Protein AF-0000000086521688 (afdb_homodimer)

Secondary structure (DSSP, 8-state):
-HHHHHHHHHHHHHHHHHHTTTT--HHHHHHHHSS--S---BTTTTBPTT---HHHHHHHHHHHHHHHHTS--HHHHHHHHHHHHHT--S---HHHHHHHHHHHHH---SPPP-TT--BSHHHHT-HHHHHHTTTS-HHHHHHHHHHHHTTT---HHHHHHHHHHHHHHHHHHTT--HHHHHHHHHHHHHH-GGG--SSS---S--SBHHHHHHHHHHHHHH-SSHHHHHHHHHTT-SSHHHHHHHHHHHHHHHH-GGGS-HHHHHHS-HHHHHHHHHHHHHHHHHHHHHH--/-HHHHHHHHHHHHHHHHHHTTTT--HHHHHHHHSS--S---BTTTTBPTT---HHHHHHHHHHHHHHHHTS--HHHHHHHHHHHHHT--S---HHHHHHHHHHHHH---SPPP-TT--BSHHHHT-HHHHHHTTTS-HHHHHHHHHHHHTTT---HHHHHHHHHHHHHHHHHHTT--HHHHHHHHHHHHHH-GGG--SSS---S--SBHHHHHHHHHHHHHH-SSHHHHHHHHHTT-SSHHHHHHHHHHHHHHHH-GGGS-HHHHHHS-HHHHHHHHHHHHHHHHHHHHHH--

pLDDT: mean 96.07, std 6.31, range [38.03, 98.94]

Sequence (586 aa):
MFRGIAAYLGLAIGDALGATVEFMTPAEIRHEYGTHQHMIGGGWLKLKAGDITDDTEMSLALGNAILAAGKVDPTSVAEAFSEWMRSKPKDIGNTVRRGIVQFRRTGQTTMPASEHDAGNGACMRCLPVALVTLYSSWTDVQTASRLQAHTTHNNPVSDAGTECIIQMVQAAILGEPRVELELLAHELVQRYPVFEYRQRRRDNPSGYIVDTLQAVFQSLFSTDTFEAALVDVVNRGGDADTTGAILGMVAGALYGIDNIPTRWLERLDPNIRAQCTQQARALYQLAQQGHNPMFRGIAAYLGLAIGDALGATVEFMTPAEIRHEYGTHQHMIGGGWLKLKAGDITDDTEMSLALGNAILAAGKVDPTSVAEAFSEWMRSKPKDIGNTVRRGIVQFRRTGQTTMPASEHDAGNGACMRCLPVALVTLYSSWTDVQTASRLQAHTTHNNPVSDAGTECIIQMVQAAILGEPRVELELLAHELVQRYPVFEYRQRRRDNPSGYIVDTLQAVFQSLFSTDTFEAALVDVVNRGGDADTTGAILGMVAGALYGIDNIPTRWLERLDPNIRAQCTQQARALYQLAQQGHNP

Organism: NCBI:txid111769

Solvent-accessible surface area (backbone atoms only — not comparable to full-atom values): 28147 Å² total; per-residue (Å²): 104,63,23,46,24,15,12,41,48,22,19,39,46,18,16,18,48,7,39,33,39,36,60,32,43,40,68,54,41,37,70,76,53,53,69,61,79,66,63,70,25,34,39,88,80,60,38,56,48,28,42,67,50,54,43,45,52,46,19,51,37,44,35,53,27,26,65,75,66,73,42,85,42,41,65,48,38,45,50,31,53,41,53,50,55,72,67,60,58,97,56,78,56,66,54,50,51,46,22,41,51,40,22,75,74,69,69,49,44,60,42,76,76,36,92,83,27,31,40,39,70,44,46,43,29,39,62,44,55,29,39,41,35,58,73,51,54,68,71,55,40,51,51,46,49,46,40,62,18,17,27,36,27,20,22,73,69,27,46,54,54,31,51,48,50,35,50,38,28,38,41,17,50,73,64,46,54,70,68,60,44,51,50,52,55,48,53,48,21,73,78,39,61,79,43,60,39,84,86,54,88,56,62,42,23,51,59,38,33,49,43,31,49,21,25,32,49,45,24,54,73,72,39,90,45,46,58,56,19,44,36,50,37,21,47,24,10,15,40,4,20,50,36,10,18,46,39,17,24,36,37,16,10,56,59,25,54,91,49,49,59,62,71,56,62,68,42,33,38,65,68,55,53,48,50,32,42,53,50,32,50,54,32,39,50,50,18,52,59,76,58,59,127,104,63,22,46,26,15,12,41,48,22,19,40,46,19,18,19,46,7,38,33,39,37,60,32,42,39,66,55,41,37,70,76,52,52,69,60,80,66,64,70,24,34,40,89,78,60,38,54,48,28,44,67,49,54,43,45,51,46,19,51,36,43,35,52,27,26,64,75,67,74,41,85,42,42,63,47,38,46,49,31,52,41,54,50,56,72,68,61,59,97,55,78,56,68,56,52,51,46,22,41,51,39,24,75,74,69,68,48,43,60,43,75,76,36,92,83,27,31,39,38,69,42,47,45,29,37,59,42,55,29,39,41,35,59,73,50,56,68,69,55,38,51,50,47,49,46,41,61,18,17,28,36,28,21,23,71,68,28,46,53,53,31,52,47,51,35,49,38,28,36,41,15,50,72,64,47,54,69,71,58,43,52,50,52,54,49,53,48,23,73,78,38,60,81,42,61,39,83,86,56,87,55,62,43,23,51,60,38,33,48,42,31,48,21,25,32,49,46,25,53,74,72,39,91,45,46,60,56,20,46,36,51,37,22,47,22,10,15,43,3,21,50,35,10,18,46,40,16,24,37,36,15,10,56,60,24,53,90,49,49,59,61,70,57,61,69,44,31,39,65,67,56,53,49,49,32,41,53,49,32,50,52,32,39,51,51,18,50,58,75,58,59,128

Structure (mmCIF, N/CA/C/O backbone):
data_AF-0000000086521688-model_v1
#
loop_
_entity.id
_entity.type
_entity.pdbx_description
1 polymer ADP-ribosyl-
#
loop_
_atom_site.group_PDB
_atom_site.id
_atom_site.type_symbol
_atom_site.label_atom_id
_atom_site.label_alt_id
_atom_site.label_comp_id
_atom_site.label_asym_id
_atom_site.label_entity_id
_atom_site.label_seq_id
_atom_site.pdbx_PDB_ins_code
_atom_site.Cartn_x
_atom_site.Cartn_y
_atom_site.Cartn_z
_atom_site.occupancy
_atom_site.B_iso_or_equiv
_atom_site.auth_seq_id
_atom_site.auth_comp_id
_atom_site.auth_asym_id
_atom_site.auth_atom_id
_atom_site.pdbx_PDB_model_num
ATOM 1 N N . MET A 1 1 ? 0.354 -33.938 -13.117 1 86.38 1 MET A N 1
ATOM 2 C CA . MET A 1 1 ? 0.56 -33.812 -11.68 1 86.38 1 MET A CA 1
ATOM 3 C C . MET A 1 1 ? 1.937 -33.25 -11.367 1 86.38 1 MET A C 1
ATOM 5 O O . MET A 1 1 ? 2.051 -32.25 -10.648 1 86.38 1 MET A O 1
ATOM 9 N N . PHE A 1 2 ? 2.943 -33.719 -12.023 1 92.94 2 PHE A N 1
ATOM 10 C CA . PHE A 1 2 ? 4.309 -33.344 -11.68 1 92.94 2 PHE A CA 1
ATOM 11 C C . PHE A 1 2 ? 4.578 -31.891 -12.07 1 92.94 2 PHE A C 1
ATOM 13 O O . PHE A 1 2 ? 5.309 -31.172 -11.383 1 92.94 2 PHE A O 1
ATOM 20 N N . ARG A 1 3 ? 3.932 -31.484 -13.109 1 97.38 3 ARG A N 1
ATOM 21 C CA . ARG A 1 3 ? 4.109 -30.094 -13.516 1 97.38 3 ARG A CA 1
ATOM 22 C C . ARG A 1 3 ? 3.398 -29.141 -12.555 1 97.38 3 ARG A C 1
ATOM 24 O O . ARG A 1 3 ? 3.844 -28.016 -12.352 1 97.38 3 ARG A O 1
ATOM 31 N N . GLY A 1 4 ? 2.271 -29.656 -12.008 1 98.38 4 GLY A N 1
ATOM 32 C CA . GLY A 1 4 ? 1.625 -28.875 -10.961 1 98.38 4 GLY A CA 1
ATOM 33 C C . GLY A 1 4 ? 2.488 -28.719 -9.727 1 98.38 4 GLY A C 1
ATOM 34 O O . GLY A 1 4 ? 2.516 -27.641 -9.117 1 98.38 4 GLY A O 1
ATOM 35 N N . ILE A 1 5 ? 3.133 -29.797 -9.367 1 98.69 5 ILE A N 1
ATOM 36 C CA . ILE A 1 5 ? 4.062 -29.766 -8.242 1 98.69 5 ILE A CA 1
ATOM 37 C C . ILE A 1 5 ? 5.215 -28.812 -8.562 1 98.69 5 ILE A C 1
ATOM 39 O O . ILE A 1 5 ? 5.613 -28 -7.715 1 98.69 5 ILE A O 1
ATOM 43 N N . ALA A 1 6 ? 5.742 -28.906 -9.781 1 98.88 6 ALA A N 1
ATOM 44 C CA . ALA A 1 6 ? 6.828 -28.031 -10.219 1 98.88 6 ALA A CA 1
ATOM 45 C C . ALA A 1 6 ? 6.395 -26.562 -10.18 1 98.88 6 ALA A C 1
ATOM 47 O O . ALA A 1 6 ? 7.195 -25.688 -9.852 1 98.88 6 ALA A O 1
ATOM 48 N N . ALA A 1 7 ? 5.176 -26.281 -10.57 1 98.94 7 ALA A N 1
ATOM 49 C CA . ALA A 1 7 ? 4.641 -24.922 -10.508 1 98.94 7 ALA A CA 1
ATOM 50 C C . ALA A 1 7 ? 4.664 -24.391 -9.086 1 98.94 7 ALA A C 1
ATOM 52 O O . ALA A 1 7 ? 5.074 -23.25 -8.852 1 98.94 7 ALA A O 1
ATOM 53 N N . TYR A 1 8 ? 4.219 -25.172 -8.133 1 98.94 8 TYR A N 1
ATOM 54 C CA . TYR A 1 8 ? 4.129 -24.734 -6.742 1 98.94 8 TYR A CA 1
ATOM 55 C C . TYR A 1 8 ? 5.516 -24.547 -6.141 1 98.94 8 TYR A C 1
ATOM 57 O O . TYR A 1 8 ? 5.746 -23.594 -5.398 1 98.94 8 TYR A O 1
ATOM 65 N N . LEU A 1 9 ? 6.391 -25.516 -6.383 1 98.88 9 LEU A N 1
ATOM 66 C CA . LEU A 1 9 ? 7.766 -25.375 -5.914 1 98.88 9 LEU A CA 1
ATOM 67 C C . LEU A 1 9 ? 8.445 -24.172 -6.574 1 98.88 9 LEU A C 1
ATOM 69 O O . LEU A 1 9 ? 9.211 -23.453 -5.934 1 98.88 9 LEU A O 1
ATOM 73 N N . GLY A 1 10 ? 8.18 -23.984 -7.883 1 98.94 10 GLY A N 1
ATOM 74 C CA . GLY A 1 10 ? 8.695 -22.812 -8.578 1 98.94 10 GLY A CA 1
ATOM 75 C C . GLY A 1 10 ? 8.227 -21.516 -7.969 1 98.94 10 GLY A C 1
ATOM 76 O O . GLY A 1 10 ? 9 -20.562 -7.844 1 98.94 10 GLY A O 1
ATOM 77 N N . LEU A 1 11 ? 6.934 -21.422 -7.609 1 98.94 11 LEU A N 1
ATOM 78 C CA . LEU A 1 11 ? 6.379 -20.266 -6.922 1 98.94 11 LEU A CA 1
ATOM 79 C C . LEU A 1 11 ? 7.145 -19.969 -5.637 1 98.94 11 LEU A C 1
ATOM 81 O O . LEU A 1 11 ? 7.594 -18.844 -5.418 1 98.94 11 LEU A O 1
ATOM 85 N N . ALA A 1 12 ? 7.336 -20.984 -4.828 1 98.94 12 ALA A N 1
ATOM 86 C CA . ALA A 1 12 ? 8.008 -20.828 -3.537 1 98.94 12 ALA A CA 1
ATOM 87 C C . ALA A 1 12 ? 9.469 -20.438 -3.721 1 98.94 12 ALA A C 1
ATOM 89 O O . ALA A 1 12 ? 9.992 -19.609 -2.977 1 98.94 12 ALA A O 1
ATOM 90 N N . ILE A 1 13 ? 10.148 -21.047 -4.668 1 98.88 13 ILE A N 1
ATOM 91 C CA . ILE A 1 13 ? 11.547 -20.766 -4.953 1 98.88 13 ILE A CA 1
ATOM 92 C C . ILE A 1 13 ? 11.695 -19.312 -5.426 1 98.88 13 ILE A C 1
ATOM 94 O O . ILE A 1 13 ? 12.586 -18.594 -4.965 1 98.88 13 ILE A O 1
ATOM 98 N N . GLY A 1 14 ? 10.867 -18.922 -6.395 1 98.94 14 GLY A N 1
ATOM 99 C CA . GLY A 1 14 ? 10.906 -17.547 -6.867 1 98.94 14 GLY A CA 1
ATOM 100 C C . GLY A 1 14 ? 10.648 -16.531 -5.773 1 98.94 14 GLY A C 1
ATOM 101 O O . GLY A 1 14 ? 11.297 -15.492 -5.723 1 98.94 14 GLY A O 1
ATOM 102 N N . ASP A 1 15 ? 9.664 -16.828 -4.914 1 98.81 15 ASP A N 1
ATOM 103 C CA . ASP A 1 15 ? 9.336 -16.031 -3.736 1 98.81 15 ASP A CA 1
ATOM 104 C C . ASP A 1 15 ? 10.562 -15.867 -2.834 1 98.81 15 ASP A C 1
ATOM 106 O O . ASP A 1 15 ? 10.984 -14.742 -2.555 1 98.81 15 ASP A O 1
ATOM 110 N N . ALA A 1 16 ? 11.164 -16.953 -2.473 1 98.75 16 ALA A N 1
ATOM 111 C CA . ALA A 1 16 ? 12.297 -16.953 -1.555 1 98.75 16 ALA A CA 1
ATOM 112 C C . ALA A 1 16 ? 13.508 -16.281 -2.174 1 98.75 16 ALA A C 1
ATOM 114 O O . ALA A 1 16 ? 14.211 -15.508 -1.504 1 98.75 16 ALA A O 1
ATOM 115 N N . LEU A 1 17 ? 13.797 -16.578 -3.439 1 98.75 17 LEU A N 1
ATOM 116 C CA . LEU A 1 17 ? 14.93 -15.969 -4.137 1 98.75 17 LEU A CA 1
ATOM 117 C C . LEU A 1 17 ? 14.75 -14.461 -4.27 1 98.75 17 LEU A C 1
ATOM 119 O O . LEU A 1 17 ? 15.703 -13.703 -4.078 1 98.75 17 LEU A O 1
ATOM 123 N N . GLY A 1 18 ? 13.586 -14.07 -4.633 1 98.62 18 GLY A N 1
ATOM 124 C CA . GLY A 1 18 ? 13.289 -12.664 -4.863 1 98.62 18 GLY A CA 1
ATOM 125 C C . GLY A 1 18 ? 13.227 -11.852 -3.584 1 98.62 18 GLY A C 1
ATOM 126 O O . GLY A 1 18 ? 13.531 -10.656 -3.586 1 98.62 18 GLY A O 1
ATOM 127 N N . ALA A 1 19 ? 12.859 -12.469 -2.434 1 97.62 19 ALA A N 1
ATOM 128 C CA . ALA A 1 19 ? 12.68 -11.773 -1.162 1 97.62 19 ALA A CA 1
ATOM 129 C C . ALA A 1 19 ? 13.969 -11.07 -0.734 1 97.62 19 ALA A C 1
ATOM 131 O O . ALA A 1 19 ? 13.922 -9.992 -0.137 1 97.62 19 ALA A O 1
ATOM 132 N N . THR A 1 20 ? 15.117 -11.602 -1.041 1 97.38 20 THR A N 1
ATOM 133 C CA . THR A 1 20 ? 16.422 -11.07 -0.665 1 97.38 20 THR A CA 1
ATOM 134 C C . THR A 1 20 ? 16.625 -9.68 -1.256 1 97.38 20 THR A C 1
ATOM 136 O O . THR A 1 20 ? 17.219 -8.805 -0.613 1 97.38 20 THR A O 1
ATOM 139 N N . VAL A 1 21 ? 16.078 -9.477 -2.48 1 96.62 21 VAL A N 1
ATOM 140 C CA . VAL A 1 21 ? 16.438 -8.258 -3.205 1 96.62 21 VAL A CA 1
ATOM 141 C C . VAL A 1 21 ? 15.195 -7.395 -3.41 1 96.62 21 VAL A C 1
ATOM 143 O O . VAL A 1 21 ? 15.211 -6.457 -4.211 1 96.62 21 VAL A O 1
ATOM 146 N N . GLU A 1 22 ? 14.133 -7.758 -2.713 1 94.31 22 GLU A N 1
ATOM 147 C CA . GLU A 1 22 ? 12.93 -6.93 -2.785 1 94.31 22 GLU A CA 1
ATOM 148 C C . GLU A 1 22 ? 13.242 -5.48 -2.412 1 94.31 22 GLU A C 1
ATOM 150 O O . GLU A 1 22 ? 14.023 -5.227 -1.492 1 94.31 22 GLU A O 1
ATOM 155 N N . PHE A 1 23 ? 12.695 -4.492 -3.178 1 86.81 23 PHE A N 1
ATOM 156 C CA . PHE A 1 23 ? 12.758 -3.047 -3.004 1 86.81 23 PHE A CA 1
ATOM 157 C C . PHE A 1 23 ? 14.141 -2.516 -3.377 1 86.81 23 PHE A C 1
ATOM 159 O O . PHE A 1 23 ? 14.414 -1.327 -3.207 1 86.81 23 PHE A O 1
ATOM 166 N N . MET A 1 24 ? 15.062 -3.365 -3.885 1 89.25 24 MET A N 1
ATOM 167 C CA . MET A 1 24 ? 16.328 -2.887 -4.438 1 89.25 24 MET A CA 1
ATOM 168 C C . MET A 1 24 ? 16.172 -2.523 -5.91 1 89.25 24 MET A C 1
ATOM 170 O O . MET A 1 24 ? 15.242 -2.994 -6.578 1 89.25 24 MET A O 1
ATOM 174 N N . THR A 1 25 ? 17.062 -1.716 -6.379 1 87.69 25 THR A N 1
ATOM 175 C CA . THR A 1 25 ? 17.188 -1.449 -7.809 1 87.69 25 THR A CA 1
ATOM 176 C C . THR A 1 25 ? 18.172 -2.424 -8.453 1 87.69 25 THR A C 1
ATOM 178 O O . THR A 1 25 ? 18.953 -3.064 -7.766 1 87.69 25 THR A O 1
ATOM 181 N N . PRO A 1 26 ? 18.078 -2.514 -9.797 1 94.38 26 PRO A N 1
ATOM 182 C CA . PRO A 1 26 ? 19.062 -3.359 -10.469 1 94.38 26 PRO A CA 1
ATOM 183 C C . PRO A 1 26 ? 20.5 -2.939 -10.164 1 94.38 26 PRO A C 1
ATOM 185 O O . PRO A 1 26 ? 21.375 -3.795 -9.977 1 94.38 26 PRO A O 1
ATOM 188 N N . ALA A 1 27 ? 20.75 -1.7 -10.094 1 92 27 ALA A N 1
ATOM 189 C CA . ALA A 1 27 ? 22.094 -1.19 -9.82 1 92 27 ALA A CA 1
ATOM 190 C C . ALA A 1 27 ? 22.562 -1.578 -8.414 1 92 27 ALA A C 1
ATOM 192 O O . ALA A 1 27 ? 23.719 -1.944 -8.219 1 92 27 ALA A O 1
ATOM 193 N N . GLU A 1 28 ? 21.75 -1.496 -7.441 1 89.44 28 GLU A N 1
ATOM 194 C CA . GLU A 1 28 ? 22.078 -1.89 -6.074 1 89.44 28 GLU A CA 1
ATOM 195 C C . GLU A 1 28 ? 22.375 -3.383 -5.984 1 89.44 28 GLU A C 1
ATOM 197 O O . GLU A 1 28 ? 23.297 -3.793 -5.27 1 89.44 28 GLU A O 1
ATOM 202 N N . ILE A 1 29 ? 21.562 -4.164 -6.684 1 95.75 29 ILE A N 1
ATOM 203 C CA . ILE A 1 29 ? 21.75 -5.609 -6.691 1 95.75 29 ILE A CA 1
ATOM 204 C C . ILE A 1 29 ? 23.109 -5.949 -7.297 1 95.75 29 ILE A C 1
ATOM 206 O O . ILE A 1 29 ? 23.859 -6.773 -6.758 1 95.75 29 ILE A O 1
ATOM 210 N N . ARG A 1 30 ? 23.406 -5.309 -8.398 1 96.69 30 ARG A N 1
ATOM 211 C CA . ARG A 1 30 ? 24.688 -5.531 -9.047 1 96.69 30 ARG A CA 1
ATOM 212 C C . ARG A 1 30 ? 25.844 -5.164 -8.109 1 96.69 30 ARG A C 1
ATOM 214 O O . ARG A 1 30 ? 26.844 -5.879 -8.047 1 96.69 30 ARG A O 1
ATOM 221 N N . HIS A 1 31 ? 25.688 -4.09 -7.426 1 94.12 31 HIS A N 1
ATOM 222 C CA . HIS A 1 31 ? 26.734 -3.613 -6.527 1 94.12 31 HIS A CA 1
ATOM 223 C C . HIS A 1 31 ? 26.938 -4.566 -5.355 1 94.12 31 HIS A C 1
ATOM 225 O O . HIS A 1 31 ? 28.062 -4.883 -4.992 1 94.12 31 HIS A O 1
ATOM 231 N N . GLU A 1 32 ? 25.906 -5.008 -4.805 1 93.69 32 GLU A N 1
ATOM 232 C CA . GLU A 1 32 ? 25.953 -5.773 -3.562 1 93.69 32 GLU A CA 1
ATOM 233 C C . GLU A 1 32 ? 26.203 -7.25 -3.836 1 93.69 32 GLU A C 1
ATOM 235 O O . GLU A 1 32 ? 26.906 -7.918 -3.068 1 93.69 32 GLU A O 1
ATOM 240 N N . TYR A 1 33 ? 25.578 -7.727 -4.949 1 97.06 33 TYR A N 1
ATOM 241 C CA . TYR A 1 33 ? 25.578 -9.172 -5.125 1 97.06 33 TYR A CA 1
ATOM 242 C C . TYR A 1 33 ? 26.203 -9.562 -6.461 1 97.06 33 TYR A C 1
ATOM 244 O O . TYR A 1 33 ? 26.469 -10.742 -6.711 1 97.06 33 TYR A O 1
ATOM 252 N N . GLY A 1 34 ? 26.547 -8.547 -7.281 1 97.75 34 GLY A N 1
ATOM 253 C CA . GLY A 1 34 ? 26.828 -8.875 -8.672 1 97.75 34 GLY A CA 1
ATOM 254 C C . GLY A 1 34 ? 25.609 -9.375 -9.422 1 97.75 34 GLY A C 1
ATOM 255 O O . GLY A 1 34 ? 24.797 -8.578 -9.891 1 97.75 34 GLY A O 1
ATOM 256 N N . THR A 1 35 ? 25.453 -10.633 -9.469 1 98.31 35 THR A N 1
ATOM 257 C CA . THR A 1 35 ? 24.219 -11.289 -9.898 1 98.31 35 THR A CA 1
ATOM 258 C C . THR A 1 35 ? 23.625 -12.125 -8.773 1 98.31 35 THR A C 1
ATOM 260 O O . THR A 1 35 ? 24.281 -13.031 -8.258 1 98.31 35 THR A O 1
ATOM 263 N N . HIS A 1 36 ? 22.453 -11.758 -8.398 1 98.56 36 HIS A N 1
ATOM 264 C CA . HIS A 1 36 ? 21.781 -12.523 -7.355 1 98.56 36 HIS A CA 1
ATOM 265 C C . HIS A 1 36 ? 21.219 -13.828 -7.91 1 98.56 36 HIS A C 1
ATOM 267 O O . HIS A 1 36 ? 20.328 -13.812 -8.75 1 98.56 36 HIS A O 1
ATOM 273 N N . GLN A 1 37 ? 21.781 -14.953 -7.488 1 98.38 37 GLN A N 1
ATOM 274 C CA . GLN A 1 37 ? 21.359 -16.234 -8.039 1 98.38 37 GLN A CA 1
ATOM 275 C C . GLN A 1 37 ? 21.406 -17.328 -6.988 1 98.38 37 GLN A C 1
ATOM 277 O O . GLN A 1 37 ? 21.266 -18.516 -7.305 1 98.38 37 GLN A O 1
ATOM 282 N N . HIS A 1 38 ? 21.625 -16.953 -5.75 1 97.88 38 HIS A N 1
ATOM 283 C CA . HIS A 1 38 ? 21.656 -17.891 -4.637 1 97.88 38 HIS A CA 1
ATOM 284 C C . HIS A 1 38 ? 20.609 -17.531 -3.592 1 97.88 38 HIS A C 1
ATOM 286 O O . HIS A 1 38 ? 20.375 -16.359 -3.316 1 97.88 38 HIS A O 1
ATOM 292 N N . MET A 1 39 ? 20.031 -18.531 -3.078 1 97.88 39 MET A N 1
ATOM 293 C CA . MET A 1 39 ? 19.016 -18.344 -2.041 1 97.88 39 MET A CA 1
ATOM 294 C C . MET A 1 39 ? 19.672 -18.141 -0.678 1 97.88 39 MET A C 1
ATOM 296 O O . MET A 1 39 ? 19.859 -19.094 0.072 1 97.88 39 MET A O 1
ATOM 300 N N . ILE A 1 40 ? 19.953 -16.906 -0.259 1 97.75 40 ILE A N 1
ATOM 301 C CA . ILE A 1 40 ? 20.797 -16.625 0.892 1 97.75 40 ILE A CA 1
ATOM 302 C C . ILE A 1 40 ? 19.969 -16 2.01 1 97.75 40 ILE A C 1
ATOM 304 O O . ILE A 1 40 ? 20.469 -15.805 3.123 1 97.75 40 ILE A O 1
ATOM 308 N N . GLY A 1 41 ? 18.719 -15.844 1.816 1 97 41 GLY A N 1
ATOM 309 C CA . GLY A 1 41 ? 17.922 -15.117 2.795 1 97 41 GLY A CA 1
ATOM 310 C C . GLY A 1 41 ? 18.297 -13.648 2.887 1 97 41 GLY A C 1
ATOM 311 O O . GLY A 1 41 ? 18.719 -13.047 1.897 1 97 41 GLY A O 1
ATOM 312 N N . GLY A 1 42 ? 17.953 -13 3.994 1 94.44 42 GLY A N 1
ATOM 313 C CA . GLY A 1 42 ? 18.266 -11.586 4.191 1 94.44 42 GLY A CA 1
ATOM 314 C C . GLY A 1 42 ? 17.172 -10.664 3.697 1 94.44 42 GLY A C 1
ATOM 315 O O . GLY A 1 42 ? 15.984 -10.93 3.918 1 94.44 42 GLY A O 1
ATOM 316 N N . GLY A 1 43 ? 17.641 -9.523 3.082 1 90.62 43 GLY A N 1
ATOM 317 C CA . GLY A 1 43 ? 16.703 -8.523 2.617 1 90.62 43 GLY A CA 1
ATOM 318 C C . GLY A 1 43 ? 16.125 -7.676 3.738 1 90.62 43 GLY A C 1
ATOM 319 O O . GLY A 1 43 ? 16.594 -7.75 4.879 1 90.62 43 GLY A O 1
ATOM 320 N N . TRP A 1 44 ? 15.141 -6.906 3.367 1 83 44 TRP A N 1
ATOM 321 C CA . TRP A 1 44 ? 14.602 -5.941 4.32 1 83 44 TRP A CA 1
ATOM 322 C C . TRP A 1 44 ? 13.82 -6.645 5.422 1 83 44 TRP A C 1
ATOM 324 O O . TRP A 1 44 ? 13.617 -6.086 6.5 1 83 44 TRP A O 1
ATOM 334 N N . LEU A 1 45 ? 13.414 -7.879 5.172 1 86.62 45 LEU A N 1
ATOM 335 C CA . LEU A 1 45 ? 12.664 -8.656 6.16 1 86.62 45 LEU A CA 1
ATOM 336 C C . LEU A 1 45 ? 13.609 -9.492 7.016 1 86.62 45 LEU A C 1
ATOM 338 O O . LEU A 1 45 ? 13.18 -10.148 7.965 1 86.62 45 LEU A O 1
ATOM 342 N N . LYS A 1 46 ? 14.938 -9.562 6.668 1 88.62 46 LYS A N 1
ATOM 343 C CA . LYS A 1 46 ? 15.945 -10.336 7.383 1 88.62 46 LYS A CA 1
ATOM 344 C C . LYS A 1 46 ? 15.547 -11.805 7.477 1 88.62 46 LYS A C 1
ATOM 346 O O . LYS A 1 46 ? 15.531 -12.383 8.57 1 88.62 46 LYS A O 1
ATOM 351 N N . LEU A 1 47 ? 15.219 -12.367 6.355 1 95.12 47 LEU A N 1
ATOM 352 C CA . LEU A 1 47 ? 14.719 -13.734 6.27 1 95.12 47 LEU A CA 1
ATOM 353 C C . LEU A 1 47 ? 15.867 -14.734 6.363 1 95.12 47 LEU A C 1
ATOM 355 O O . LEU A 1 47 ? 17.016 -14.414 6.023 1 95.12 47 LEU A O 1
ATOM 359 N N . LYS A 1 48 ? 15.547 -15.953 6.832 1 96.75 48 LYS A N 1
ATOM 360 C CA . LYS A 1 48 ? 16.469 -17.078 6.664 1 96.75 48 LYS A CA 1
ATOM 361 C C . LYS A 1 48 ? 16.469 -17.562 5.219 1 96.75 48 LYS A C 1
ATOM 363 O O . LYS A 1 48 ? 15.484 -17.391 4.492 1 96.75 48 LYS A O 1
ATOM 368 N N . ALA A 1 49 ? 17.578 -18.203 4.82 1 97.62 49 ALA A N 1
ATOM 369 C CA . ALA A 1 49 ? 17.625 -18.797 3.49 1 97.62 49 ALA A CA 1
ATOM 370 C C . ALA A 1 49 ? 16.484 -19.812 3.312 1 97.62 49 ALA A C 1
ATOM 372 O O . ALA A 1 49 ? 16.281 -20.688 4.156 1 97.62 49 ALA A O 1
ATOM 373 N N . GLY A 1 50 ? 15.688 -19.594 2.318 1 97.81 50 GLY A N 1
ATOM 374 C CA . GLY A 1 50 ? 14.625 -20.531 2.016 1 97.81 50 GLY A CA 1
ATOM 375 C C . GLY A 1 50 ? 13.281 -20.125 2.58 1 97.81 50 GLY A C 1
ATOM 376 O O . GLY A 1 50 ? 12.266 -20.766 2.301 1 97.81 50 GLY A O 1
ATOM 377 N N . ASP A 1 51 ? 13.242 -19.031 3.379 1 97.81 51 ASP A N 1
ATOM 378 C CA . ASP A 1 51 ? 11.977 -18.5 3.873 1 97.81 51 ASP A CA 1
ATOM 379 C C . ASP A 1 51 ? 11.148 -17.906 2.736 1 97.81 51 ASP A C 1
ATOM 381 O O . ASP A 1 51 ? 11.711 -17.422 1.749 1 97.81 51 ASP A O 1
ATOM 385 N N . ILE A 1 52 ? 9.844 -17.938 2.945 1 98.12 52 ILE A N 1
ATOM 386 C CA . ILE A 1 52 ? 8.914 -17.422 1.955 1 98.12 52 ILE A CA 1
ATOM 387 C C . ILE A 1 52 ? 8.227 -16.172 2.502 1 98.12 52 ILE A C 1
ATOM 389 O O . ILE A 1 52 ? 8.414 -15.805 3.664 1 98.12 52 ILE A O 1
ATOM 393 N N . THR A 1 53 ? 7.523 -15.477 1.659 1 97.31 53 THR A N 1
ATOM 394 C CA . THR A 1 53 ? 6.77 -14.289 2.031 1 97.31 53 THR A CA 1
ATOM 395 C C . THR A 1 53 ? 5.273 -14.508 1.833 1 97.31 53 THR A C 1
ATOM 397 O O . THR A 1 53 ? 4.809 -15.648 1.794 1 97.31 53 THR A O 1
ATOM 400 N N . ASP A 1 54 ? 4.496 -13.414 1.805 1 97.19 54 ASP A N 1
ATOM 401 C CA . ASP A 1 54 ? 3.045 -13.508 1.673 1 97.19 54 ASP A CA 1
ATOM 402 C C . ASP A 1 54 ? 2.654 -14.18 0.358 1 97.19 54 ASP A C 1
ATOM 404 O O . ASP A 1 54 ? 1.601 -14.812 0.266 1 97.19 54 ASP A O 1
ATOM 408 N N . ASP A 1 55 ? 3.504 -14.211 -0.646 1 98.44 55 ASP A N 1
ATOM 409 C CA . ASP A 1 55 ? 3.186 -14.82 -1.933 1 98.44 55 ASP A CA 1
ATOM 410 C C . ASP A 1 55 ? 2.852 -16.297 -1.77 1 98.44 55 ASP A C 1
ATOM 412 O O . ASP A 1 55 ? 1.765 -16.75 -2.148 1 98.44 55 ASP A O 1
ATOM 416 N N . THR A 1 56 ? 3.785 -16.984 -1.214 1 98.81 56 THR A N 1
ATOM 417 C CA . THR A 1 56 ? 3.586 -18.406 -1.007 1 98.81 56 THR A CA 1
ATOM 418 C C . THR A 1 56 ? 2.619 -18.656 0.146 1 98.81 56 THR A C 1
ATOM 420 O O . THR A 1 56 ? 1.791 -19.578 0.082 1 98.81 56 THR A O 1
ATOM 423 N N . GLU A 1 57 ? 2.721 -17.891 1.22 1 98.75 57 GLU A N 1
ATOM 424 C CA . GLU A 1 57 ? 1.869 -18.094 2.389 1 98.75 57 GLU A CA 1
ATOM 425 C C . GLU A 1 57 ? 0.392 -18 2.016 1 98.75 57 GLU A C 1
ATOM 427 O O . GLU A 1 57 ? -0.407 -18.844 2.43 1 98.75 57 GLU A O 1
ATOM 432 N N . MET A 1 58 ? 0.091 -17 1.246 1 98.81 58 MET A N 1
ATOM 433 C CA . MET A 1 58 ? -1.317 -16.828 0.91 1 98.81 58 MET A CA 1
ATOM 434 C C . MET A 1 58 ? -1.768 -17.844 -0.124 1 98.81 58 MET A C 1
ATOM 436 O O . MET A 1 58 ? -2.938 -18.234 -0.153 1 98.81 58 MET A O 1
ATOM 440 N N . SER A 1 59 ? -0.906 -18.297 -1.012 1 98.88 59 SER A N 1
ATOM 441 C CA . SER A 1 59 ? -1.234 -19.391 -1.907 1 98.88 59 SER A CA 1
ATOM 442 C C . SER A 1 59 ? -1.595 -20.656 -1.123 1 98.88 59 SER A C 1
ATOM 444 O O . SER A 1 59 ? -2.592 -21.312 -1.424 1 98.88 59 SER A O 1
ATOM 446 N N . LEU A 1 60 ? -0.762 -20.953 -0.121 1 98.88 60 LEU A N 1
ATOM 447 C CA . LEU A 1 60 ? -1.016 -22.109 0.712 1 98.88 60 LEU A CA 1
ATOM 448 C C . LEU A 1 60 ? -2.328 -21.969 1.473 1 98.88 60 LEU A C 1
ATOM 450 O O . LEU A 1 60 ? -3.098 -22.922 1.587 1 98.88 60 LEU A O 1
ATOM 454 N N . ALA A 1 61 ? -2.574 -20.812 2.023 1 98.88 61 ALA A N 1
ATOM 455 C CA . ALA A 1 61 ? -3.834 -20.562 2.717 1 98.88 61 ALA A CA 1
ATOM 456 C C . ALA A 1 61 ? -5.023 -20.781 1.788 1 98.88 61 ALA A C 1
ATOM 458 O O . ALA A 1 61 ? -6.016 -21.406 2.176 1 98.88 61 ALA A O 1
ATOM 459 N N . LEU A 1 62 ? -4.906 -20.281 0.586 1 98.88 62 LEU A N 1
ATOM 460 C CA . LEU A 1 62 ? -5.969 -20.438 -0.403 1 98.88 62 LEU A CA 1
ATOM 461 C C . LEU A 1 62 ? -6.176 -21.906 -0.759 1 98.88 62 LEU A C 1
ATOM 463 O O . LEU A 1 62 ? -7.312 -22.375 -0.837 1 98.88 62 LEU A O 1
ATOM 467 N N . GLY A 1 63 ? -5.082 -22.594 -1.011 1 98.88 63 GLY A N 1
ATOM 468 C CA . GLY A 1 63 ? -5.18 -24 -1.317 1 98.88 63 GLY A CA 1
ATOM 469 C C . GLY A 1 63 ? -5.871 -24.812 -0.228 1 98.88 63 GLY A C 1
ATOM 470 O O . GLY A 1 63 ? -6.707 -25.656 -0.515 1 98.88 63 GLY A O 1
ATOM 471 N N . ASN A 1 64 ? -5.484 -24.531 1.001 1 98.81 64 ASN A N 1
ATOM 472 C CA . ASN A 1 64 ? -6.117 -25.219 2.127 1 98.81 64 ASN A CA 1
ATOM 473 C C . ASN A 1 64 ? -7.617 -24.953 2.17 1 98.81 64 ASN A C 1
ATOM 475 O O . ASN A 1 64 ? -8.406 -25.844 2.453 1 98.81 64 ASN A O 1
ATOM 479 N N . ALA A 1 65 ? -8.008 -23.734 1.929 1 98.81 65 ALA A N 1
ATOM 480 C CA . ALA A 1 65 ? -9.422 -23.375 1.915 1 98.81 65 ALA A CA 1
ATOM 481 C C . ALA A 1 65 ? -10.172 -24.156 0.839 1 98.81 65 ALA A C 1
ATOM 483 O O . ALA A 1 65 ? -11.281 -24.641 1.077 1 98.81 65 ALA A O 1
ATOM 484 N N . ILE A 1 66 ? -9.609 -24.25 -0.327 1 98.75 66 ILE A N 1
ATOM 485 C CA . ILE A 1 66 ? -10.227 -24.922 -1.462 1 98.75 66 ILE A CA 1
ATOM 486 C C . ILE A 1 66 ? -10.383 -26.406 -1.153 1 98.75 66 ILE A C 1
ATOM 488 O O . ILE A 1 66 ? -11.438 -27 -1.396 1 98.75 66 ILE A O 1
ATOM 492 N N . LEU A 1 67 ? -9.344 -26.984 -0.628 1 98.5 67 LEU A N 1
ATOM 493 C CA . LEU A 1 67 ? -9.367 -28.422 -0.318 1 98.5 67 LEU A CA 1
ATOM 494 C C . LEU A 1 67 ? -10.414 -28.719 0.753 1 98.5 67 LEU A C 1
ATOM 496 O O . LEU A 1 67 ? -11.109 -29.734 0.676 1 98.5 67 LEU A O 1
ATOM 500 N N . ALA A 1 68 ? -10.5 -27.891 1.753 1 98.19 68 ALA A N 1
ATOM 501 C CA . ALA A 1 68 ? -11.469 -28.078 2.828 1 98.19 68 ALA A CA 1
ATOM 502 C C . ALA A 1 68 ? -12.898 -27.953 2.311 1 98.19 68 ALA A C 1
ATOM 504 O O . ALA A 1 68 ? -13.789 -28.703 2.725 1 98.19 68 ALA A O 1
ATOM 505 N N . ALA A 1 69 ? -13.117 -27.031 1.387 1 97.69 69 ALA A N 1
ATOM 506 C CA . ALA A 1 69 ? -14.461 -26.75 0.886 1 97.69 69 ALA A CA 1
ATOM 507 C C . ALA A 1 69 ? -14.797 -27.641 -0.31 1 97.69 69 ALA A C 1
ATOM 509 O O . ALA A 1 69 ? -15.969 -27.797 -0.663 1 97.69 69 ALA A O 1
ATOM 510 N N . GLY A 1 70 ? -13.797 -28.156 -0.985 1 97 70 GLY A N 1
ATOM 511 C CA . GLY A 1 70 ? -13.977 -28.953 -2.191 1 97 70 GLY A CA 1
ATOM 512 C C . GLY A 1 70 ? -14.172 -28.109 -3.436 1 97 70 GLY A C 1
ATOM 513 O O . GLY A 1 70 ? -14.391 -28.641 -4.523 1 97 70 GLY A O 1
ATOM 514 N N . LYS A 1 71 ? -14.133 -26.828 -3.318 1 96.69 71 LYS A N 1
ATOM 515 C CA . LYS A 1 71 ? -14.305 -25.844 -4.387 1 96.69 71 LYS A CA 1
ATOM 516 C C . LYS A 1 71 ? -13.805 -24.469 -3.957 1 96.69 71 LYS A C 1
ATOM 518 O O . LYS A 1 71 ? -13.445 -24.266 -2.795 1 96.69 71 LYS A O 1
ATOM 523 N N . VAL A 1 72 ? -13.727 -23.578 -4.91 1 98.31 72 VAL A N 1
ATOM 524 C CA . VAL A 1 72 ? -13.453 -22.203 -4.543 1 98.31 72 VAL A CA 1
ATOM 525 C C . VAL A 1 72 ? -14.727 -21.547 -3.986 1 98.31 72 VAL A C 1
ATOM 527 O O . VAL A 1 72 ? -15.664 -21.281 -4.734 1 98.31 72 VAL A O 1
ATOM 530 N N . ASP A 1 73 ? -14.703 -21.375 -2.742 1 98.06 73 ASP A N 1
ATOM 531 C CA . ASP A 1 73 ? -15.828 -20.781 -2.021 1 98.06 73 ASP A CA 1
ATOM 532 C C . ASP A 1 73 ? -15.422 -19.453 -1.397 1 98.06 73 ASP A C 1
ATOM 534 O O . ASP A 1 73 ? -14.484 -19.391 -0.604 1 98.06 73 ASP A O 1
ATOM 538 N N . PRO A 1 74 ? -16.125 -18.422 -1.766 1 97.38 74 PRO A N 1
ATOM 539 C CA . PRO A 1 74 ? -15.68 -17.078 -1.357 1 97.38 74 PRO A CA 1
ATOM 540 C C . PRO A 1 74 ? -15.594 -16.922 0.159 1 97.38 74 PRO A C 1
ATOM 542 O O . PRO A 1 74 ? -14.688 -16.266 0.664 1 97.38 74 PRO A O 1
ATOM 545 N N . THR A 1 75 ? -16.5 -17.484 0.893 1 98.25 75 THR A N 1
ATOM 546 C CA . THR A 1 75 ? -16.469 -17.375 2.348 1 98.25 75 THR A CA 1
ATOM 547 C C . THR A 1 75 ? -15.281 -18.141 2.922 1 98.25 75 THR A C 1
ATOM 549 O O . THR A 1 75 ? -14.578 -17.625 3.793 1 98.25 75 THR A O 1
ATOM 552 N N . SER A 1 76 ? -15.078 -19.344 2.451 1 98.38 76 SER A N 1
ATOM 553 C CA . SER A 1 76 ? -13.93 -20.141 2.891 1 98.38 76 SER A CA 1
ATOM 554 C C . SER A 1 76 ? -12.617 -19.422 2.576 1 98.38 76 SER A C 1
ATOM 556 O O . SER A 1 76 ? -11.688 -19.453 3.379 1 98.38 76 SER A O 1
ATOM 558 N N . VAL A 1 77 ? -12.594 -18.797 1.442 1 98.69 77 VAL A N 1
ATOM 559 C CA . VAL A 1 77 ? -11.398 -18.078 1.009 1 98.69 77 VAL A CA 1
ATOM 560 C C . VAL A 1 77 ? -11.141 -16.906 1.947 1 98.69 77 VAL A C 1
ATOM 562 O O . VAL A 1 77 ? -10.023 -16.75 2.457 1 98.69 77 VAL A O 1
ATOM 565 N N . ALA A 1 78 ? -12.125 -16.125 2.146 1 98.56 78 ALA A N 1
ATOM 566 C CA . ALA A 1 78 ? -11.984 -14.945 3.002 1 98.56 78 ALA A CA 1
ATOM 567 C C . ALA A 1 78 ? -11.602 -15.344 4.422 1 98.56 78 ALA A C 1
ATOM 569 O O . ALA A 1 78 ? -10.773 -14.68 5.055 1 98.56 78 ALA A O 1
ATOM 570 N N . GLU A 1 79 ? -12.172 -16.375 4.941 1 98.56 79 GLU A N 1
ATOM 571 C CA . GLU A 1 79 ? -11.852 -16.859 6.277 1 98.56 79 GLU A CA 1
ATOM 572 C C . GLU A 1 79 ? -10.398 -17.328 6.359 1 98.56 79 GLU A C 1
ATOM 574 O O . GLU A 1 79 ? -9.727 -17.078 7.363 1 98.56 79 GLU A O 1
ATOM 579 N N . ALA A 1 80 ? -9.969 -18 5.371 1 98.75 80 ALA A N 1
ATOM 580 C CA . ALA A 1 80 ? -8.578 -18.453 5.336 1 98.75 80 ALA A CA 1
ATOM 581 C C . ALA A 1 80 ? -7.605 -17.281 5.355 1 98.75 80 ALA A C 1
ATOM 583 O O . ALA A 1 80 ? -6.574 -17.344 6.023 1 98.75 80 ALA A O 1
ATOM 584 N N . PHE A 1 81 ? -7.906 -16.25 4.566 1 98.56 81 PHE A N 1
ATOM 585 C CA . PHE A 1 81 ? -7.062 -15.062 4.547 1 98.56 81 PHE A CA 1
ATOM 586 C C . PHE A 1 81 ? -7.09 -14.352 5.898 1 98.56 81 PHE A C 1
ATOM 588 O O . PHE A 1 81 ? -6.066 -13.844 6.363 1 98.56 81 PHE A O 1
ATOM 595 N N . SER A 1 82 ? -8.266 -14.32 6.492 1 97.38 82 SER A N 1
ATOM 596 C CA . SER A 1 82 ? -8.398 -13.742 7.824 1 97.38 82 SER A CA 1
ATOM 597 C C . SER A 1 82 ? -7.543 -14.492 8.844 1 97.38 82 SER A C 1
ATOM 599 O O . SER A 1 82 ? -6.859 -13.875 9.656 1 97.38 82 SER A O 1
ATOM 601 N N . GLU A 1 83 ? -7.578 -15.758 8.82 1 98 83 GLU A N 1
ATOM 602 C CA . GLU A 1 83 ? -6.773 -16.578 9.727 1 98 83 GLU A CA 1
ATOM 603 C C . GLU A 1 83 ? -5.285 -16.391 9.469 1 98 83 GLU A C 1
ATOM 605 O O . GLU A 1 83 ? -4.488 -16.328 10.406 1 98 83 GLU A O 1
ATOM 610 N N . TRP A 1 84 ? -4.93 -16.359 8.219 1 98 84 TRP A N 1
ATOM 611 C CA . TRP A 1 84 ? -3.543 -16.078 7.855 1 98 84 TRP A CA 1
ATOM 612 C C . TRP A 1 84 ? -3.074 -14.758 8.453 1 98 84 TRP A C 1
ATOM 614 O O . TRP A 1 84 ? -1.993 -14.688 9.039 1 98 84 TRP A O 1
ATOM 624 N N . MET A 1 85 ? -3.887 -13.734 8.328 1 94.81 85 MET A N 1
ATOM 625 C CA . MET A 1 85 ? -3.543 -12.43 8.883 1 94.81 85 MET A CA 1
ATOM 626 C C . MET A 1 85 ? -3.398 -12.5 10.398 1 94.81 85 MET A C 1
ATOM 628 O O . MET A 1 85 ? -2.535 -11.836 10.977 1 94.81 85 MET A O 1
ATOM 632 N N . ARG A 1 86 ? -4.18 -13.281 11.062 1 91.38 86 ARG A N 1
ATOM 633 C CA . ARG A 1 86 ? -4.137 -13.438 12.516 1 91.38 86 ARG A CA 1
ATOM 634 C C . ARG A 1 86 ? -2.818 -14.055 12.961 1 91.38 86 ARG A C 1
ATOM 636 O O . ARG A 1 86 ? -2.381 -13.844 14.094 1 91.38 86 ARG A O 1
ATOM 643 N N . SER A 1 87 ? -2.191 -14.758 12.094 1 92.5 87 SER A N 1
ATOM 644 C CA . SER A 1 87 ? -0.93 -15.414 12.43 1 92.5 87 SER A CA 1
ATOM 645 C C . SER A 1 87 ? 0.229 -14.422 12.406 1 92.5 87 SER A C 1
ATOM 647 O O . SER A 1 87 ? 1.38 -14.797 12.633 1 92.5 87 SER A O 1
ATOM 649 N N . LYS A 1 88 ? -0.01 -13.172 12.086 1 85.38 88 LYS A N 1
ATOM 650 C CA . LYS A 1 88 ? 0.954 -12.078 12.102 1 85.38 88 LYS A CA 1
ATOM 651 C C . LYS A 1 88 ? 2.09 -12.336 11.117 1 85.38 88 LYS A C 1
ATOM 653 O O . LYS A 1 88 ? 3.26 -12.367 11.5 1 85.38 88 LYS A O 1
ATOM 658 N N . PRO A 1 89 ? 1.632 -12.414 9.867 1 92 89 PRO A N 1
ATOM 659 C CA . PRO A 1 89 ? 2.668 -12.609 8.852 1 92 89 PRO A CA 1
ATOM 660 C C . PRO A 1 89 ? 3.727 -11.508 8.867 1 92 89 PRO A C 1
ATOM 662 O O . PRO A 1 89 ? 3.467 -10.406 9.359 1 92 89 PRO A O 1
ATOM 665 N N . LYS A 1 90 ? 4.965 -11.852 8.344 1 84.5 90 LYS A N 1
ATOM 666 C CA . LYS A 1 90 ? 6.086 -10.922 8.336 1 84.5 90 LYS A CA 1
ATOM 667 C C . LYS A 1 90 ? 5.77 -9.68 7.5 1 84.5 90 LYS A C 1
ATOM 669 O O . LYS A 1 90 ? 6.316 -8.609 7.738 1 84.5 90 LYS A O 1
ATOM 674 N N . ASP A 1 91 ? 4.922 -9.953 6.512 1 83.94 91 ASP A N 1
ATOM 675 C CA . ASP A 1 91 ? 4.527 -8.852 5.637 1 83.94 91 ASP A CA 1
ATOM 676 C C . ASP A 1 91 ? 3.104 -9.039 5.121 1 83.94 91 ASP A C 1
ATOM 678 O O . ASP A 1 91 ? 2.645 -10.172 4.953 1 83.94 91 ASP A O 1
ATOM 682 N N . ILE A 1 92 ? 2.359 -7.906 4.98 1 90.38 92 ILE A N 1
ATOM 683 C CA . ILE A 1 92 ? 1.017 -7.887 4.41 1 90.38 92 ILE A CA 1
ATOM 684 C C . ILE A 1 92 ? 0.821 -6.613 3.59 1 90.38 92 ILE A C 1
ATOM 686 O O . ILE A 1 92 ? 1.096 -5.512 4.074 1 90.38 92 ILE A O 1
ATOM 690 N N . GLY A 1 93 ? 0.491 -6.734 2.332 1 88.81 93 GLY A N 1
ATOM 691 C CA . GLY A 1 93 ? 0.181 -5.566 1.526 1 88.81 93 GLY A CA 1
ATOM 692 C C . GLY A 1 93 ? -1.048 -4.816 2.008 1 88.81 93 GLY A C 1
ATOM 693 O O . GLY A 1 93 ? -1.98 -5.422 2.541 1 88.81 93 GLY A O 1
ATOM 694 N N . ASN A 1 94 ? -1.153 -3.582 1.739 1 83.75 94 ASN A N 1
ATOM 695 C CA . ASN A 1 94 ? -2.229 -2.727 2.23 1 83.75 94 ASN A CA 1
ATOM 696 C C . ASN A 1 94 ? -3.576 -3.125 1.638 1 83.75 94 ASN A C 1
ATOM 698 O O . ASN A 1 94 ? -4.598 -3.1 2.33 1 83.75 94 ASN A O 1
ATOM 702 N N . THR A 1 95 ? -3.607 -3.398 0.332 1 90.12 95 THR A N 1
ATOM 703 C CA . THR A 1 95 ? -4.855 -3.781 -0.317 1 90.12 95 THR A CA 1
ATOM 704 C C . THR A 1 95 ? -5.387 -5.09 0.26 1 90.12 95 THR A C 1
ATOM 706 O O . THR A 1 95 ? -6.594 -5.242 0.465 1 90.12 95 THR A O 1
ATOM 709 N N . VAL A 1 96 ? -4.461 -6.004 0.542 1 94.94 96 VAL A N 1
ATOM 710 C CA . VAL A 1 96 ? -4.832 -7.27 1.167 1 94.94 96 VAL A CA 1
ATOM 711 C C . VAL A 1 96 ? -5.398 -7.008 2.562 1 94.94 96 VAL A C 1
ATOM 713 O O . VAL A 1 96 ? -6.477 -7.5 2.902 1 94.94 96 VAL A O 1
ATOM 716 N N . ARG A 1 97 ? -4.703 -6.258 3.32 1 90.38 97 ARG A N 1
ATOM 717 C CA . ARG A 1 97 ? -5.133 -5.941 4.68 1 90.38 97 ARG A CA 1
ATOM 718 C C . ARG A 1 97 ? -6.52 -5.312 4.68 1 90.38 97 ARG A C 1
ATOM 720 O O . ARG A 1 97 ? -7.383 -5.703 5.469 1 90.38 97 ARG A O 1
ATOM 727 N N . ARG A 1 98 ? -6.75 -4.371 3.828 1 88.75 98 ARG A N 1
ATOM 728 C CA . ARG A 1 98 ? -8.023 -3.666 3.744 1 88.75 98 ARG A CA 1
ATOM 729 C C . ARG A 1 98 ? -9.164 -4.629 3.422 1 88.75 98 ARG A C 1
ATOM 731 O O . ARG A 1 98 ? -10.25 -4.531 4.004 1 88.75 98 ARG A O 1
ATOM 738 N N 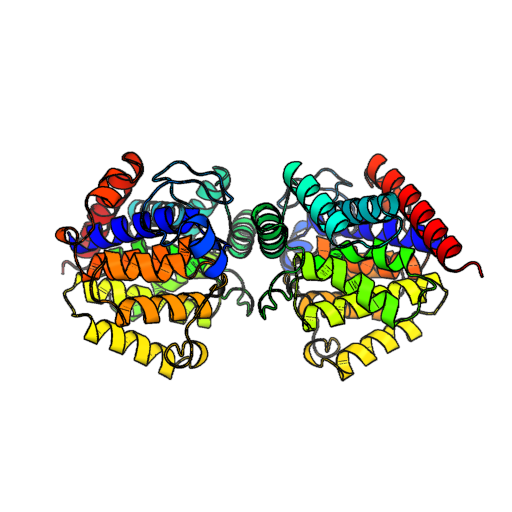. GLY A 1 99 ? -8.938 -5.5 2.5 1 94 99 GLY A N 1
ATOM 739 C CA . GLY A 1 99 ? -9.953 -6.473 2.137 1 94 99 GLY A CA 1
ATOM 740 C C . GLY A 1 99 ? -10.312 -7.422 3.268 1 94 99 GLY A C 1
ATOM 741 O O . GLY A 1 99 ? -11.484 -7.707 3.502 1 94 99 GLY A O 1
ATOM 742 N N . ILE A 1 100 ? -9.289 -7.867 3.969 1 95.44 100 ILE A N 1
ATOM 743 C CA . ILE A 1 100 ? -9.508 -8.805 5.066 1 95.44 100 ILE A CA 1
ATOM 744 C C . ILE A 1 100 ? -10.242 -8.102 6.203 1 95.44 100 ILE A C 1
ATOM 746 O O . ILE A 1 100 ? -11.164 -8.664 6.797 1 95.44 100 ILE A O 1
ATOM 750 N N . VAL A 1 101 ? -9.883 -6.914 6.508 1 89.75 101 VAL A N 1
ATOM 751 C CA . VAL A 1 101 ? -10.523 -6.137 7.562 1 89.75 101 VAL A CA 1
ATOM 752 C C . VAL A 1 101 ? -11.992 -5.906 7.219 1 89.75 101 VAL A C 1
ATOM 754 O O . VAL A 1 101 ? -12.859 -6.012 8.086 1 89.75 101 VAL A O 1
ATOM 757 N N . GLN A 1 102 ? -12.25 -5.551 5.965 1 90.12 102 GLN A N 1
ATOM 758 C CA . GLN A 1 102 ? -13.625 -5.359 5.523 1 90.12 102 GLN A CA 1
ATOM 759 C C . GLN A 1 102 ? -14.445 -6.629 5.723 1 90.12 102 GLN A C 1
ATOM 761 O O . GLN A 1 102 ? -15.594 -6.566 6.18 1 90.12 102 GLN A O 1
ATOM 766 N N . PHE A 1 103 ? -13.898 -7.746 5.445 1 95.88 103 PHE A N 1
ATOM 767 C CA . PHE A 1 103 ? -14.578 -9.016 5.652 1 95.88 103 PHE A CA 1
ATOM 768 C C . PHE A 1 103 ? -14.867 -9.242 7.133 1 95.88 103 PHE A C 1
ATOM 770 O O . PHE A 1 103 ? -15.984 -9.625 7.5 1 95.88 103 PHE A O 1
ATOM 777 N N . ARG A 1 104 ? -13.859 -9.062 7.918 1 89.88 104 ARG A N 1
ATOM 778 C CA . ARG A 1 104 ? -14.016 -9.258 9.359 1 89.88 104 ARG A CA 1
ATOM 779 C C . ARG A 1 104 ? -15.148 -8.398 9.906 1 89.88 104 ARG A C 1
ATOM 781 O O . ARG A 1 104 ? -15.875 -8.828 10.805 1 89.88 104 ARG A O 1
ATOM 788 N N . ARG A 1 105 ? -15.32 -7.293 9.383 1 85 105 ARG A N 1
ATOM 789 C CA . ARG A 1 105 ? -16.281 -6.316 9.906 1 85 105 ARG A CA 1
ATOM 790 C C . ARG A 1 105 ? -17.672 -6.57 9.359 1 85 105 ARG A C 1
ATOM 792 O O . ARG A 1 105 ? -18.672 -6.387 10.07 1 85 105 ARG A O 1
ATOM 799 N N . THR A 1 106 ? -17.766 -7.012 8.078 1 89.44 106 THR A N 1
ATOM 800 C CA . THR A 1 106 ? -19.062 -6.965 7.414 1 89.44 106 THR A CA 1
ATOM 801 C C . THR A 1 106 ? -19.516 -8.367 7.02 1 89.44 106 THR A C 1
ATOM 803 O O . THR A 1 106 ? -20.688 -8.578 6.719 1 89.44 106 THR A O 1
ATOM 806 N N . GLY A 1 107 ? -18.562 -9.234 6.922 1 93.56 107 GLY A N 1
ATOM 807 C CA . GLY A 1 107 ? -18.859 -10.562 6.406 1 93.56 107 GLY A CA 1
ATOM 808 C C . GLY A 1 107 ? -18.906 -10.617 4.891 1 93.56 107 GLY A C 1
ATOM 809 O O . GLY A 1 107 ? -19.031 -11.695 4.309 1 93.56 107 GLY A O 1
ATOM 810 N N . GLN A 1 108 ? -18.719 -9.469 4.262 1 94.62 108 GLN A N 1
ATOM 811 C CA . GLN A 1 108 ? -18.734 -9.445 2.803 1 94.62 108 GLN A CA 1
ATOM 812 C C . GLN A 1 108 ? -17.438 -10 2.229 1 94.62 108 GLN A C 1
ATOM 814 O O . GLN A 1 108 ? -16.359 -9.695 2.725 1 94.62 108 GLN A O 1
ATOM 819 N N . THR A 1 109 ? -17.562 -10.766 1.16 1 97.56 109 THR A N 1
ATOM 820 C CA . THR A 1 109 ? -16.406 -11.469 0.615 1 97.56 109 THR A CA 1
ATOM 821 C C . THR A 1 109 ? -15.945 -10.82 -0.684 1 97.56 109 THR A C 1
ATOM 823 O O . THR A 1 109 ? -15.078 -11.359 -1.375 1 97.56 109 THR A O 1
ATOM 826 N N . THR A 1 110 ? -16.547 -9.742 -1.085 1 97.25 110 THR A N 1
ATOM 827 C CA . THR A 1 110 ? -16.188 -8.992 -2.287 1 97.25 110 THR A CA 1
ATOM 828 C C . THR A 1 110 ? -16 -7.512 -1.965 1 97.25 110 THR A C 1
ATOM 830 O O . THR A 1 110 ? -16.906 -6.859 -1.436 1 97.25 110 THR A O 1
ATOM 833 N N . MET A 1 111 ? -14.82 -7.062 -2.252 1 94.5 111 MET A N 1
ATOM 834 C CA . MET A 1 111 ? -14.555 -5.633 -2.105 1 94.5 111 MET A CA 1
ATOM 835 C C . MET A 1 111 ? -15.273 -4.836 -3.193 1 94.5 111 MET A C 1
ATOM 837 O O . MET A 1 111 ? -15.484 -5.336 -4.297 1 94.5 111 MET A O 1
ATOM 841 N N . PRO A 1 112 ? -15.656 -3.582 -2.844 1 89.31 112 PRO A N 1
ATOM 842 C CA . PRO A 1 112 ? -16.109 -2.721 -3.941 1 89.31 112 PRO A CA 1
ATOM 843 C C . PRO A 1 112 ? -15.023 -2.5 -4.996 1 89.31 112 PRO A C 1
ATOM 845 O O . PRO A 1 112 ? -13.836 -2.404 -4.66 1 89.31 112 PRO A O 1
ATOM 848 N N . ALA A 1 113 ? -15.469 -2.408 -6.266 1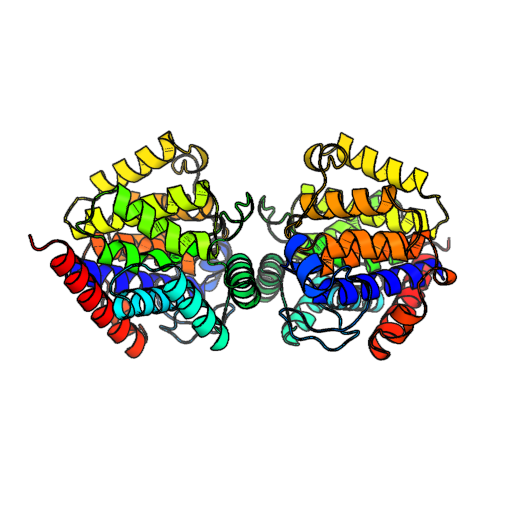 92 113 ALA A N 1
ATOM 849 C CA . ALA A 1 113 ? -14.523 -2.164 -7.352 1 92 113 ALA A CA 1
ATOM 850 C C . ALA A 1 113 ? -13.758 -0.865 -7.129 1 92 113 ALA A C 1
ATOM 852 O O . ALA A 1 113 ? -14.328 0.132 -6.68 1 92 113 ALA A O 1
ATOM 853 N N . SER A 1 114 ? -12.461 -0.936 -7.367 1 87 114 SER A N 1
ATOM 854 C CA . SER A 1 114 ? -11.641 0.257 -7.191 1 87 114 SER A CA 1
ATOM 855 C C . SER A 1 114 ? -10.5 0.295 -8.203 1 87 114 SER A C 1
ATOM 857 O O . SER A 1 114 ? -9.867 -0.729 -8.477 1 87 114 SER A O 1
ATOM 859 N N . GLU A 1 115 ? -10.234 1.509 -8.711 1 84.38 115 GLU A N 1
ATOM 860 C CA . GLU A 1 115 ? -9.125 1.7 -9.648 1 84.38 115 GLU A CA 1
ATOM 861 C C . GLU A 1 115 ? -7.781 1.526 -8.945 1 84.38 115 GLU A C 1
ATOM 863 O O . GLU A 1 115 ? -6.766 1.277 -9.602 1 84.38 115 GLU A O 1
ATOM 868 N N . HIS A 1 116 ? -7.77 1.519 -7.676 1 81.5 116 HIS A N 1
ATOM 869 C CA . HIS A 1 116 ? -6.535 1.498 -6.902 1 81.5 116 HIS A CA 1
ATOM 870 C C . HIS A 1 116 ? -6.219 0.092 -6.402 1 81.5 116 HIS A C 1
ATOM 87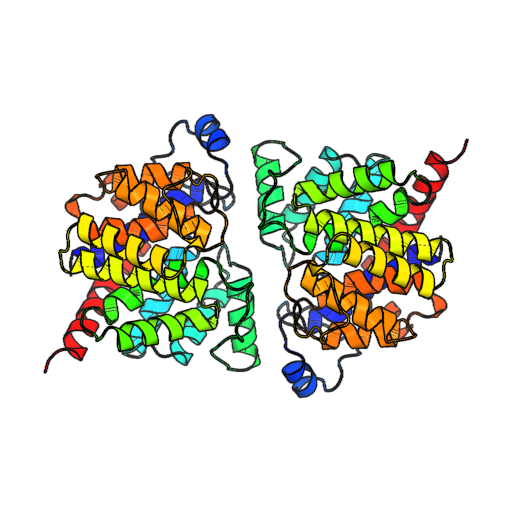2 O O . HIS A 1 116 ? -5.227 -0.114 -5.699 1 81.5 116 HIS A O 1
ATOM 878 N N . ASP A 1 117 ? -7.082 -0.879 -6.793 1 91.69 117 ASP A N 1
ATOM 879 C CA . ASP A 1 117 ? -6.906 -2.242 -6.301 1 91.69 117 ASP A CA 1
ATOM 880 C C . ASP A 1 117 ? -6.297 -3.141 -7.371 1 91.69 117 ASP A C 1
ATOM 882 O O . ASP A 1 117 ? -6.656 -4.316 -7.484 1 91.69 117 ASP A O 1
ATOM 886 N N . ALA A 1 118 ? -5.391 -2.553 -8.211 1 94.19 118 ALA A N 1
ATOM 887 C CA . ALA A 1 118 ? -4.746 -3.295 -9.297 1 94.19 118 ALA A CA 1
ATOM 888 C C . ALA A 1 118 ? -3.352 -3.76 -8.883 1 94.19 118 ALA A C 1
ATOM 890 O O . ALA A 1 118 ? -2.438 -3.807 -9.711 1 94.19 118 ALA A O 1
ATOM 891 N N . GLY A 1 119 ? -3.184 -4.113 -7.629 1 94.75 119 GLY A N 1
ATOM 892 C CA . GLY A 1 119 ? -1.919 -4.652 -7.152 1 94.75 119 GLY A CA 1
ATOM 893 C C . GLY A 1 119 ? -1.734 -6.121 -7.48 1 94.75 119 GLY A C 1
ATOM 894 O O . GLY A 1 119 ? -2.586 -6.73 -8.133 1 94.75 119 GLY A O 1
ATOM 895 N N . ASN A 1 120 ? -0.656 -6.68 -6.965 1 96.5 120 ASN A N 1
ATOM 896 C CA . ASN A 1 120 ? -0.207 -8.016 -7.32 1 96.5 120 ASN A CA 1
ATOM 897 C C . ASN A 1 120 ? -0.917 -9.086 -6.496 1 96.5 120 ASN A C 1
ATOM 899 O O . ASN A 1 120 ? -0.844 -10.273 -6.816 1 96.5 120 ASN A O 1
ATOM 903 N N . GLY A 1 121 ? -1.617 -8.727 -5.523 1 97.94 121 GLY A N 1
ATOM 904 C CA . GLY A 1 121 ? -2.018 -9.633 -4.457 1 97.94 121 GLY A CA 1
ATOM 905 C C . GLY A 1 121 ? -2.881 -10.781 -4.938 1 97.94 121 GLY A C 1
ATOM 906 O O . GLY A 1 121 ? -2.707 -11.922 -4.5 1 97.94 121 GLY A O 1
ATOM 907 N N . ALA A 1 122 ? -3.805 -10.492 -5.848 1 98.69 122 ALA A N 1
ATOM 908 C CA . ALA A 1 122 ? -4.672 -11.539 -6.375 1 98.69 122 ALA A CA 1
ATOM 909 C C . ALA A 1 122 ? -3.883 -12.531 -7.227 1 98.69 122 ALA A C 1
ATOM 911 O O . ALA A 1 122 ? -4.121 -13.734 -7.168 1 98.69 122 ALA A O 1
ATOM 912 N N . CYS A 1 123 ? -2.961 -12.008 -7.977 1 98.88 123 CYS A N 1
ATOM 913 C CA . CYS A 1 123 ? -2.207 -12.82 -8.93 1 98.88 123 CYS A CA 1
ATOM 914 C C . CYS A 1 123 ? -1.154 -13.656 -8.211 1 98.88 123 CYS A C 1
ATOM 916 O O . CYS A 1 123 ? -0.924 -14.812 -8.578 1 98.88 123 CYS A O 1
ATOM 918 N N . MET A 1 124 ? -0.515 -13.047 -7.199 1 98.81 124 MET A N 1
ATOM 919 C CA . MET A 1 124 ? 0.602 -13.719 -6.543 1 98.81 124 MET A CA 1
ATOM 920 C C . MET A 1 124 ? 0.141 -15.008 -5.875 1 98.81 124 MET A C 1
ATOM 922 O O . MET A 1 124 ? 0.935 -15.938 -5.688 1 98.81 124 MET A O 1
ATOM 926 N N . ARG A 1 125 ? -1.141 -15.148 -5.559 1 98.88 125 ARG A N 1
ATOM 927 C CA . ARG A 1 125 ? -1.616 -16.281 -4.77 1 98.88 125 ARG A CA 1
ATOM 928 C C . ARG A 1 125 ? -2.537 -17.172 -5.594 1 98.88 125 ARG A C 1
ATOM 930 O O . ARG A 1 125 ? -3.189 -18.078 -5.051 1 98.88 125 ARG A O 1
ATOM 937 N N . CYS A 1 126 ? -2.623 -17.141 -6.875 1 98.88 126 CYS A N 1
ATOM 938 C CA . CYS A 1 126 ? -3.715 -17.688 -7.676 1 98.88 126 CYS A CA 1
ATOM 939 C C . CYS A 1 126 ? -3.432 -19.125 -8.062 1 98.88 126 CYS A C 1
ATOM 941 O O . CYS A 1 126 ? -4.273 -19.781 -8.68 1 98.88 126 CYS A O 1
ATOM 943 N N . LEU A 1 127 ? -2.316 -19.672 -7.703 1 98.94 127 LEU A N 1
ATOM 944 C CA . LEU A 1 127 ? -1.882 -20.969 -8.211 1 98.94 127 LEU A CA 1
ATOM 945 C C . LEU A 1 127 ? -2.861 -22.078 -7.801 1 98.94 127 LEU A C 1
ATOM 947 O O . LEU A 1 127 ? -3.188 -22.953 -8.602 1 98.94 127 LEU A O 1
ATOM 951 N N . PRO A 1 128 ? -3.377 -22.094 -6.559 1 98.94 128 PRO A N 1
ATOM 952 C CA . PRO A 1 128 ? -4.352 -23.125 -6.207 1 98.94 128 PRO A CA 1
ATOM 953 C C . PRO A 1 128 ? -5.582 -23.125 -7.109 1 98.94 128 PRO A C 1
ATOM 955 O O . PRO A 1 12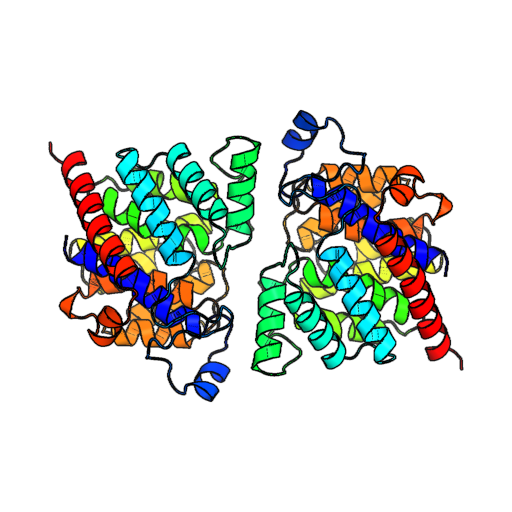8 ? -6.145 -24.172 -7.406 1 98.94 128 PRO A O 1
ATOM 958 N N . VAL A 1 129 ? -5.996 -21.969 -7.555 1 98.94 129 VAL A N 1
ATOM 959 C CA . VAL A 1 129 ? -7.117 -21.875 -8.477 1 98.94 129 VAL A CA 1
ATOM 960 C C . VAL A 1 129 ? -6.746 -22.5 -9.82 1 98.94 129 VAL A C 1
ATOM 962 O O . VAL A 1 129 ? -7.547 -23.219 -10.422 1 98.94 129 VAL A O 1
ATOM 965 N N . ALA A 1 130 ? -5.531 -22.188 -10.297 1 98.94 130 ALA A N 1
ATOM 966 C CA . ALA A 1 130 ? -5.07 -22.781 -11.555 1 98.94 130 ALA A CA 1
ATOM 967 C C . ALA A 1 130 ? -5.109 -24.297 -11.484 1 98.94 130 ALA A C 1
ATOM 969 O O . ALA A 1 130 ? -5.492 -24.953 -12.461 1 98.94 130 ALA A O 1
ATOM 970 N N . LEU A 1 131 ? -4.734 -24.844 -10.375 1 98.81 131 LEU A N 1
ATOM 971 C CA . LEU A 1 131 ? -4.637 -26.297 -10.227 1 98.81 131 LEU A CA 1
ATOM 972 C C . LEU A 1 131 ? -6.02 -26.922 -10.117 1 98.81 131 LEU A C 1
ATOM 974 O O . LEU A 1 131 ? -6.328 -27.891 -10.836 1 98.81 131 LEU A O 1
ATOM 978 N N . VAL A 1 132 ? -6.902 -26.344 -9.328 1 98.62 132 VAL A N 1
ATOM 979 C CA . VAL A 1 132 ? -8.172 -27 -9.031 1 98.62 132 VAL A CA 1
ATOM 980 C C . VAL A 1 132 ? -9.109 -26.875 -10.227 1 98.62 132 VAL A C 1
ATOM 982 O O . VAL A 1 132 ? -10.016 -27.688 -10.406 1 98.62 132 VAL A O 1
ATOM 985 N N . THR A 1 133 ? -8.852 -25.906 -11.062 1 98.44 133 THR A N 1
ATOM 986 C CA . THR A 1 133 ? -9.75 -25.688 -12.195 1 98.44 133 THR A CA 1
ATOM 987 C C . THR A 1 133 ? -9.094 -26.125 -13.5 1 98.44 133 THR A C 1
ATOM 989 O O . THR A 1 133 ? -9.5 -25.703 -14.578 1 98.44 133 THR A O 1
ATOM 992 N N . LEU A 1 134 ? -8.148 -26.984 -13.461 1 98.19 134 LEU A N 1
ATOM 993 C CA . LEU A 1 134 ? -7.32 -27.375 -14.594 1 98.19 134 LEU A CA 1
ATOM 994 C C . LEU A 1 134 ? -8.18 -27.891 -15.742 1 98.19 134 LEU A C 1
ATOM 996 O O . LEU A 1 134 ? -7.863 -27.672 -16.906 1 98.19 134 LEU A O 1
ATOM 1000 N N . TYR A 1 135 ? -9.242 -28.562 -15.477 1 96.94 135 TYR A N 1
ATOM 1001 C CA . TYR A 1 135 ? -10.055 -29.188 -16.516 1 96.94 135 TYR A CA 1
ATOM 1002 C C . TYR A 1 135 ? -11.43 -28.531 -16.594 1 96.94 135 TYR A C 1
ATOM 1004 O O . TYR A 1 135 ? -12.359 -29.094 -17.172 1 96.94 135 TYR A O 1
ATOM 1012 N N . SER A 1 136 ? -11.602 -27.406 -16 1 97.12 136 SER A N 1
ATOM 1013 C CA . SER A 1 136 ? -12.859 -26.672 -16.031 1 97.12 136 SER A CA 1
ATOM 1014 C C . SER A 1 136 ? -12.977 -25.797 -17.281 1 97.12 136 SER A C 1
ATOM 1016 O O . SER A 1 136 ? -11.984 -25.578 -17.969 1 97.12 136 SER A O 1
ATOM 1018 N N . SER A 1 137 ? -14.227 -25.422 -17.562 1 97.12 137 SER A N 1
ATOM 1019 C CA . SER A 1 137 ? -14.43 -24.453 -18.641 1 97.12 137 SER A CA 1
ATOM 1020 C C . SER A 1 137 ? -13.773 -23.125 -18.312 1 97.12 137 SER A C 1
ATOM 1022 O O . SER A 1 137 ? -13.57 -22.797 -17.141 1 97.12 137 SER A O 1
ATOM 1024 N N . TRP A 1 138 ? -13.453 -22.359 -19.312 1 97.31 138 TRP A N 1
ATOM 1025 C CA . TRP A 1 138 ? -12.805 -21.062 -19.109 1 97.31 138 TRP A CA 1
ATOM 1026 C C . TRP A 1 138 ? -13.688 -20.156 -18.25 1 97.31 138 TRP A C 1
ATOM 1028 O O . TRP A 1 138 ? -13.18 -19.406 -17.406 1 97.31 138 TRP A O 1
ATOM 1038 N N . THR A 1 139 ? -14.969 -20.188 -18.5 1 98.06 139 THR A N 1
ATOM 1039 C CA . THR A 1 139 ? -15.906 -19.391 -17.703 1 98.06 139 THR A CA 1
ATOM 1040 C C . THR A 1 139 ? -15.82 -19.766 -16.234 1 98.06 139 THR A C 1
ATOM 1042 O O . THR A 1 139 ? -15.859 -18.891 -15.367 1 98.06 139 THR A O 1
ATOM 1045 N N . ASP A 1 140 ? -15.68 -21.047 -15.961 1 97.88 140 ASP A N 1
ATOM 1046 C CA . ASP A 1 140 ? -15.555 -21.516 -14.578 1 97.88 140 ASP A CA 1
ATOM 1047 C C . ASP A 1 140 ? -14.227 -21.078 -13.969 1 97.88 140 ASP A C 1
ATOM 1049 O O . ASP A 1 140 ? -14.148 -20.75 -12.781 1 97.88 140 ASP A O 1
ATOM 1053 N N . VAL A 1 141 ? -13.203 -21.125 -14.789 1 98.62 141 VAL A N 1
ATOM 1054 C CA . VAL A 1 141 ? -11.883 -20.688 -14.352 1 98.62 141 VAL A CA 1
ATOM 1055 C C . VAL A 1 141 ? -11.938 -19.203 -13.961 1 98.62 141 VAL A C 1
ATOM 1057 O O . VAL A 1 141 ? -11.453 -18.812 -12.898 1 98.62 141 VAL A O 1
ATOM 1060 N N . GLN A 1 142 ? -12.555 -18.391 -14.789 1 98.75 142 GLN A N 1
ATOM 1061 C CA . GLN A 1 142 ? -12.672 -16.969 -14.531 1 98.75 142 GLN A CA 1
ATOM 1062 C C . GLN A 1 142 ? -13.477 -16.703 -13.266 1 98.75 142 GLN A C 1
ATOM 1064 O O . GLN A 1 142 ? -13.109 -15.836 -12.461 1 98.75 142 GLN A O 1
ATOM 1069 N N . THR A 1 143 ? -14.539 -17.438 -13.117 1 98.62 143 THR A N 1
ATOM 1070 C CA . THR A 1 143 ? -15.375 -17.281 -11.93 1 98.62 143 THR A CA 1
ATOM 1071 C C . THR A 1 143 ? -14.578 -17.594 -10.664 1 98.62 143 THR A C 1
ATOM 1073 O O . THR A 1 143 ? -14.586 -16.812 -9.711 1 98.62 143 THR A O 1
ATOM 1076 N N . ALA A 1 144 ? -13.891 -18.703 -10.688 1 98.75 144 ALA A N 1
ATOM 1077 C CA . ALA A 1 144 ? -13.086 -19.094 -9.531 1 98.75 144 ALA A CA 1
ATOM 1078 C C . ALA A 1 144 ? -11.992 -18.078 -9.25 1 98.75 144 ALA A C 1
ATOM 1080 O O . ALA A 1 144 ? -11.719 -17.75 -8.094 1 98.75 144 ALA A O 1
ATOM 1081 N N . SER A 1 145 ? -11.336 -17.625 -10.328 1 98.88 145 SER A N 1
ATOM 1082 C CA . SER A 1 145 ? -10.289 -16.609 -10.203 1 98.88 145 SER A CA 1
ATOM 1083 C C . SER A 1 145 ? -10.812 -15.359 -9.508 1 98.88 145 SER A C 1
ATOM 1085 O O . SER A 1 145 ? -10.18 -14.844 -8.586 1 98.88 145 SER A O 1
ATOM 1087 N N . ARG A 1 146 ? -11.969 -14.93 -9.922 1 98.75 146 ARG A N 1
ATOM 1088 C CA . ARG A 1 146 ? -12.516 -13.664 -9.438 1 98.75 146 ARG A CA 1
ATOM 1089 C C . ARG A 1 146 ? -13.055 -13.805 -8.016 1 98.75 146 ARG A C 1
ATOM 1091 O O . ARG A 1 146 ? -12.992 -12.859 -7.227 1 98.75 146 ARG A O 1
ATOM 1098 N N . LEU A 1 147 ? -13.523 -14.977 -7.648 1 98.62 147 LEU A N 1
ATOM 1099 C CA . LEU A 1 147 ? -14.016 -15.203 -6.293 1 98.62 147 LEU A CA 1
ATOM 1100 C C . LEU A 1 147 ? -12.898 -15.008 -5.273 1 98.62 147 LEU A C 1
ATOM 1102 O O . LEU A 1 147 ? -13.109 -14.391 -4.227 1 98.62 147 LEU A O 1
ATOM 1106 N N . GLN A 1 148 ? -11.719 -15.492 -5.527 1 98.56 148 GLN A N 1
ATOM 1107 C CA . GLN A 1 148 ? -10.625 -15.281 -4.582 1 98.56 148 GLN A CA 1
ATOM 1108 C C . GLN A 1 148 ? -10.023 -13.891 -4.738 1 98.56 148 GLN A C 1
ATOM 1110 O O . GLN A 1 148 ? -9.617 -13.273 -3.75 1 98.56 148 GLN A O 1
ATOM 1115 N N . ALA A 1 149 ? -9.961 -13.344 -5.996 1 98.81 149 ALA A N 1
ATOM 1116 C CA . ALA A 1 149 ? -9.328 -12.062 -6.285 1 98.81 149 ALA A CA 1
ATOM 1117 C C . ALA A 1 149 ? -10.094 -10.914 -5.637 1 98.81 149 ALA A C 1
ATOM 1119 O O . ALA A 1 149 ? -9.492 -10.039 -5.012 1 98.81 149 ALA A O 1
ATOM 1120 N N . HIS A 1 150 ? -11.414 -10.969 -5.699 1 98.44 150 HIS A N 1
ATOM 1121 C CA . HIS A 1 150 ? -12.25 -9.836 -5.324 1 98.44 150 HIS A CA 1
ATOM 1122 C C . HIS A 1 150 ? -12.398 -9.742 -3.809 1 98.44 150 HIS A C 1
ATOM 1124 O O . HIS A 1 150 ? -12.898 -8.734 -3.289 1 98.44 150 HIS A O 1
ATOM 1130 N N . THR A 1 151 ? -11.875 -10.758 -3.096 1 97.88 151 THR A N 1
ATOM 1131 C CA . THR A 1 151 ? -11.789 -10.617 -1.646 1 97.88 151 THR A CA 1
ATOM 1132 C C . THR A 1 151 ? -10.938 -9.406 -1.271 1 97.88 151 THR A C 1
ATOM 1134 O O . THR A 1 151 ? -11.188 -8.758 -0.254 1 97.88 151 THR A O 1
ATOM 1137 N N . THR A 1 152 ? -9.984 -9.078 -2.158 1 97.19 152 THR A N 1
ATOM 1138 C CA . THR A 1 152 ? -9.07 -7.988 -1.825 1 97.19 152 THR A CA 1
ATOM 1139 C C . THR A 1 152 ? -8.859 -7.074 -3.029 1 97.19 152 THR A C 1
ATOM 1141 O O . THR A 1 152 ? -8.656 -5.871 -2.869 1 97.19 152 THR A O 1
ATOM 1144 N N . HIS A 1 153 ? -8.781 -7.582 -4.188 1 97.62 153 HIS A N 1
ATOM 1145 C CA . HIS A 1 153 ? -8.445 -6.863 -5.41 1 97.62 153 HIS A CA 1
ATOM 1146 C C . HIS A 1 153 ? -9.586 -6.926 -6.418 1 97.62 153 HIS A C 1
ATOM 1148 O O . HIS A 1 153 ? -9.531 -7.707 -7.371 1 97.62 153 HIS A O 1
ATOM 1154 N N . ASN A 1 154 ? -10.531 -6.086 -6.246 1 97.31 154 ASN A N 1
ATOM 1155 C CA . ASN A 1 154 ? -11.609 -5.98 -7.219 1 97.31 154 ASN A CA 1
ATOM 1156 C C . ASN A 1 154 ? -11.305 -4.922 -8.281 1 97.31 154 ASN A C 1
ATOM 1158 O O . ASN A 1 154 ? -11.734 -3.773 -8.156 1 97.31 154 ASN A O 1
ATOM 1162 N N . ASN A 1 155 ? -10.672 -5.355 -9.344 1 97.38 155 ASN A N 1
ATOM 1163 C CA . ASN A 1 155 ? -10.195 -4.488 -10.414 1 97.38 155 ASN A CA 1
ATOM 1164 C C . ASN A 1 155 ? -10.055 -5.246 -11.734 1 97.38 155 ASN A C 1
ATOM 1166 O O . ASN A 1 155 ? -9.414 -6.297 -11.781 1 97.38 155 ASN A O 1
ATOM 1170 N N . PRO A 1 156 ? -10.578 -4.672 -12.797 1 98.12 156 PRO A N 1
ATOM 1171 C CA . PRO A 1 156 ? -10.594 -5.402 -14.062 1 98.12 156 PRO A CA 1
ATOM 1172 C C . PRO A 1 156 ? -9.195 -5.652 -14.617 1 98.12 156 PRO A C 1
ATOM 1174 O O . PRO A 1 156 ? -8.961 -6.668 -15.273 1 98.12 156 PRO A O 1
ATOM 1177 N N . VAL A 1 157 ? -8.281 -4.727 -14.422 1 98.31 157 VAL A N 1
ATOM 1178 C CA . VAL A 1 157 ? -6.918 -4.891 -14.898 1 98.31 157 VAL A CA 1
ATOM 1179 C C . VAL A 1 157 ? -6.227 -6.012 -14.125 1 98.31 157 VAL A C 1
ATOM 1181 O O . VAL A 1 157 ? -5.543 -6.852 -14.711 1 98.31 157 VAL A O 1
ATOM 1184 N N . SER A 1 158 ? -6.457 -5.98 -12.797 1 98.56 158 SER A N 1
ATOM 1185 C CA . SER A 1 158 ? -5.945 -7.059 -11.953 1 98.56 158 SER A CA 1
ATOM 1186 C C . SER A 1 158 ? -6.539 -8.406 -12.359 1 98.56 158 SER A C 1
ATOM 1188 O O . SER A 1 158 ? -5.828 -9.406 -12.43 1 98.56 158 SER A O 1
ATOM 1190 N N . ASP A 1 159 ? -7.809 -8.422 -12.656 1 98.81 159 ASP A N 1
ATOM 1191 C CA . ASP A 1 159 ? -8.477 -9.648 -13.07 1 98.81 159 ASP A CA 1
ATOM 1192 C C . ASP A 1 159 ? -7.871 -10.195 -14.367 1 98.81 159 ASP A C 1
ATOM 1194 O O . ASP A 1 159 ? -7.566 -11.383 -14.461 1 98.81 159 ASP A O 1
ATOM 1198 N N . ALA A 1 160 ? -7.746 -9.312 -15.312 1 98.88 160 ALA A N 1
ATOM 1199 C CA . ALA A 1 160 ? -7.246 -9.727 -16.625 1 98.88 160 ALA A CA 1
ATOM 1200 C C . ALA A 1 160 ? -5.84 -10.312 -16.516 1 98.88 160 ALA A C 1
ATOM 1202 O O . ALA A 1 160 ? -5.551 -11.352 -17.109 1 98.88 160 ALA A O 1
ATOM 1203 N N . GLY A 1 161 ? -4.992 -9.648 -15.805 1 98.94 161 GLY A N 1
ATOM 1204 C CA . GLY A 1 161 ? -3.645 -10.156 -15.609 1 98.94 161 GLY A CA 1
ATOM 1205 C C . GLY A 1 161 ? -3.604 -11.477 -14.867 1 98.94 161 GLY A C 1
ATOM 1206 O O . GLY A 1 161 ? -2.869 -12.391 -15.258 1 98.94 161 GLY A O 1
ATOM 1207 N N . THR A 1 162 ? -4.391 -11.594 -13.789 1 98.94 162 THR A N 1
ATOM 1208 C CA . THR A 1 162 ? -4.438 -12.812 -12.984 1 98.94 162 THR A CA 1
ATOM 1209 C C . THR A 1 162 ? -4.934 -13.992 -13.812 1 98.94 162 THR A C 1
ATOM 1211 O O . THR A 1 162 ? -4.355 -15.078 -13.766 1 98.94 162 THR A O 1
ATOM 1214 N N . GLU A 1 163 ? -5.969 -13.781 -14.531 1 98.94 163 GLU A N 1
ATOM 1215 C CA . GLU A 1 163 ? -6.547 -14.828 -15.375 1 98.94 163 GLU A CA 1
ATOM 1216 C C . GLU A 1 163 ? -5.574 -15.258 -16.469 1 98.94 163 GLU A C 1
ATOM 1218 O O . GLU A 1 163 ? -5.52 -16.438 -16.828 1 98.94 163 GLU A O 1
ATOM 1223 N N . CYS A 1 164 ? -4.812 -14.32 -17 1 98.94 164 CYS A N 1
ATOM 1224 C CA . CYS A 1 164 ? -3.789 -14.656 -17.984 1 98.94 164 CYS A CA 1
ATOM 1225 C C . CYS A 1 164 ? -2.754 -15.602 -17.391 1 98.94 164 CYS A C 1
ATOM 1227 O O . CYS A 1 164 ? -2.385 -16.609 -18 1 98.94 164 CYS A O 1
ATOM 1229 N N . ILE A 1 165 ? -2.301 -15.336 -16.203 1 98.94 165 ILE A N 1
ATOM 1230 C CA . ILE A 1 165 ? -1.293 -16.156 -15.539 1 98.94 165 ILE A CA 1
ATOM 1231 C C . ILE A 1 165 ? -1.872 -17.547 -15.242 1 98.94 165 ILE A C 1
ATOM 1233 O O . ILE A 1 165 ? -1.193 -18.562 -15.414 1 98.94 165 ILE A O 1
ATOM 1237 N N . ILE A 1 166 ? -3.115 -17.562 -14.781 1 98.94 166 ILE A N 1
ATOM 1238 C CA . ILE A 1 166 ? -3.773 -18.844 -14.531 1 98.94 166 ILE A CA 1
ATOM 1239 C C . ILE A 1 166 ? -3.801 -19.656 -15.82 1 98.94 166 ILE A C 1
ATOM 1241 O O . ILE A 1 166 ? -3.459 -20.844 -15.812 1 98.94 166 ILE A O 1
ATOM 1245 N N . GLN A 1 167 ? -4.141 -19.031 -16.875 1 98.88 167 GLN A N 1
ATOM 1246 C CA . GLN A 1 167 ? -4.195 -19.719 -18.172 1 98.88 167 GLN A CA 1
ATOM 1247 C C . GLN A 1 167 ? -2.812 -20.219 -18.578 1 98.88 167 GLN A C 1
ATOM 1249 O O . GLN A 1 167 ? -2.68 -21.312 -19.141 1 98.88 167 GLN A O 1
ATOM 1254 N N . MET A 1 168 ? -1.86 -19.406 -18.406 1 98.94 168 MET A N 1
ATOM 1255 C CA . MET A 1 168 ? -0.496 -19.797 -18.75 1 98.94 168 MET A CA 1
ATOM 1256 C C . MET A 1 168 ? -0.054 -21.016 -17.953 1 98.94 168 MET A C 1
ATOM 1258 O O . MET A 1 168 ? 0.52 -21.953 -18.5 1 98.94 168 MET A O 1
ATOM 1262 N N . VAL A 1 169 ? -0.295 -21 -16.672 1 98.94 169 VAL A N 1
ATOM 1263 C CA . VAL A 1 169 ? 0.074 -22.109 -15.805 1 98.94 169 VAL A CA 1
ATOM 1264 C C . VAL A 1 169 ? -0.635 -23.375 -16.281 1 98.94 169 VAL A C 1
ATOM 1266 O O . VAL A 1 169 ? -0.012 -24.438 -16.391 1 98.94 169 VAL A O 1
ATOM 1269 N N . GLN A 1 170 ? -1.887 -23.281 -16.531 1 98.88 170 GLN A N 1
ATOM 1270 C CA . GLN A 1 170 ? -2.664 -24.438 -16.953 1 98.88 170 GLN A CA 1
ATOM 1271 C C . GLN A 1 170 ? -2.176 -24.969 -18.297 1 98.88 170 GLN A C 1
ATOM 1273 O O . GLN A 1 170 ? -2.035 -26.188 -18.484 1 98.88 170 GLN A O 1
ATOM 1278 N N . ALA A 1 171 ? -1.967 -24.047 -19.25 1 98.81 171 ALA A N 1
ATOM 1279 C CA . ALA A 1 171 ? -1.432 -24.453 -20.547 1 98.81 171 ALA A CA 1
ATOM 1280 C C . ALA A 1 171 ? -0.103 -25.188 -20.375 1 98.81 171 ALA A C 1
ATOM 1282 O O . ALA A 1 171 ? 0.123 -26.219 -21.016 1 98.81 171 ALA A O 1
ATOM 1283 N N . ALA A 1 172 ? 0.744 -24.672 -19.531 1 98.88 172 ALA A N 1
ATOM 1284 C CA . ALA A 1 172 ? 2.049 -25.281 -19.281 1 98.88 172 ALA A CA 1
ATOM 1285 C C . ALA A 1 172 ? 1.897 -26.656 -18.641 1 98.88 172 ALA A C 1
ATOM 1287 O O . ALA A 1 172 ? 2.59 -27.609 -19.016 1 98.88 172 ALA A O 1
ATOM 1288 N N . ILE A 1 173 ? 1.035 -26.781 -17.672 1 98.62 173 ILE A N 1
ATOM 1289 C CA . ILE A 1 173 ? 0.803 -28.062 -17 1 98.62 173 ILE A CA 1
ATOM 1290 C C . ILE A 1 173 ? 0.309 -29.094 -18 1 98.62 173 ILE A C 1
ATOM 1292 O O . ILE A 1 173 ? 0.675 -30.266 -17.922 1 98.62 173 ILE A O 1
ATOM 1296 N N . LEU A 1 174 ? -0.483 -28.625 -18.938 1 97.75 174 LEU A N 1
ATOM 1297 C CA . LEU A 1 174 ? -1.079 -29.516 -19.922 1 97.75 174 LEU A CA 1
ATOM 1298 C C . LEU A 1 174 ? -0.115 -29.766 -21.078 1 97.75 174 LEU A C 1
ATOM 1300 O O . LEU A 1 174 ? -0.458 -30.469 -22.031 1 97.75 174 LEU A O 1
ATOM 1304 N N . GLY A 1 175 ? 1.03 -29.188 -21.078 1 97.44 175 GLY A N 1
ATOM 1305 C CA . GLY A 1 175 ? 2.104 -29.578 -21.984 1 97.44 175 GLY A CA 1
ATOM 1306 C C . GLY A 1 175 ? 2.305 -28.625 -23.141 1 97.44 175 GLY A C 1
ATOM 1307 O O . GLY A 1 175 ? 3.09 -28.891 -24.047 1 97.44 175 GLY A O 1
ATOM 1308 N N . GLU A 1 176 ? 1.625 -27.484 -23.125 1 97.75 176 GLU A N 1
ATOM 1309 C CA . GLU A 1 176 ? 1.812 -26.5 -24.203 1 97.75 176 GLU A CA 1
ATOM 1310 C C . GLU A 1 176 ? 3.207 -25.891 -24.141 1 97.75 176 GLU A C 1
ATOM 1312 O O . GLU A 1 176 ? 3.75 -25.656 -23.062 1 97.75 176 GLU A O 1
ATOM 1317 N N . PRO A 1 177 ? 3.764 -25.656 -25.297 1 97.38 177 PRO A N 1
ATOM 1318 C CA . PRO A 1 177 ? 5.105 -25.078 -25.344 1 97.38 177 PRO A CA 1
ATOM 1319 C C . PRO A 1 177 ? 5.105 -23.578 -25.047 1 97.38 177 PRO A C 1
ATOM 1321 O O . PRO A 1 177 ? 4.043 -22.953 -24.969 1 97.38 177 PRO A O 1
ATOM 1324 N N . ARG A 1 178 ? 6.242 -23.031 -24.891 1 97.94 178 ARG A N 1
ATOM 1325 C CA . ARG A 1 178 ? 6.457 -21.625 -24.516 1 97.94 178 ARG A CA 1
ATOM 1326 C C . ARG A 1 178 ? 5.785 -20.688 -25.5 1 97.94 178 ARG A C 1
ATOM 1328 O O . ARG A 1 178 ? 5.273 -19.641 -25.125 1 97.94 178 ARG A O 1
ATOM 1335 N N . VAL A 1 179 ? 5.773 -21.031 -26.766 1 98 179 VAL A N 1
ATOM 1336 C CA . VAL A 1 179 ? 5.203 -20.188 -27.812 1 98 179 VAL A CA 1
ATOM 1337 C C . VAL A 1 179 ? 3.715 -19.969 -27.547 1 98 179 VAL A C 1
ATOM 1339 O O . VAL A 1 179 ? 3.176 -18.906 -27.828 1 98 179 VAL A O 1
ATOM 1342 N N . GLU A 1 180 ? 3.025 -21 -27.031 1 98.44 180 GLU A N 1
ATOM 1343 C CA . GLU A 1 180 ? 1.611 -20.875 -26.703 1 98.44 180 GLU A CA 1
ATOM 1344 C C . GLU A 1 180 ? 1.408 -19.891 -25.547 1 98.44 180 GLU A C 1
ATOM 1346 O O . GLU A 1 180 ? 0.403 -19.172 -25.5 1 98.44 180 GLU A O 1
ATOM 1351 N N . LEU A 1 181 ? 2.334 -19.891 -24.594 1 98.81 181 LEU A N 1
ATOM 1352 C CA . LEU A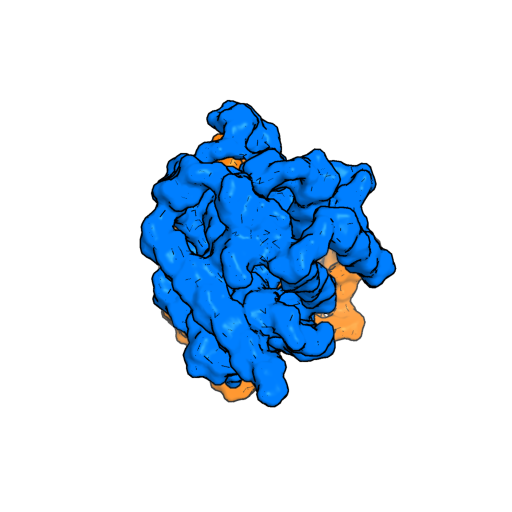 1 181 ? 2.262 -18.953 -23.484 1 98.81 181 LEU A CA 1
ATOM 1353 C C . LEU A 1 181 ? 2.463 -17.516 -23.984 1 98.81 181 LEU A C 1
ATOM 1355 O O . LEU A 1 181 ? 1.815 -16.594 -23.5 1 98.81 181 LEU A O 1
ATOM 1359 N N . GLU A 1 182 ? 3.334 -17.359 -24.938 1 98.75 182 GLU A N 1
ATOM 1360 C CA . GLU A 1 182 ? 3.562 -16.031 -25.5 1 98.75 182 GLU A CA 1
ATOM 1361 C C . GLU A 1 182 ? 2.316 -15.516 -26.219 1 98.75 182 GLU A C 1
ATOM 1363 O O . GLU A 1 182 ? 2.041 -14.312 -26.219 1 98.75 182 GLU A O 1
ATOM 1368 N N . LEU A 1 183 ? 1.611 -16.406 -26.875 1 98.69 183 LEU A N 1
ATOM 1369 C CA . LEU A 1 183 ? 0.358 -16.047 -27.531 1 98.69 183 LEU A CA 1
ATOM 1370 C C . LEU A 1 183 ? -0.657 -15.539 -26.5 1 98.69 183 LEU A C 1
ATOM 1372 O O . LEU A 1 183 ? -1.415 -14.609 -26.781 1 98.69 183 LEU A O 1
ATOM 1376 N N . LEU A 1 184 ? -0.708 -16.172 -25.359 1 98.88 184 LEU A N 1
ATOM 1377 C CA . LEU A 1 184 ? -1.614 -15.75 -24.297 1 98.88 184 LEU A CA 1
ATOM 1378 C C . LEU A 1 184 ? -1.256 -14.352 -23.812 1 98.88 184 LEU A C 1
ATOM 1380 O O . LEU A 1 184 ? -2.143 -13.539 -23.531 1 98.88 184 LEU A O 1
ATOM 1384 N N . ALA A 1 185 ? 0.065 -14.047 -23.656 1 98.88 185 ALA A N 1
ATOM 1385 C CA . ALA A 1 185 ? 0.511 -12.703 -23.281 1 98.88 185 ALA A CA 1
ATOM 1386 C C . ALA A 1 185 ? 0.099 -11.688 -24.344 1 98.88 185 ALA A C 1
ATOM 1388 O O . ALA A 1 185 ? -0.321 -10.578 -24.016 1 98.88 185 ALA A O 1
ATOM 1389 N N . HIS A 1 186 ? 0.212 -12.125 -25.594 1 98.62 186 HIS A N 1
ATOM 1390 C CA . HIS A 1 186 ? -0.172 -11.258 -26.703 1 98.62 186 HIS A CA 1
ATOM 1391 C C . HIS A 1 186 ? -1.664 -10.945 -26.656 1 98.62 186 HIS A C 1
ATOM 1393 O O . HIS A 1 186 ? -2.07 -9.805 -26.906 1 98.62 186 HIS A O 1
ATOM 1399 N N . GLU A 1 187 ? -2.455 -11.914 -26.422 1 98.75 187 GLU A N 1
ATOM 1400 C CA . GLU A 1 187 ? -3.898 -11.719 -26.328 1 98.75 187 GLU A CA 1
ATOM 1401 C C . GLU A 1 187 ? -4.25 -10.758 -25.203 1 98.75 187 GLU A C 1
ATOM 1403 O O . GLU A 1 187 ? -5.145 -9.922 -25.344 1 98.75 187 GLU A O 1
ATOM 1408 N N . LEU A 1 188 ? -3.568 -10.859 -24.062 1 98.88 188 LEU A N 1
ATOM 1409 C CA . LEU A 1 188 ? -3.789 -9.938 -22.953 1 98.88 188 LEU A CA 1
ATOM 1410 C C . LEU A 1 188 ? -3.494 -8.5 -23.375 1 98.88 188 LEU A C 1
ATOM 1412 O O . LEU A 1 188 ? -4.27 -7.59 -23.078 1 98.88 188 LEU A O 1
ATOM 1416 N N . VAL A 1 189 ? -2.379 -8.305 -24.094 1 98.75 189 VAL A N 1
ATOM 1417 C CA . VAL A 1 189 ? -1.941 -6.977 -24.516 1 98.75 189 VAL A CA 1
ATOM 1418 C C . VAL A 1 189 ? -2.955 -6.387 -25.484 1 98.75 189 VAL A C 1
ATOM 1420 O O . VAL A 1 189 ? -3.23 -5.184 -25.469 1 98.75 189 VAL A O 1
ATOM 1423 N N . GLN A 1 190 ? -3.496 -7.195 -26.375 1 98.5 190 GLN A N 1
ATOM 1424 C CA . GLN A 1 190 ? -4.496 -6.73 -27.328 1 98.5 190 GLN A CA 1
ATOM 1425 C C . GLN A 1 190 ? -5.742 -6.219 -26.609 1 98.5 190 GLN A C 1
ATOM 1427 O O . GLN A 1 190 ? -6.324 -5.207 -27.016 1 98.5 190 GLN A O 1
ATOM 1432 N N . ARG A 1 191 ? -6.176 -6.891 -25.562 1 98.44 191 ARG A N 1
ATOM 1433 C CA . ARG A 1 191 ? -7.363 -6.516 -24.797 1 98.44 191 ARG A CA 1
ATOM 1434 C C . ARG A 1 191 ? -7.066 -5.367 -23.844 1 98.44 191 ARG A C 1
ATOM 1436 O O . ARG A 1 191 ? -7.922 -4.508 -23.609 1 98.44 191 ARG A O 1
ATOM 1443 N N . TYR A 1 192 ? -5.812 -5.426 -23.281 1 98.44 192 TYR A N 1
ATOM 1444 C CA . TYR A 1 192 ? -5.352 -4.41 -22.328 1 98.44 192 TYR A CA 1
ATOM 1445 C C . TYR A 1 192 ? -3.967 -3.898 -22.719 1 98.44 192 TYR A C 1
ATOM 1447 O O . TYR A 1 192 ? -2.957 -4.371 -22.188 1 98.44 192 TYR A O 1
ATOM 1455 N N . PRO A 1 193 ? -3.912 -2.877 -23.516 1 98.19 193 PRO A N 1
ATOM 1456 C CA . PRO A 1 193 ? -2.639 -2.4 -24.062 1 98.19 193 PRO A CA 1
ATOM 1457 C C . PRO A 1 193 ? -1.654 -1.972 -22.969 1 98.19 193 PRO A C 1
ATOM 1459 O O . PRO A 1 193 ? -0.445 -1.933 -23.219 1 98.19 193 PRO A O 1
ATOM 1462 N N . VAL A 1 194 ? -2.123 -1.72 -21.781 1 96.62 194 VAL A N 1
ATOM 1463 C CA . VAL A 1 194 ? -1.273 -1.274 -20.672 1 96.62 194 VAL A CA 1
ATOM 1464 C C . VAL A 1 194 ? -0.28 -2.375 -20.312 1 96.62 194 VAL A C 1
ATOM 1466 O O . VAL A 1 194 ? 0.781 -2.102 -19.75 1 96.62 194 VAL A O 1
ATOM 1469 N N . PHE A 1 195 ? -0.509 -3.59 -20.734 1 98.5 195 PHE A N 1
ATOM 1470 C CA . PHE A 1 195 ? 0.353 -4.719 -20.406 1 98.5 195 PHE A CA 1
ATOM 1471 C C . PHE A 1 195 ? 1.45 -4.879 -21.453 1 98.5 195 PHE A C 1
ATOM 1473 O O . PHE A 1 195 ? 2.238 -5.824 -21.391 1 98.5 195 PHE A O 1
ATOM 1480 N N . GLU A 1 196 ? 1.498 -3.988 -22.469 1 98.5 196 GLU A N 1
ATOM 1481 C CA . GLU A 1 196 ? 2.557 -4.082 -23.469 1 98.5 196 GLU A CA 1
ATOM 1482 C C . GLU A 1 196 ? 3.934 -4.145 -22.812 1 98.5 196 GLU A C 1
ATOM 1484 O O . GLU A 1 196 ? 4.242 -3.348 -21.938 1 98.5 196 GLU A O 1
ATOM 1489 N N . TYR A 1 197 ? 4.758 -5.102 -23.203 1 97.88 197 TYR A N 1
ATOM 1490 C CA . TYR A 1 197 ? 5.969 -5.375 -22.438 1 97.88 197 TYR A CA 1
ATOM 1491 C C . TYR A 1 197 ? 7.199 -5.359 -23.344 1 97.88 197 TYR A C 1
ATOM 1493 O O . TYR A 1 197 ? 8.328 -5.535 -22.875 1 97.88 197 TYR A O 1
ATOM 1501 N N . ARG A 1 198 ? 7.105 -5.125 -24.656 1 95.81 198 ARG A N 1
ATOM 1502 C CA . ARG A 1 198 ? 8.203 -5.301 -25.594 1 95.81 198 ARG A CA 1
ATOM 1503 C C . ARG A 1 198 ? 8.93 -3.98 -25.844 1 95.81 198 ARG A C 1
ATOM 1505 O O . ARG A 1 198 ? 10.055 -3.969 -26.344 1 95.81 198 ARG A O 1
ATOM 1512 N N . GLN A 1 199 ? 8.367 -2.926 -25.469 1 92.81 199 GLN A N 1
ATOM 1513 C CA . GLN A 1 199 ? 8.883 -1.619 -25.859 1 92.81 199 GLN A CA 1
ATOM 1514 C C . GLN A 1 199 ? 10.07 -1.215 -24.984 1 92.81 199 GLN A C 1
ATOM 1516 O O . GLN A 1 199 ? 11.039 -0.637 -25.484 1 92.81 199 GLN A O 1
ATOM 1521 N N . ARG A 1 200 ? 10.016 -1.42 -23.734 1 94.12 200 ARG A N 1
ATOM 1522 C CA . ARG A 1 200 ? 11.07 -1.021 -22.812 1 94.12 200 ARG A CA 1
ATOM 1523 C C . ARG A 1 200 ? 11.242 -2.053 -21.703 1 94.12 200 ARG A C 1
ATOM 1525 O O . ARG A 1 200 ? 10.266 -2.623 -21.219 1 94.12 200 ARG A O 1
ATOM 1532 N N . ARG A 1 201 ? 12.516 -2.199 -21.375 1 96.06 201 ARG A N 1
ATOM 1533 C CA . ARG A 1 201 ? 12.797 -3.111 -20.266 1 96.06 201 ARG A CA 1
ATOM 1534 C C . ARG A 1 201 ? 12.148 -2.633 -18.969 1 96.06 201 ARG A C 1
ATOM 1536 O O . ARG A 1 201 ? 12.219 -1.45 -18.641 1 96.06 201 ARG A O 1
ATOM 1543 N N . ARG A 1 202 ? 11.461 -3.531 -18.297 1 96.69 202 ARG A N 1
ATOM 1544 C CA . ARG A 1 202 ? 10.805 -3.197 -17.031 1 96.69 202 ARG A CA 1
ATOM 1545 C C . ARG A 1 202 ? 11.719 -3.477 -15.844 1 96.69 202 ARG A C 1
ATOM 1547 O O . ARG A 1 202 ? 11.797 -4.609 -15.367 1 96.69 202 ARG A O 1
ATOM 1554 N N . ASP A 1 203 ? 12.391 -2.383 -15.398 1 94.94 203 ASP A N 1
ATOM 1555 C CA . ASP A 1 203 ? 13.211 -2.438 -14.195 1 94.94 203 ASP A CA 1
ATOM 1556 C C . ASP A 1 203 ? 12.461 -1.889 -12.984 1 94.94 203 ASP A C 1
ATOM 1558 O O . ASP A 1 203 ? 11.602 -1.011 -13.125 1 94.94 203 ASP A O 1
ATOM 1562 N N . ASN A 1 204 ? 12.781 -2.496 -11.898 1 90.81 204 ASN A N 1
ATOM 1563 C CA . ASN A 1 204 ? 12.227 -2.02 -10.641 1 90.81 204 ASN A CA 1
ATOM 1564 C C . ASN A 1 204 ? 10.695 -2.008 -10.664 1 90.81 204 ASN A C 1
ATOM 1566 O O . ASN A 1 204 ? 10.078 -0.976 -10.406 1 90.81 204 ASN A O 1
ATOM 1570 N N . PRO A 1 205 ? 10.109 -3.184 -11.07 1 94.56 205 PRO A N 1
ATOM 1571 C CA . PRO A 1 205 ? 8.648 -3.227 -11.094 1 94.56 205 PRO A CA 1
ATOM 1572 C C . PRO A 1 205 ? 8.023 -2.955 -9.727 1 94.56 205 PRO A C 1
ATOM 1574 O O . PRO A 1 205 ? 8.492 -3.486 -8.719 1 94.56 205 PRO A O 1
ATOM 1577 N N . SER A 1 206 ? 6.949 -2.166 -9.727 1 89.56 206 SER A N 1
ATOM 1578 C CA . SER A 1 206 ? 6.203 -1.867 -8.508 1 89.56 206 SER A CA 1
ATOM 1579 C C . SER A 1 206 ? 5.219 -2.982 -8.18 1 89.56 206 SER A C 1
ATOM 1581 O O . SER A 1 206 ? 5.238 -4.043 -8.805 1 89.56 206 SER A O 1
ATOM 1583 N N . GLY A 1 207 ? 4.34 -2.75 -7.148 1 92.25 207 GLY A N 1
ATOM 1584 C CA . GLY A 1 207 ? 3.301 -3.703 -6.789 1 92.25 207 GLY A CA 1
ATOM 1585 C C . GLY A 1 207 ? 2.1 -3.654 -7.715 1 92.25 207 GLY A C 1
ATOM 1586 O O . GLY A 1 207 ? 1.123 -4.379 -7.516 1 92.25 207 GLY A O 1
ATOM 1587 N N . TYR A 1 208 ? 2.188 -2.822 -8.742 1 93.38 208 TYR A N 1
ATOM 1588 C CA . TYR A 1 208 ? 1.165 -2.723 -9.781 1 93.38 208 TYR A CA 1
ATOM 1589 C C . TYR A 1 208 ? 1.237 -3.908 -10.734 1 93.38 208 TYR A C 1
ATOM 1591 O O . TYR A 1 208 ? 2.297 -4.195 -11.297 1 93.38 208 TYR A O 1
ATOM 1599 N N . ILE A 1 209 ? 0.178 -4.562 -10.953 1 98.06 209 ILE A N 1
ATOM 1600 C CA . ILE A 1 209 ? 0.162 -5.836 -11.664 1 98.06 209 ILE A CA 1
ATOM 1601 C C . ILE A 1 209 ? 0.722 -5.648 -13.07 1 98.06 209 ILE A C 1
ATOM 1603 O O . ILE A 1 209 ? 1.369 -6.551 -13.609 1 98.06 209 ILE A O 1
ATOM 1607 N N . VAL A 1 210 ? 0.541 -4.539 -13.672 1 97.88 210 VAL A N 1
ATOM 1608 C CA . VAL A 1 210 ? 1 -4.273 -15.031 1 97.88 210 VAL A CA 1
ATOM 1609 C C . VAL A 1 210 ? 2.527 -4.277 -15.07 1 97.88 210 VAL A C 1
ATOM 1611 O O . VAL A 1 210 ? 3.131 -4.941 -15.914 1 97.88 210 VAL A O 1
ATOM 1614 N N . ASP A 1 211 ? 3.164 -3.564 -14.133 1 96.62 211 ASP A N 1
ATOM 1615 C CA . ASP A 1 211 ? 4.621 -3.574 -14.031 1 96.62 211 ASP A CA 1
ATOM 1616 C C . ASP A 1 211 ? 5.148 -4.996 -13.867 1 96.62 211 ASP A C 1
ATOM 1618 O O . ASP A 1 211 ? 6.133 -5.379 -14.5 1 96.62 211 ASP A O 1
ATOM 1622 N N . THR A 1 212 ? 4.461 -5.66 -12.969 1 98.38 212 THR A N 1
ATOM 1623 C CA . THR A 1 212 ? 4.871 -7.012 -12.609 1 98.38 212 THR A CA 1
ATOM 1624 C C . THR A 1 212 ? 4.824 -7.934 -13.828 1 98.38 212 THR A C 1
ATOM 1626 O O . THR A 1 212 ? 5.793 -8.633 -14.117 1 98.38 212 THR A O 1
ATOM 1629 N N . LEU A 1 213 ? 3.736 -7.906 -14.539 1 98.88 213 LEU A N 1
ATOM 1630 C CA . LEU A 1 213 ? 3.584 -8.852 -15.633 1 98.88 213 LEU A CA 1
ATOM 1631 C C . LEU A 1 213 ? 4.457 -8.461 -16.828 1 98.88 213 LEU A C 1
ATOM 1633 O O . LEU A 1 213 ? 4.926 -9.32 -17.562 1 98.88 213 LEU A O 1
ATOM 1637 N N . GLN A 1 214 ? 4.711 -7.176 -17.016 1 98.81 214 GLN A N 1
ATOM 1638 C CA . GLN A 1 214 ? 5.684 -6.77 -18.031 1 98.81 214 GLN A CA 1
ATOM 1639 C C . GLN A 1 214 ? 7.047 -7.395 -17.766 1 98.81 214 GLN A C 1
ATOM 1641 O O . GLN A 1 214 ? 7.668 -7.953 -18.672 1 98.81 214 GLN A O 1
ATOM 1646 N N . ALA A 1 215 ? 7.512 -7.352 -16.531 1 98.75 215 ALA A N 1
ATOM 1647 C CA . ALA A 1 215 ? 8.797 -7.941 -16.156 1 98.75 215 ALA A CA 1
ATOM 1648 C C . ALA A 1 215 ? 8.766 -9.461 -16.312 1 98.75 215 ALA A C 1
ATOM 1650 O O . ALA A 1 215 ? 9.719 -10.055 -16.812 1 98.75 215 ALA A O 1
ATOM 1651 N N . VAL A 1 216 ? 7.68 -10.062 -15.867 1 98.94 216 VAL A N 1
ATOM 1652 C CA . VAL A 1 216 ? 7.527 -11.508 -15.914 1 98.94 216 VAL A CA 1
ATOM 1653 C C . VAL A 1 216 ? 7.551 -11.992 -17.359 1 98.94 216 VAL A C 1
ATOM 1655 O O . VAL A 1 216 ? 8.266 -12.93 -17.703 1 98.94 216 VAL A O 1
ATOM 1658 N N . PHE A 1 217 ? 6.816 -11.328 -18.219 1 98.94 217 PHE A N 1
ATOM 1659 C CA . PHE A 1 217 ? 6.754 -11.711 -19.625 1 98.94 217 PHE A CA 1
ATOM 1660 C C . PHE A 1 217 ? 8.102 -11.523 -20.312 1 98.94 217 PHE A C 1
ATOM 1662 O O . PHE A 1 217 ? 8.562 -12.391 -21.047 1 98.94 217 PHE A O 1
ATOM 1669 N N . GLN A 1 218 ? 8.719 -10.43 -20.062 1 98.88 218 GLN A N 1
ATOM 1670 C CA . GLN A 1 218 ? 10.023 -10.172 -20.656 1 98.88 218 GLN A CA 1
ATOM 1671 C C . GLN A 1 218 ? 11.023 -11.266 -20.281 1 98.88 218 GLN A C 1
ATOM 1673 O O . GLN A 1 218 ? 11.719 -11.805 -21.141 1 98.88 218 GLN A O 1
ATOM 1678 N N . SER A 1 219 ? 11.078 -11.555 -19 1 98.81 219 SER A N 1
ATOM 1679 C CA . SER A 1 219 ? 12.047 -12.539 -18.516 1 98.81 219 SER A CA 1
ATOM 1680 C C . SER A 1 219 ? 11.711 -13.93 -19.031 1 98.81 219 SER A C 1
ATOM 1682 O O . SER A 1 219 ? 12.609 -14.688 -19.422 1 98.81 219 SER A O 1
ATOM 1684 N N . LEU A 1 220 ? 10.453 -14.289 -19 1 98.88 220 LEU A N 1
ATOM 1685 C CA . LEU A 1 220 ? 10.031 -15.609 -19.438 1 98.88 220 LEU A CA 1
ATOM 1686 C C . LEU A 1 220 ? 10.359 -15.82 -20.906 1 98.88 220 LEU A C 1
ATOM 1688 O O . LEU A 1 220 ? 10.867 -16.875 -21.297 1 98.88 220 LEU A O 1
ATOM 1692 N N . PHE A 1 221 ? 10.117 -14.836 -21.734 1 98.62 221 PHE A N 1
ATOM 1693 C CA . PHE A 1 221 ? 10.156 -15.039 -23.172 1 98.62 221 PHE A CA 1
ATOM 1694 C C . PHE A 1 221 ? 11.531 -14.672 -23.734 1 98.62 221 PHE A C 1
ATOM 1696 O O . PHE A 1 221 ? 11.828 -14.953 -24.891 1 98.62 221 PHE A O 1
ATOM 1703 N N . SER A 1 222 ? 12.391 -14.117 -22.922 1 98.06 222 SER A N 1
ATOM 1704 C CA . SER A 1 222 ? 13.742 -13.797 -23.375 1 98.06 222 SER A CA 1
ATOM 1705 C C . SER A 1 222 ? 14.75 -14.844 -22.891 1 98.06 222 SER A C 1
ATOM 1707 O O . SER A 1 222 ? 15.945 -14.742 -23.172 1 98.06 222 SER A O 1
ATOM 1709 N N . THR A 1 223 ? 14.305 -15.75 -22.109 1 98.12 223 THR A N 1
ATOM 1710 C CA . THR A 1 223 ? 15.164 -16.812 -21.578 1 98.12 223 THR A CA 1
ATOM 1711 C C . THR A 1 223 ? 14.625 -18.188 -21.969 1 98.12 223 THR A C 1
ATOM 1713 O O . THR A 1 223 ? 13.516 -18.297 -22.5 1 98.12 223 THR A O 1
ATOM 1716 N N . ASP A 1 224 ? 15.477 -19.266 -21.625 1 97.62 224 ASP A N 1
ATOM 1717 C CA . ASP A 1 224 ? 15.062 -20.578 -22.125 1 97.62 224 ASP A CA 1
ATOM 1718 C C . ASP A 1 224 ? 15.172 -21.641 -21.031 1 97.62 224 ASP A C 1
ATOM 1720 O O . ASP A 1 224 ? 15.062 -22.844 -21.312 1 97.62 224 ASP A O 1
ATOM 1724 N N . THR A 1 225 ? 15.477 -21.219 -19.844 1 98.69 225 THR A N 1
ATOM 1725 C CA . THR A 1 225 ? 15.531 -22.156 -18.734 1 98.69 225 THR A CA 1
ATOM 1726 C C . THR A 1 225 ? 14.844 -21.578 -17.5 1 98.69 225 THR A C 1
ATOM 1728 O O . THR A 1 225 ? 14.688 -20.359 -17.391 1 98.69 225 THR A O 1
ATOM 1731 N N . PHE A 1 226 ? 14.438 -22.453 -16.578 1 98.75 226 PHE A N 1
ATOM 1732 C CA . PHE A 1 226 ? 13.852 -22.047 -15.312 1 98.75 226 PHE A CA 1
ATOM 1733 C C . PHE A 1 226 ? 14.781 -21.109 -14.562 1 98.75 226 PHE A C 1
ATOM 1735 O O . PHE A 1 226 ? 14.367 -20.031 -14.125 1 98.75 226 PHE A O 1
ATOM 1742 N N . GLU A 1 227 ? 16.016 -21.469 -14.469 1 98.88 227 GLU A N 1
ATOM 1743 C CA . GLU A 1 227 ? 17 -20.719 -13.703 1 98.88 227 GLU A CA 1
ATOM 1744 C C . GLU A 1 227 ? 17.25 -19.344 -14.336 1 98.88 227 GLU A C 1
ATOM 1746 O O . GLU A 1 227 ? 17.281 -18.328 -13.648 1 98.88 227 GLU A O 1
ATOM 1751 N N . ALA A 1 228 ? 17.469 -19.359 -15.648 1 98.88 228 ALA A N 1
ATOM 1752 C CA . ALA A 1 228 ? 17.766 -18.094 -16.328 1 98.88 228 ALA A CA 1
ATOM 1753 C C . ALA A 1 228 ? 16.609 -17.109 -16.188 1 98.88 228 ALA A C 1
ATOM 1755 O O . ALA A 1 228 ? 16.828 -15.906 -16.016 1 98.88 228 ALA A O 1
ATOM 1756 N N . ALA A 1 229 ? 15.383 -17.609 -16.266 1 98.88 229 ALA A N 1
ATOM 1757 C CA . ALA A 1 229 ? 14.203 -16.75 -16.156 1 98.88 229 ALA A CA 1
ATOM 1758 C C . ALA A 1 229 ? 14.109 -16.125 -14.766 1 98.88 229 ALA A C 1
ATOM 1760 O O . ALA A 1 229 ? 13.891 -14.922 -14.633 1 98.88 229 ALA A O 1
ATOM 1761 N N . LEU A 1 230 ? 14.273 -16.938 -13.719 1 98.88 230 LEU A N 1
ATOM 1762 C CA . LEU A 1 230 ? 14.148 -16.438 -12.352 1 98.88 230 LEU A CA 1
ATOM 1763 C C . LEU A 1 230 ? 15.289 -15.484 -12.016 1 98.88 230 LEU A C 1
ATOM 1765 O O . LEU A 1 230 ? 15.07 -14.461 -11.359 1 98.88 230 LEU A O 1
ATOM 1769 N N . VAL A 1 231 ? 16.484 -15.852 -12.445 1 98.94 231 VAL A N 1
ATOM 1770 C CA . VAL A 1 231 ? 17.625 -14.984 -12.18 1 98.94 231 VAL A CA 1
ATOM 1771 C C . VAL A 1 231 ? 17.406 -13.625 -12.852 1 98.94 231 VAL A C 1
ATOM 1773 O O . VAL A 1 231 ? 17.688 -12.586 -12.25 1 98.94 231 VAL A O 1
ATOM 1776 N N . ASP A 1 232 ? 16.906 -13.641 -14.062 1 98.88 232 ASP A N 1
ATOM 1777 C CA . ASP A 1 232 ? 16.672 -12.383 -14.773 1 98.88 232 ASP A CA 1
ATOM 1778 C C . ASP A 1 232 ? 15.641 -11.523 -14.047 1 98.88 232 ASP A C 1
ATOM 1780 O O . ASP A 1 232 ? 15.898 -10.352 -13.758 1 98.88 232 ASP A O 1
ATOM 1784 N N . VAL A 1 233 ? 14.508 -12.07 -13.703 1 98.88 233 VAL A N 1
ATOM 1785 C CA . VAL A 1 233 ? 13.391 -11.266 -13.219 1 98.88 233 VAL A CA 1
ATOM 1786 C C . VAL A 1 233 ? 13.703 -10.734 -11.82 1 98.88 233 VAL A C 1
ATOM 1788 O O . VAL A 1 233 ? 13.383 -9.586 -11.5 1 98.88 233 VAL A O 1
ATOM 1791 N N . VAL A 1 234 ? 14.344 -11.562 -10.922 1 98.81 234 VAL A N 1
ATOM 1792 C CA . VAL A 1 234 ? 14.578 -11.117 -9.555 1 98.81 234 VAL A CA 1
ATOM 1793 C C . VAL A 1 234 ? 15.656 -10.039 -9.539 1 98.81 234 VAL A C 1
ATOM 1795 O O . VAL A 1 234 ? 15.641 -9.148 -8.688 1 98.81 234 VAL A O 1
ATOM 1798 N N . ASN A 1 235 ? 16.578 -10.062 -10.5 1 98.75 235 ASN A N 1
ATOM 1799 C CA . ASN A 1 235 ? 17.656 -9.078 -10.547 1 98.75 235 ASN A CA 1
ATOM 1800 C C . ASN A 1 235 ? 17.172 -7.746 -11.117 1 98.75 235 ASN A C 1
ATOM 1802 O O . ASN A 1 235 ? 17.938 -6.781 -11.188 1 98.75 235 ASN A O 1
ATOM 1806 N N . ARG A 1 236 ? 15.914 -7.695 -11.484 1 97.81 236 ARG A N 1
ATOM 1807 C CA . ARG A 1 236 ? 15.328 -6.426 -11.891 1 97.81 236 ARG A CA 1
ATOM 1808 C C . ARG A 1 236 ? 14.891 -5.613 -10.672 1 97.81 236 ARG A C 1
ATOM 1810 O O . ARG A 1 236 ? 14.586 -4.426 -10.797 1 97.81 236 ARG A O 1
ATOM 1817 N N . GLY A 1 237 ? 14.891 -6.242 -9.516 1 95.19 237 GLY A N 1
ATOM 1818 C CA . GLY A 1 237 ? 14.57 -5.547 -8.273 1 95.19 237 GLY A CA 1
ATOM 1819 C C . GLY A 1 237 ? 13.086 -5.262 -8.125 1 95.19 237 GLY A C 1
ATOM 1820 O O . GLY A 1 237 ? 12.25 -6.062 -8.539 1 95.19 237 GLY A O 1
ATOM 1821 N N . GLY A 1 238 ? 12.773 -4.168 -7.344 1 92.19 238 GLY A N 1
ATOM 1822 C CA . GLY A 1 238 ? 11.375 -3.834 -7.098 1 92.19 238 GLY A CA 1
ATOM 1823 C C . GLY A 1 238 ? 10.648 -4.871 -6.266 1 92.19 238 GLY A C 1
ATOM 1824 O O . GLY A 1 238 ? 11.141 -5.281 -5.211 1 92.19 238 GLY A O 1
ATOM 1825 N N . ASP A 1 239 ? 9.492 -5.211 -6.711 1 94.31 239 ASP A N 1
ATOM 1826 C CA . ASP A 1 239 ? 8.711 -6.246 -6.039 1 94.31 239 ASP A CA 1
ATOM 1827 C C . ASP A 1 239 ? 9.172 -7.641 -6.457 1 94.31 239 ASP A C 1
ATOM 1829 O O . ASP A 1 239 ? 8.375 -8.43 -6.973 1 94.31 239 ASP A O 1
ATOM 1833 N N . ALA A 1 240 ? 10.367 -7.945 -6.051 1 97.62 240 ALA A N 1
ATOM 1834 C CA . ALA A 1 240 ? 11.102 -9.055 -6.645 1 97.62 240 ALA A CA 1
ATOM 1835 C C . ALA A 1 240 ? 10.602 -10.398 -6.105 1 97.62 240 ALA A C 1
ATOM 1837 O O . ALA A 1 240 ? 10.625 -11.406 -6.812 1 97.62 240 ALA A O 1
ATOM 1838 N N . ASP A 1 241 ? 10.164 -10.422 -4.832 1 98.25 241 ASP A N 1
ATOM 1839 C CA . ASP A 1 241 ? 9.586 -11.672 -4.359 1 98.25 241 ASP A CA 1
ATOM 1840 C C . ASP A 1 241 ? 8.344 -12.047 -5.164 1 98.25 241 ASP A C 1
ATOM 1842 O O . ASP A 1 241 ? 8.164 -13.211 -5.539 1 98.25 241 ASP A O 1
ATOM 1846 N N . THR A 1 242 ? 7.543 -11.062 -5.543 1 98.56 242 THR A N 1
ATOM 1847 C CA . THR A 1 242 ? 6.289 -11.32 -6.242 1 98.56 242 THR A CA 1
ATOM 1848 C C . THR A 1 242 ? 6.547 -11.633 -7.715 1 98.56 242 THR A C 1
ATOM 1850 O O . THR A 1 242 ? 5.934 -12.539 -8.281 1 98.56 242 THR A O 1
ATOM 1853 N N . THR A 1 243 ? 7.469 -10.859 -8.383 1 98.88 243 THR A N 1
ATOM 1854 C CA . THR A 1 243 ? 7.797 -11.203 -9.758 1 98.88 243 THR A CA 1
ATOM 1855 C C . THR A 1 243 ? 8.398 -12.602 -9.836 1 98.88 243 THR A C 1
ATOM 1857 O O . THR A 1 243 ? 8.086 -13.367 -10.75 1 98.88 243 THR A O 1
ATOM 1860 N N . GLY A 1 244 ? 9.25 -12.883 -8.867 1 98.94 244 GLY A N 1
ATOM 1861 C CA . GLY A 1 244 ? 9.82 -14.219 -8.797 1 98.94 244 GLY A CA 1
ATOM 1862 C C . GLY A 1 244 ? 8.773 -15.305 -8.602 1 98.94 244 GLY A C 1
ATOM 1863 O O . GLY A 1 244 ? 8.805 -16.328 -9.273 1 98.94 244 GLY A O 1
ATOM 1864 N N . ALA A 1 245 ? 7.867 -15.102 -7.672 1 98.94 245 ALA A N 1
ATOM 1865 C CA . ALA A 1 245 ? 6.824 -16.078 -7.367 1 98.94 245 ALA A CA 1
ATOM 1866 C C . ALA A 1 245 ? 5.949 -16.344 -8.586 1 98.94 245 ALA A C 1
ATOM 1868 O O . ALA A 1 245 ? 5.699 -17.5 -8.945 1 98.94 245 ALA A O 1
ATOM 1869 N N . ILE A 1 246 ? 5.504 -15.273 -9.25 1 98.94 246 ILE A N 1
ATOM 1870 C CA . ILE A 1 246 ? 4.582 -15.398 -10.375 1 98.94 246 ILE A CA 1
ATOM 1871 C C . ILE A 1 246 ? 5.297 -16.062 -11.555 1 98.94 246 ILE A C 1
ATOM 1873 O O . ILE A 1 246 ? 4.77 -17 -12.148 1 98.94 246 ILE A O 1
ATOM 1877 N N . LEU A 1 247 ? 6.492 -15.578 -11.844 1 98.94 247 LEU A N 1
ATOM 1878 C CA . LEU A 1 247 ? 7.238 -16.219 -12.922 1 98.94 247 LEU A CA 1
ATOM 1879 C C . LEU A 1 247 ? 7.562 -17.672 -12.57 1 98.94 247 LEU A C 1
ATOM 1881 O O . LEU A 1 247 ? 7.52 -18.547 -13.438 1 98.94 247 LEU A O 1
ATOM 1885 N N . GLY A 1 248 ? 7.902 -17.891 -11.312 1 98.94 248 GLY A N 1
ATOM 1886 C CA . GLY A 1 248 ? 8.258 -19.219 -10.859 1 98.94 248 GLY A CA 1
ATOM 1887 C C . GLY A 1 248 ? 7.145 -20.234 -11.062 1 98.94 248 GLY A C 1
ATOM 1888 O O . GLY A 1 248 ? 7.402 -21.391 -11.43 1 98.94 248 GLY A O 1
ATOM 1889 N N . MET A 1 249 ? 5.926 -19.844 -10.711 1 98.75 249 MET A N 1
ATOM 1890 C CA . MET A 1 249 ? 4.852 -20.812 -10.891 1 98.75 249 MET A CA 1
ATOM 1891 C C . MET A 1 249 ? 4.645 -21.141 -12.367 1 98.75 249 MET A C 1
ATOM 1893 O O . MET A 1 249 ? 4.438 -22.297 -12.742 1 98.75 249 MET A O 1
ATOM 1897 N N . VAL A 1 250 ? 4.785 -20.141 -13.312 1 98.94 250 VAL A N 1
ATOM 1898 C CA . VAL A 1 250 ? 4.613 -20.375 -14.742 1 98.94 250 VAL A CA 1
ATOM 1899 C C . VAL A 1 250 ? 5.789 -21.203 -15.273 1 98.94 250 VAL A C 1
ATOM 1901 O O . VAL A 1 250 ? 5.59 -22.203 -15.953 1 98.94 250 VAL A O 1
ATOM 1904 N N . ALA A 1 251 ? 7 -20.797 -14.969 1 98.94 251 ALA A N 1
ATOM 1905 C CA . ALA A 1 251 ? 8.203 -21.469 -15.461 1 98.94 251 ALA A CA 1
ATOM 1906 C C . ALA A 1 251 ? 8.32 -22.875 -14.891 1 98.94 251 ALA A C 1
ATOM 1908 O O . ALA A 1 251 ? 8.797 -23.781 -15.57 1 98.94 251 ALA A O 1
ATOM 1909 N N . GLY A 1 252 ? 7.977 -22.984 -13.594 1 98.88 252 GLY A N 1
ATOM 1910 C CA . GLY A 1 252 ? 7.965 -24.312 -13.016 1 98.88 252 GLY A CA 1
ATOM 1911 C C . GLY A 1 252 ? 7.094 -25.297 -13.781 1 98.88 252 GLY A C 1
ATOM 1912 O O . GLY A 1 252 ? 7.52 -26.406 -14.086 1 98.88 252 GLY A O 1
ATOM 1913 N N . ALA A 1 253 ? 5.91 -24.859 -14.078 1 98.88 253 ALA A N 1
ATOM 1914 C CA . ALA A 1 253 ? 4.996 -25.688 -14.859 1 98.88 253 ALA A CA 1
ATOM 1915 C C . ALA A 1 253 ? 5.551 -25.938 -16.266 1 98.88 253 ALA A C 1
ATOM 1917 O O . ALA A 1 253 ? 5.414 -27.031 -16.797 1 98.88 253 ALA A O 1
ATOM 1918 N N . LEU A 1 254 ? 6.156 -24.969 -16.859 1 98.81 254 LEU A N 1
ATOM 1919 C CA . LEU A 1 254 ? 6.629 -25.016 -18.234 1 98.81 254 LEU A CA 1
ATOM 1920 C C . LEU A 1 254 ? 7.816 -25.953 -18.375 1 98.81 254 LEU A C 1
ATOM 1922 O O . LEU A 1 254 ? 7.859 -26.781 -19.297 1 98.81 254 LEU A O 1
ATOM 1926 N N . TYR A 1 255 ? 8.766 -25.922 -17.438 1 98.56 255 TYR A N 1
ATOM 1927 C CA . TYR A 1 255 ? 10.031 -26.609 -17.609 1 98.56 255 TYR A CA 1
ATOM 1928 C C . TYR A 1 255 ? 10.047 -27.922 -16.828 1 98.56 255 TYR A C 1
ATOM 1930 O O . TYR A 1 255 ? 10.828 -28.828 -17.125 1 98.56 255 TYR A O 1
ATOM 1938 N N . GLY A 1 256 ? 9.211 -28.016 -15.797 1 98.06 256 GLY A N 1
ATOM 1939 C CA . GLY A 1 256 ? 9.125 -29.25 -15.031 1 98.06 256 GLY A CA 1
ATOM 1940 C C . GLY A 1 256 ? 10.133 -29.312 -13.898 1 98.06 256 GLY A C 1
ATOM 1941 O O . GLY A 1 256 ? 11.125 -28.578 -13.898 1 98.06 256 GLY A O 1
ATOM 1942 N N . ILE A 1 257 ? 9.938 -30.219 -13.055 1 97.31 257 ILE A N 1
ATOM 1943 C CA . ILE A 1 257 ? 10.656 -30.312 -11.789 1 97.31 257 ILE A CA 1
ATOM 1944 C C . ILE A 1 257 ? 12.125 -30.656 -12.062 1 97.31 257 ILE A C 1
ATOM 1946 O O . ILE A 1 257 ? 13.016 -30.203 -11.336 1 97.31 257 ILE A O 1
ATOM 1950 N N . ASP A 1 258 ? 12.422 -31.406 -13.078 1 97.56 258 ASP A N 1
ATOM 1951 C CA . ASP A 1 258 ? 13.781 -31.844 -13.391 1 97.56 258 ASP A CA 1
ATOM 1952 C C . ASP A 1 258 ? 14.648 -30.672 -13.836 1 97.56 258 ASP A C 1
ATOM 1954 O O . ASP A 1 258 ? 15.875 -30.766 -13.852 1 97.56 258 ASP A O 1
ATOM 1958 N N . ASN A 1 259 ? 14.023 -29.594 -14.188 1 98 259 ASN A N 1
ATOM 1959 C CA . ASN A 1 259 ? 14.758 -28.438 -14.688 1 98 259 ASN A CA 1
ATOM 1960 C C . ASN A 1 259 ? 14.875 -27.344 -13.633 1 98 259 ASN A C 1
ATOM 1962 O O . ASN A 1 259 ? 15.43 -26.281 -13.898 1 98 259 ASN A O 1
ATOM 1966 N N . ILE A 1 260 ? 14.367 -27.578 -12.461 1 98.44 260 ILE A N 1
ATOM 1967 C CA . ILE A 1 260 ? 14.586 -26.703 -11.312 1 98.44 260 ILE A CA 1
ATOM 1968 C C . ILE A 1 260 ? 15.914 -27.047 -10.641 1 98.44 260 ILE A C 1
ATOM 1970 O O . ILE A 1 260 ? 16.156 -28.219 -10.305 1 98.44 260 ILE A O 1
ATOM 1974 N N . PRO A 1 261 ? 16.781 -26.047 -10.5 1 98.56 261 PRO A N 1
ATOM 1975 C CA . PRO A 1 261 ? 18.062 -26.344 -9.859 1 98.56 261 PRO A CA 1
ATOM 1976 C C . PRO A 1 261 ? 17.891 -27.016 -8.492 1 98.56 261 PRO A C 1
ATOM 1978 O O . PRO A 1 261 ? 17.172 -26.5 -7.637 1 98.56 261 PRO A O 1
ATOM 1981 N N . THR A 1 262 ? 18.609 -28.047 -8.258 1 98.19 262 THR A N 1
ATOM 1982 C CA . THR A 1 262 ? 18.547 -28.812 -7.012 1 98.19 262 THR A CA 1
ATOM 1983 C C . THR A 1 262 ? 18.953 -27.938 -5.828 1 98.19 262 THR A C 1
ATOM 1985 O O . THR A 1 262 ? 18.406 -28.062 -4.734 1 98.19 262 THR A O 1
ATOM 1988 N N . ARG A 1 263 ? 19.891 -27.031 -6.039 1 97.88 263 ARG A N 1
ATOM 1989 C CA . ARG A 1 263 ? 20.391 -26.172 -4.969 1 97.88 263 ARG A CA 1
ATOM 1990 C C . ARG A 1 263 ? 19.281 -25.25 -4.457 1 97.88 263 ARG A C 1
ATOM 1992 O O . ARG A 1 263 ? 19.25 -24.922 -3.27 1 97.88 263 ARG A O 1
ATOM 1999 N N . TRP A 1 264 ? 18.406 -24.891 -5.332 1 98.5 264 TRP A N 1
ATOM 2000 C CA . TRP A 1 264 ? 17.281 -24.062 -4.91 1 98.5 264 TRP A CA 1
ATOM 2001 C C . TRP A 1 264 ? 16.219 -24.906 -4.195 1 98.5 264 TRP A C 1
ATOM 2003 O O . TRP A 1 264 ? 15.672 -24.484 -3.176 1 98.5 264 TRP A O 1
ATOM 2013 N N . LEU A 1 265 ? 15.984 -26.078 -4.695 1 98.06 265 LEU A N 1
ATOM 2014 C CA . LEU A 1 265 ? 15.016 -26.984 -4.098 1 98.06 265 LEU A CA 1
ATOM 2015 C C . LEU A 1 265 ? 15.43 -27.375 -2.684 1 98.06 265 LEU A C 1
ATOM 2017 O O . LEU A 1 265 ? 14.602 -27.391 -1.771 1 98.06 265 LEU A O 1
ATOM 2021 N N . GLU A 1 266 ? 16.672 -27.625 -2.5 1 97.44 266 GLU A N 1
ATOM 2022 C CA . GLU A 1 266 ? 17.203 -28.109 -1.225 1 97.44 266 GLU A CA 1
ATOM 2023 C C . GLU A 1 266 ? 17.297 -26.984 -0.201 1 97.44 266 GLU A C 1
ATOM 2025 O O . GLU A 1 266 ? 17.281 -27.234 1.007 1 97.44 266 GLU A O 1
ATOM 2030 N N . ARG A 1 267 ? 17.406 -25.797 -0.682 1 97.75 267 ARG A N 1
ATOM 2031 C CA . ARG A 1 267 ? 17.562 -24.656 0.215 1 97.75 267 ARG A CA 1
ATOM 2032 C C . ARG A 1 267 ? 16.219 -24.156 0.727 1 97.75 267 ARG A C 1
ATOM 2034 O O . ARG A 1 267 ? 16.141 -23.469 1.747 1 97.75 267 ARG A O 1
ATOM 2041 N N . LEU A 1 268 ? 15.164 -24.453 -0.032 1 98.06 268 LEU A N 1
ATOM 2042 C CA . LEU A 1 268 ? 13.82 -24.094 0.43 1 98.06 268 LEU A CA 1
ATOM 2043 C C . LEU A 1 268 ? 13.523 -24.75 1.774 1 98.06 268 LEU A C 1
ATOM 2045 O O . LEU A 1 268 ? 13.922 -25.891 2.016 1 98.06 268 LEU A O 1
ATOM 2049 N N . ASP A 1 269 ? 12.844 -24.047 2.691 1 97.56 269 ASP A N 1
ATOM 2050 C CA . ASP A 1 269 ? 12.406 -24.641 3.947 1 97.56 269 ASP A CA 1
ATOM 2051 C C . ASP A 1 269 ? 11.719 -25.984 3.701 1 97.56 269 ASP A C 1
ATOM 2053 O O . ASP A 1 269 ? 10.781 -26.078 2.906 1 97.56 269 ASP A O 1
ATOM 2057 N N . PRO A 1 270 ? 12.188 -27.031 4.352 1 97.62 270 PRO A N 1
ATOM 2058 C CA . PRO A 1 270 ? 11.672 -28.375 4.059 1 97.62 270 PRO A CA 1
ATOM 2059 C C . PRO A 1 270 ? 10.172 -28.5 4.309 1 97.62 270 PRO A C 1
ATOM 2061 O O . PRO A 1 270 ? 9.484 -29.25 3.613 1 97.62 270 PRO A O 1
ATOM 2064 N N . ASN A 1 271 ? 9.688 -27.812 5.336 1 98.12 271 ASN A N 1
ATOM 2065 C CA . ASN A 1 271 ? 8.25 -27.859 5.598 1 98.12 271 ASN A CA 1
ATOM 2066 C C . ASN A 1 271 ? 7.461 -27.203 4.469 1 98.12 271 ASN A C 1
ATOM 2068 O O . ASN A 1 271 ? 6.375 -27.656 4.113 1 98.12 271 ASN A O 1
ATOM 2072 N N . ILE A 1 272 ? 7.977 -26.141 3.967 1 98.19 272 ILE A N 1
ATOM 2073 C CA . ILE A 1 272 ? 7.332 -25.438 2.863 1 98.19 272 ILE A CA 1
ATOM 2074 C C . ILE A 1 272 ? 7.348 -26.312 1.612 1 98.19 272 ILE A C 1
ATOM 2076 O O . ILE A 1 272 ? 6.344 -26.406 0.902 1 98.19 272 ILE A O 1
ATOM 2080 N N . ARG A 1 273 ? 8.469 -26.922 1.342 1 98.25 273 ARG A N 1
ATOM 2081 C CA . ARG A 1 273 ? 8.57 -27.828 0.206 1 98.25 273 ARG A CA 1
ATOM 2082 C C . ARG A 1 273 ? 7.527 -28.938 0.295 1 98.25 273 ARG A C 1
ATOM 2084 O O . ARG A 1 273 ? 6.863 -29.25 -0.694 1 98.25 273 ARG A O 1
ATOM 2091 N N . ALA A 1 274 ? 7.387 -29.484 1.475 1 98.56 274 ALA A N 1
ATOM 2092 C CA . ALA A 1 274 ? 6.426 -30.562 1.691 1 98.56 274 ALA A CA 1
ATOM 2093 C C . ALA A 1 274 ? 4.996 -30.078 1.497 1 98.56 274 ALA A C 1
ATOM 2095 O O . ALA A 1 274 ? 4.184 -30.75 0.855 1 98.56 274 ALA A O 1
ATOM 2096 N N . GLN A 1 275 ? 4.699 -28.953 2.039 1 98.75 275 GLN A N 1
ATOM 2097 C CA . GLN A 1 275 ? 3.355 -28.391 1.93 1 98.75 275 GLN A CA 1
ATOM 2098 C C . GLN A 1 275 ? 2.998 -28.094 0.475 1 98.75 275 GLN A C 1
ATOM 2100 O O . GLN A 1 275 ? 1.889 -28.406 0.03 1 98.75 275 GLN A O 1
ATOM 2105 N N . CYS A 1 276 ? 3.939 -27.516 -0.231 1 98.75 276 CYS A N 1
ATOM 2106 C CA . CYS A 1 276 ? 3.717 -27.188 -1.637 1 98.75 276 CYS A CA 1
ATOM 2107 C C . CYS A 1 276 ? 3.455 -28.453 -2.447 1 98.75 276 CYS A C 1
ATOM 2109 O O . CYS A 1 276 ? 2.52 -28.5 -3.25 1 98.75 276 CYS A O 1
ATOM 2111 N N . THR A 1 277 ? 4.27 -29.438 -2.213 1 98.69 277 THR A N 1
ATOM 2112 C CA . THR A 1 277 ? 4.156 -30.703 -2.947 1 98.69 277 THR A CA 1
ATOM 2113 C C . THR A 1 277 ? 2.834 -31.391 -2.633 1 98.69 277 THR A C 1
ATOM 2115 O O . THR A 1 277 ? 2.115 -31.812 -3.541 1 98.69 277 THR A O 1
ATOM 2118 N N . GLN A 1 278 ? 2.537 -31.5 -1.389 1 98.69 278 GLN A N 1
ATOM 2119 C CA . GLN A 1 278 ? 1.332 -32.219 -0.953 1 98.69 278 GLN A CA 1
ATOM 2120 C C . GLN A 1 278 ? 0.076 -31.484 -1.426 1 98.69 278 GLN A C 1
ATOM 2122 O O . GLN A 1 278 ? -0.879 -32.125 -1.881 1 98.69 278 GLN A O 1
ATOM 2127 N N . GLN A 1 279 ? 0.085 -30.172 -1.311 1 98.75 279 GLN A N 1
ATOM 2128 C CA . GLN A 1 279 ? -1.1 -29.422 -1.698 1 98.75 279 GLN A CA 1
ATOM 2129 C C . GLN A 1 279 ? -1.3 -29.438 -3.211 1 98.75 279 GLN A C 1
ATOM 2131 O O . GLN A 1 279 ? -2.436 -29.484 -3.691 1 98.75 279 GLN A O 1
ATOM 2136 N N . ALA A 1 280 ? -0.213 -29.359 -3.93 1 98.75 280 ALA A N 1
ATOM 2137 C CA . ALA A 1 280 ? -0.319 -29.453 -5.383 1 98.75 280 ALA A CA 1
ATOM 2138 C C . ALA A 1 280 ? -0.965 -30.781 -5.797 1 98.75 280 ALA A C 1
ATOM 2140 O O . ALA A 1 280 ? -1.843 -30.797 -6.664 1 98.75 280 ALA A O 1
ATOM 2141 N N . ARG A 1 281 ? -0.535 -31.844 -5.203 1 98.19 281 ARG A N 1
ATOM 2142 C CA . ARG A 1 281 ? -1.087 -33.156 -5.496 1 98.19 281 ARG A CA 1
ATOM 2143 C C . ARG A 1 281 ? -2.572 -33.219 -5.16 1 98.19 281 ARG A C 1
ATOM 2145 O O . ARG A 1 281 ? -3.373 -33.75 -5.945 1 98.19 281 ARG A O 1
ATOM 2152 N N . ALA A 1 282 ? -2.887 -32.75 -3.986 1 98.44 282 ALA A N 1
ATOM 2153 C CA . ALA A 1 282 ? -4.27 -32.812 -3.521 1 98.44 282 ALA A CA 1
ATOM 2154 C C . ALA A 1 282 ? -5.184 -32 -4.418 1 98.44 282 ALA A C 1
ATOM 2156 O O . ALA A 1 282 ? -6.305 -32.406 -4.723 1 98.44 282 ALA A O 1
ATOM 2157 N N . LEU A 1 283 ? -4.766 -30.828 -4.824 1 98.56 283 LEU A N 1
ATOM 2158 C CA . LEU A 1 283 ? -5.566 -29.969 -5.684 1 98.56 283 LEU A CA 1
ATOM 2159 C C . LEU A 1 283 ? -5.742 -30.594 -7.066 1 98.56 283 LEU A C 1
ATOM 2161 O O . LEU A 1 283 ? -6.816 -30.484 -7.664 1 98.56 283 LEU A O 1
ATOM 2165 N N . TYR A 1 284 ? -4.656 -31.141 -7.562 1 97.19 284 TYR A N 1
ATOM 2166 C CA . TYR A 1 284 ? -4.738 -31.812 -8.844 1 97.19 284 TYR A CA 1
ATOM 2167 C C . TYR A 1 284 ? -5.754 -32.938 -8.797 1 97.19 284 TYR A C 1
ATOM 2169 O O . TYR A 1 284 ? -6.535 -33.125 -9.734 1 97.19 284 TYR A O 1
ATOM 2177 N N . GLN A 1 285 ? -5.715 -33.719 -7.73 1 96.75 285 GLN A N 1
ATOM 2178 C CA . GLN A 1 285 ? -6.664 -34.812 -7.559 1 96.75 285 GLN A CA 1
ATOM 2179 C C . GLN A 1 285 ? -8.102 -34.312 -7.512 1 96.75 285 GLN A C 1
ATOM 2181 O O . GLN A 1 285 ? -9 -34.906 -8.086 1 96.75 285 GLN A O 1
ATOM 2186 N N . LEU A 1 286 ? -8.258 -33.25 -6.836 1 97 286 LEU A N 1
ATOM 2187 C CA . LEU A 1 286 ? -9.578 -32.625 -6.77 1 97 286 LEU A CA 1
ATOM 2188 C C . LEU A 1 286 ? -10.047 -32.188 -8.148 1 97 286 LEU A C 1
ATOM 2190 O O . LEU A 1 286 ? -11.227 -32.312 -8.484 1 97 286 LEU A O 1
ATOM 2194 N N . ALA A 1 287 ? -9.156 -31.641 -8.945 1 96.5 287 ALA A N 1
ATOM 2195 C CA . ALA A 1 287 ? -9.477 -31.219 -10.305 1 96.5 287 ALA A CA 1
ATOM 2196 C C . ALA A 1 287 ? -9.93 -32.406 -11.156 1 96.5 287 ALA A C 1
ATOM 2198 O O . ALA A 1 287 ? -10.82 -32.281 -11.992 1 96.5 287 ALA A O 1
ATOM 2199 N N . GLN A 1 288 ? -9.328 -33.562 -10.938 1 92.62 288 GLN A N 1
ATOM 2200 C CA . GLN A 1 288 ? -9.641 -34.781 -11.695 1 92.62 288 GLN A CA 1
ATOM 2201 C C . GLN A 1 288 ? -11.008 -35.312 -11.305 1 92.62 288 GLN A C 1
ATOM 2203 O O . GLN A 1 288 ? -11.734 -35.844 -12.156 1 92.62 288 GLN A O 1
ATOM 2208 N N . GLN A 1 289 ? -11.336 -35.219 -10.047 1 87.31 289 GLN A N 1
ATOM 2209 C CA . GLN A 1 289 ? -12.609 -35.719 -9.555 1 87.31 289 GLN A CA 1
ATOM 2210 C C . GLN A 1 289 ? -13.773 -34.906 -10.078 1 87.31 289 GLN A C 1
ATOM 2212 O O . GLN A 1 289 ? -14.852 -35.438 -10.336 1 87.31 289 GLN A O 1
ATOM 2217 N N . GLY A 1 290 ? -13.648 -33.625 -10.031 1 68.31 290 GLY A N 1
ATOM 2218 C CA . GLY A 1 290 ? -14.711 -32.75 -10.539 1 68.31 290 GLY A CA 1
ATOM 2219 C C . GLY A 1 290 ? -14.961 -32.938 -12.023 1 68.31 290 GLY A C 1
ATOM 2220 O O . GLY A 1 290 ? -16.016 -32.594 -12.531 1 68.31 290 GLY A O 1
ATOM 2221 N N . HIS A 1 291 ? -13.969 -33.406 -12.773 1 63.25 291 HIS A N 1
ATOM 2222 C CA . HIS A 1 291 ? -14.094 -33.625 -14.211 1 63.25 291 HIS A CA 1
ATOM 2223 C C . HIS A 1 291 ? -14.469 -35.062 -14.516 1 63.25 291 HIS A C 1
ATOM 2225 O O . HIS A 1 291 ? -14.727 -35.406 -15.672 1 63.25 291 HIS A O 1
ATOM 2231 N N . ASN A 1 292 ? -14.344 -36.094 -13.648 1 44.28 292 ASN A N 1
ATOM 2232 C CA . ASN A 1 292 ? -14.82 -37.438 -14.008 1 44.28 292 ASN A CA 1
ATOM 2233 C C . ASN A 1 292 ? -16.312 -37.438 -14.297 1 44.28 292 ASN A C 1
ATOM 2235 O O . ASN A 1 292 ? -17.125 -37.094 -13.422 1 44.28 292 ASN A O 1
ATOM 2239 N N . PRO A 1 293 ? -16.641 -37.688 -15.633 1 39.28 293 PRO A N 1
ATOM 2240 C CA . PRO A 1 293 ? -18.016 -37.938 -16.031 1 39.28 293 PRO A CA 1
ATOM 2241 C C . PRO A 1 293 ? -18.672 -39.062 -15.242 1 39.28 293 PRO A C 1
ATOM 2243 O O . PRO A 1 293 ? -17.984 -39.969 -14.758 1 39.28 293 PRO A O 1
ATOM 2246 N N . MET B 1 1 ? 1.305 31.969 16.219 1 86.38 1 MET B N 1
ATOM 2247 C CA . MET B 1 1 ? 1.744 30.844 17.031 1 86.38 1 MET B CA 1
ATOM 2248 C C . MET B 1 1 ? 0.564 29.953 17.422 1 86.38 1 MET B C 1
ATOM 2250 O O . MET B 1 1 ? 0.584 28.75 17.172 1 86.38 1 MET B O 1
ATOM 2254 N N . PHE B 1 2 ? -0.514 30.562 17.844 1 93.06 2 PHE B N 1
ATOM 2255 C CA . PHE B 1 2 ? -1.628 29.781 18.375 1 93.06 2 PHE B CA 1
ATOM 2256 C C . PHE B 1 2 ? -2.33 29.016 17.266 1 93.06 2 PHE B C 1
ATOM 2258 O O . PHE B 1 2 ? -2.797 27.891 17.469 1 93.06 2 PHE B O 1
ATOM 2265 N N . ARG B 1 3 ? -2.295 29.578 16.109 1 97.44 3 ARG B N 1
ATOM 2266 C CA . ARG B 1 3 ? -2.914 28.875 14.992 1 97.44 3 ARG B CA 1
ATOM 2267 C C . ARG B 1 3 ? -2.057 27.688 14.547 1 97.44 3 ARG B C 1
ATOM 2269 O O . ARG B 1 3 ? -2.578 26.688 14.062 1 97.44 3 ARG B O 1
ATOM 2276 N N . GLY B 1 4 ? -0.735 27.891 14.695 1 98.38 4 GLY B N 1
ATOM 2277 C CA . GLY B 1 4 ? 0.142 26.75 14.453 1 98.38 4 GLY B CA 1
ATOM 2278 C C . GLY B 1 4 ? -0.09 25.594 15.414 1 98.38 4 GLY B C 1
ATOM 2279 O O . GLY B 1 4 ? -0.065 24.438 15.008 1 98.38 4 GLY B O 1
ATOM 2280 N N . ILE B 1 5 ? -0.274 25.953 16.656 1 98.69 5 ILE B N 1
ATOM 2281 C CA . ILE B 1 5 ? -0.588 24.953 17.672 1 98.69 5 ILE B CA 1
ATOM 2282 C C . ILE B 1 5 ? -1.927 24.297 17.344 1 98.69 5 ILE B C 1
ATOM 2284 O O . ILE B 1 5 ? -2.059 23.078 17.422 1 98.69 5 ILE B O 1
ATOM 2288 N N . ALA B 1 6 ? -2.91 25.109 16.969 1 98.88 6 ALA B N 1
ATOM 2289 C CA . ALA B 1 6 ? -4.227 24.594 16.594 1 98.88 6 ALA B CA 1
ATOM 2290 C C . ALA B 1 6 ? -4.133 23.656 15.398 1 98.88 6 ALA B C 1
ATOM 2292 O O . ALA B 1 6 ? -4.859 22.656 15.328 1 98.88 6 ALA B O 1
ATOM 2293 N N . ALA B 1 7 ? -3.295 23.969 14.453 1 98.94 7 ALA B N 1
ATOM 2294 C CA . ALA B 1 7 ? -3.076 23.109 13.289 1 98.94 7 ALA B CA 1
ATOM 2295 C C . ALA B 1 7 ? -2.568 21.734 13.719 1 98.94 7 ALA B C 1
ATOM 2297 O O . ALA B 1 7 ? -3.053 20.703 13.234 1 98.94 7 ALA B O 1
ATOM 2298 N N . TYR B 1 8 ? -1.595 21.703 14.586 1 98.94 8 TYR B N 1
ATOM 2299 C CA . TYR B 1 8 ? -0.981 20.453 15.023 1 98.94 8 TYR B CA 1
ATOM 2300 C C . TYR B 1 8 ? -1.963 19.609 15.844 1 98.94 8 TYR B C 1
ATOM 2302 O O . TYR B 1 8 ? -2.029 18.391 15.688 1 98.94 8 TYR B O 1
ATOM 2310 N N . LEU B 1 9 ? -2.637 20.281 16.781 1 98.88 9 LEU B N 1
ATOM 2311 C CA . LEU B 1 9 ? -3.654 19.578 17.562 1 98.88 9 LEU B CA 1
ATOM 2312 C C . LEU B 1 9 ? -4.781 19.094 16.656 1 98.88 9 LEU B C 1
ATOM 2314 O O . LEU B 1 9 ? -5.309 18 16.859 1 98.88 9 LEU B O 1
ATOM 2318 N N . GLY B 1 10 ? -5.172 19.922 15.688 1 98.94 10 GLY B N 1
ATOM 2319 C CA . GLY B 1 10 ? -6.164 19.5 14.711 1 98.94 10 GLY B CA 1
ATOM 2320 C C . GLY B 1 10 ? -5.742 18.281 13.922 1 98.94 10 GLY B C 1
ATOM 2321 O O . GLY B 1 10 ? -6.555 17.391 13.68 1 98.94 10 GLY B O 1
ATOM 2322 N N . LEU B 1 11 ? -4.484 18.234 13.477 1 98.94 11 LEU B N 1
ATOM 2323 C CA . LEU B 1 11 ? -3.928 17.062 12.805 1 98.94 11 LEU B CA 1
ATOM 2324 C C . LEU B 1 11 ? -4.082 15.812 13.656 1 98.94 11 LEU B C 1
ATOM 2326 O O . LEU B 1 11 ? -4.602 14.789 13.195 1 98.94 11 LEU B O 1
ATOM 2330 N N . ALA B 1 12 ? -3.676 15.891 14.898 1 98.94 12 ALA B N 1
ATOM 2331 C CA . ALA B 1 12 ? -3.711 14.75 15.812 1 98.94 12 ALA B CA 1
ATOM 2332 C C . ALA B 1 12 ? -5.145 14.32 16.094 1 98.94 12 ALA B C 1
ATOM 2334 O O . ALA B 1 12 ? -5.438 13.117 16.156 1 98.94 12 ALA B O 1
ATOM 2335 N N . ILE B 1 13 ? -6.043 15.266 16.297 1 98.88 13 ILE B N 1
ATOM 2336 C CA . ILE B 1 13 ? -7.449 14.984 16.562 1 98.88 13 ILE B CA 1
ATOM 2337 C C . ILE B 1 13 ? -8.086 14.297 15.359 1 98.88 13 ILE B C 1
ATOM 2339 O O . ILE B 1 13 ? -8.789 13.305 15.508 1 98.88 13 ILE B O 1
ATOM 2343 N N . GLY B 1 14 ? -7.863 14.875 14.172 1 98.94 14 GLY B N 1
ATOM 2344 C CA . GLY B 1 14 ? -8.391 14.258 12.969 1 98.94 14 GLY B CA 1
ATOM 2345 C C . GLY B 1 14 ? -7.879 12.844 12.75 1 98.94 14 GLY B C 1
ATOM 2346 O O . GLY B 1 14 ? -8.633 11.961 12.344 1 98.94 14 GLY B O 1
ATOM 2347 N N . ASP B 1 15 ? -6.586 12.641 12.992 1 98.81 15 ASP B N 1
ATOM 2348 C CA . ASP B 1 15 ? -5.934 11.336 12.945 1 98.81 15 ASP B CA 1
ATOM 2349 C C . ASP B 1 15 ? -6.629 10.344 13.875 1 98.81 15 ASP B C 1
ATOM 2351 O O . ASP B 1 15 ? -7.098 9.297 13.43 1 98.81 15 ASP B O 1
ATOM 2355 N N . ALA B 1 16 ? -6.77 10.711 15.102 1 98.75 16 ALA B N 1
ATOM 2356 C CA . ALA B 1 16 ? -7.344 9.852 16.125 1 98.75 16 ALA B CA 1
ATOM 2357 C C . ALA B 1 16 ? -8.82 9.57 15.852 1 98.75 16 ALA B C 1
ATOM 2359 O O . ALA B 1 16 ? -9.281 8.438 16 1 98.75 16 ALA B O 1
ATOM 2360 N N . LEU B 1 17 ? -9.578 10.594 15.484 1 98.81 17 LEU B N 1
ATOM 2361 C CA . LEU B 1 17 ? -11 10.445 15.188 1 98.81 17 LEU B CA 1
ATOM 2362 C C . LEU B 1 17 ? -11.211 9.547 13.977 1 98.81 17 LEU B C 1
ATOM 2364 O O . LEU B 1 17 ? -12.102 8.695 13.977 1 98.81 17 LEU B O 1
ATOM 2368 N N . GLY B 1 18 ? -10.43 9.758 12.984 1 98.62 18 GLY B N 1
ATOM 2369 C CA . GLY B 1 18 ? -10.562 9.016 11.742 1 98.62 18 GLY B CA 1
ATOM 2370 C C . GLY B 1 18 ? -10.102 7.574 11.852 1 98.62 18 GLY B C 1
ATOM 2371 O O . GLY B 1 18 ? -10.609 6.695 11.156 1 98.62 18 GLY B O 1
ATOM 2372 N N . ALA B 1 19 ? -9.148 7.266 12.766 1 97.69 19 ALA B N 1
ATOM 2373 C CA . ALA B 1 19 ? -8.562 5.934 12.906 1 97.69 19 ALA B CA 1
ATOM 2374 C C . ALA B 1 19 ? -9.633 4.895 13.227 1 97.69 19 ALA B C 1
ATOM 2376 O O . ALA B 1 19 ? -9.547 3.746 12.781 1 97.69 19 ALA B O 1
ATOM 2377 N N . THR B 1 20 ? -10.656 5.25 13.938 1 97.38 20 THR B N 1
ATOM 2378 C CA . THR B 1 20 ? -11.734 4.359 14.359 1 97.38 20 THR B CA 1
ATOM 2379 C C . THR B 1 20 ? -12.453 3.777 13.148 1 97.38 20 THR B C 1
ATOM 2381 O O . THR B 1 20 ? -12.852 2.611 13.156 1 97.38 20 THR B O 1
ATOM 2384 N N . VAL B 1 21 ? -12.562 4.594 12.07 1 96.69 21 VAL B N 1
ATOM 2385 C CA . VAL B 1 21 ? -13.445 4.195 10.984 1 96.69 21 VAL B CA 1
ATOM 2386 C C . VAL B 1 21 ? -12.625 3.992 9.703 1 96.69 21 VAL B C 1
ATOM 2388 O O . VAL B 1 21 ? -13.188 3.904 8.609 1 96.69 21 VAL B O 1
ATOM 2391 N N . GLU B 1 22 ? -11.32 3.967 9.875 1 94.31 22 GLU B N 1
ATOM 2392 C CA . GLU B 1 22 ? -10.469 3.688 8.719 1 94.31 22 GLU B CA 1
ATOM 2393 C C . GLU B 1 22 ? -10.859 2.373 8.055 1 94.31 22 GLU B C 1
ATOM 2395 O O . GLU B 1 22 ? -11.188 1.397 8.734 1 94.31 22 GLU B O 1
ATOM 2400 N N . PHE B 1 23 ? -10.938 2.35 6.691 1 86.81 23 PHE B N 1
ATOM 2401 C CA . PHE B 1 23 ? -11.211 1.227 5.801 1 86.81 23 PHE B CA 1
ATOM 2402 C C . PHE B 1 23 ? -12.688 0.849 5.832 1 86.81 23 PHE B C 1
ATOM 2404 O O . PHE B 1 23 ? -13.094 -0.136 5.215 1 86.81 23 PHE B O 1
ATOM 2411 N N . MET B 1 24 ? -13.539 1.604 6.559 1 89.31 24 MET B N 1
ATOM 2412 C CA . MET B 1 24 ? -14.984 1.408 6.484 1 89.31 24 MET B CA 1
ATOM 2413 C C . MET B 1 24 ? -15.586 2.221 5.344 1 89.31 24 MET B C 1
ATOM 2415 O O . MET B 1 24 ? -14.984 3.201 4.891 1 89.31 24 MET B O 1
ATOM 2419 N N . THR B 1 25 ? -16.734 1.814 4.914 1 87.75 25 THR B N 1
ATOM 2420 C CA . THR B 1 25 ? -17.531 2.607 3.99 1 87.75 25 THR B CA 1
ATOM 2421 C C . THR B 1 25 ? -18.484 3.533 4.75 1 87.75 25 THR B C 1
ATOM 2423 O O . THR B 1 25 ? -18.734 3.33 5.941 1 87.75 25 THR B O 1
ATOM 2426 N N . PRO B 1 26 ? -18.984 4.547 4.027 1 94.44 26 PRO B N 1
ATOM 2427 C CA . PRO B 1 26 ? -19.984 5.398 4.691 1 94.44 26 PRO B CA 1
ATOM 2428 C C . PRO B 1 26 ? -21.188 4.613 5.215 1 94.44 26 PRO B C 1
ATOM 2430 O O . PRO B 1 26 ? -21.672 4.891 6.309 1 94.44 26 PRO B O 1
ATOM 2433 N N . ALA B 1 27 ? -21.609 3.652 4.5 1 92.12 27 ALA B N 1
ATOM 2434 C CA . ALA B 1 27 ? -22.766 2.844 4.902 1 92.12 27 ALA B CA 1
ATOM 2435 C C . ALA B 1 27 ? -22.453 2.033 6.156 1 92.12 27 ALA B C 1
ATOM 2437 O O . ALA B 1 27 ? -23.297 1.907 7.047 1 92.12 27 ALA B O 1
ATOM 2438 N N . GLU B 1 28 ? -21.344 1.461 6.277 1 89.38 28 GLU B N 1
ATOM 2439 C CA . GLU B 1 28 ? -20.922 0.708 7.457 1 89.38 28 GLU B CA 1
ATOM 2440 C C . GLU B 1 28 ? -20.844 1.606 8.688 1 89.38 28 GLU B C 1
ATOM 2442 O O . GLU B 1 28 ? -21.234 1.201 9.781 1 89.38 28 GLU B O 1
ATOM 2447 N N . ILE B 1 29 ? -20.312 2.787 8.484 1 95.81 29 ILE B N 1
ATOM 2448 C CA . ILE B 1 29 ? -20.188 3.746 9.578 1 95.81 29 ILE B CA 1
ATOM 2449 C C . ILE B 1 29 ? -21.562 4.129 10.086 1 95.81 29 ILE B C 1
ATOM 2451 O O . ILE B 1 29 ? -21.797 4.168 11.297 1 95.81 29 ILE B O 1
ATOM 2455 N N . ARG B 1 30 ? -22.438 4.41 9.164 1 96.69 30 ARG B N 1
ATOM 2456 C CA . ARG B 1 30 ? -23.812 4.75 9.531 1 96.69 30 ARG B CA 1
ATOM 2457 C C . ARG B 1 30 ? -24.469 3.615 10.312 1 96.69 30 ARG B C 1
ATOM 2459 O O . ARG B 1 30 ? -25.172 3.855 11.297 1 96.69 30 ARG B O 1
ATOM 2466 N N . HIS B 1 31 ? -24.234 2.434 9.883 1 94.12 31 HIS B N 1
ATOM 2467 C CA . HIS B 1 31 ? -24.844 1.267 10.516 1 94.12 31 HIS B CA 1
ATOM 2468 C C . HIS B 1 31 ? -24.297 1.063 11.922 1 94.12 31 HIS B C 1
ATOM 2470 O O . HIS B 1 31 ? -25.062 0.794 12.859 1 94.12 31 HIS B O 1
ATOM 2476 N N . GLU B 1 32 ? -23.062 1.193 12.062 1 93.69 32 GLU B N 1
ATOM 2477 C CA . GLU B 1 32 ? -22.406 0.84 13.312 1 93.69 32 GLU B CA 1
ATOM 2478 C C . GLU B 1 32 ? -22.453 1.995 14.312 1 93.69 32 GLU B C 1
ATOM 2480 O O . GLU B 1 32 ? -22.578 1.776 15.516 1 93.69 32 GLU B O 1
ATOM 2485 N N . TYR B 1 33 ? -22.312 3.223 13.75 1 97.06 33 TYR B N 1
ATOM 2486 C CA . TYR B 1 33 ? -22.109 4.34 14.664 1 97.06 33 TYR B CA 1
ATOM 2487 C C . TYR B 1 33 ? -23.172 5.414 14.469 1 97.06 33 TYR B C 1
ATOM 2489 O O . TYR B 1 33 ? -23.266 6.348 15.266 1 97.06 33 TYR B O 1
ATOM 2497 N N . GLY B 1 34 ? -24.031 5.215 13.445 1 97.69 34 GLY B N 1
ATOM 2498 C CA . GLY B 1 34 ? -24.828 6.359 13.016 1 97.69 34 GLY B CA 1
ATOM 2499 C C . GLY B 1 34 ? -23.984 7.469 12.406 1 97.69 34 GLY B C 1
ATOM 2500 O O . GLY B 1 34 ? -23.625 7.402 11.227 1 97.69 34 GLY B O 1
ATOM 2501 N N . THR B 1 35 ? -23.625 8.406 13.211 1 98.31 35 THR B N 1
ATOM 2502 C CA . THR B 1 35 ? -22.609 9.398 12.875 1 98.31 35 THR B CA 1
ATOM 2503 C C . THR B 1 35 ? -21.422 9.305 13.82 1 98.31 35 THR B C 1
ATOM 2505 O O . THR B 1 35 ? -21.578 9.422 15.039 1 98.31 35 THR B O 1
ATOM 2508 N N . HIS B 1 36 ? -20.312 9.031 13.242 1 98.56 36 HIS B N 1
ATOM 2509 C CA . HIS B 1 36 ? -19.109 8.961 14.062 1 98.56 36 HIS B CA 1
ATOM 2510 C C . HIS B 1 36 ? -18.594 10.352 14.414 1 98.56 36 HIS B C 1
ATOM 2512 O O . HIS B 1 36 ? -18.188 11.109 13.531 1 98.56 36 HIS B O 1
ATOM 2518 N N . GLN B 1 37 ? -18.672 10.711 15.68 1 98.38 37 GLN B N 1
ATOM 2519 C CA . GLN B 1 37 ? -18.281 12.062 16.078 1 98.38 37 GLN B CA 1
ATOM 2520 C C . GLN B 1 37 ? -17.641 12.07 17.469 1 98.38 37 GLN B C 1
ATOM 2522 O O . GLN B 1 37 ? -17.422 13.133 18.047 1 98.38 37 GLN B O 1
ATOM 2527 N N . HIS B 1 38 ? -17.344 10.898 17.984 1 97.88 38 HIS B N 1
ATOM 2528 C CA . HIS B 1 38 ? -16.688 10.758 19.281 1 97.88 38 HIS B CA 1
ATOM 2529 C C . HIS B 1 38 ? -15.375 9.992 19.141 1 97.88 38 HIS B C 1
ATOM 2531 O O . HIS B 1 38 ? -15.289 9.039 18.359 1 97.88 38 HIS B O 1
ATOM 2537 N N . MET B 1 39 ? -14.438 10.438 19.844 1 97.88 39 MET B N 1
ATOM 2538 C CA . MET B 1 39 ? -13.133 9.781 19.828 1 97.88 39 MET B CA 1
ATOM 2539 C C . MET B 1 39 ? -13.133 8.562 20.75 1 97.88 39 MET B C 1
ATOM 2541 O O . MET B 1 39 ? -12.758 8.656 21.906 1 97.88 39 MET B O 1
ATOM 2545 N N . ILE B 1 40 ? -13.438 7.367 20.25 1 97.75 40 ILE B N 1
ATOM 2546 C CA . ILE B 1 40 ? -13.719 6.199 21.078 1 97.75 40 ILE B CA 1
ATOM 2547 C C . ILE B 1 40 ? -12.617 5.16 20.891 1 97.75 40 ILE B C 1
ATOM 2549 O O . ILE B 1 40 ? -12.578 4.152 21.594 1 97.75 40 ILE B O 1
ATOM 2553 N N . GLY B 1 41 ? -11.656 5.43 20.109 1 97 41 GLY B N 1
ATOM 2554 C CA . GLY B 1 41 ? -10.664 4.41 19.781 1 97 41 GLY B CA 1
ATOM 2555 C C . GLY B 1 41 ? -11.234 3.262 18.969 1 97 41 GLY B C 1
ATOM 2556 O O . GLY B 1 41 ? -12.164 3.455 18.172 1 97 41 GLY B O 1
ATOM 2557 N N . GLY B 1 42 ? -10.578 2.111 18.984 1 94.38 42 GLY B N 1
ATOM 2558 C CA . GLY B 1 42 ? -11.047 0.948 18.25 1 94.38 42 GLY B CA 1
ATOM 2559 C C . GLY B 1 42 ? -10.492 0.879 16.828 1 94.38 42 GLY B C 1
ATOM 2560 O O . GLY B 1 42 ? -9.312 1.144 16.609 1 94.38 42 GLY B O 1
ATOM 2561 N N . GLY B 1 43 ? -11.414 0.414 15.898 1 90.56 43 GLY B N 1
ATOM 2562 C CA . GLY B 1 43 ? -11 0.239 14.516 1 90.56 43 GLY B CA 1
ATOM 2563 C C . GLY B 1 43 ? -10.164 -1.009 14.297 1 90.56 43 GLY B C 1
ATOM 2564 O O . GLY B 1 43 ? -10.047 -1.85 15.188 1 90.56 43 GLY B O 1
ATOM 2565 N N . TRP B 1 44 ? -9.633 -1.071 13.117 1 82.88 44 TRP B N 1
ATOM 2566 C CA . TRP B 1 44 ? -8.922 -2.287 12.734 1 82.88 44 TRP B CA 1
ATOM 2567 C C . TRP B 1 44 ? -7.609 -2.418 13.492 1 82.88 44 TRP B C 1
ATOM 2569 O O . TRP B 1 44 ? -7.062 -3.516 13.617 1 82.88 44 TRP B O 1
ATOM 2579 N N . LEU B 1 45 ? -7.113 -1.318 14.023 1 86.69 45 LEU B N 1
ATOM 2580 C CA . LEU B 1 45 ? -5.867 -1.327 14.781 1 86.69 45 LEU B CA 1
ATOM 2581 C C . LEU B 1 45 ? -6.141 -1.54 16.266 1 86.69 45 LEU B C 1
ATOM 2583 O O . LEU B 1 45 ? -5.203 -1.674 17.062 1 86.69 45 LEU B O 1
ATOM 2587 N N . LYS B 1 46 ? -7.445 -1.503 16.719 1 88.56 46 LYS B N 1
ATOM 2588 C CA . LYS B 1 46 ? -7.844 -1.674 18.109 1 88.56 46 LYS B CA 1
ATOM 2589 C C . LYS B 1 46 ? -7.152 -0.651 19.016 1 88.56 46 LYS B C 1
ATOM 2591 O O . LYS B 1 46 ? -6.535 -1.016 20.016 1 88.56 46 LYS B O 1
ATOM 2596 N N . LEU B 1 47 ? -7.258 0.578 18.641 1 95.25 47 LEU B N 1
ATOM 2597 C CA . LEU B 1 47 ? -6.59 1.678 19.312 1 95.25 47 LEU B CA 1
ATOM 2598 C C . LEU B 1 47 ? -7.344 2.068 20.578 1 95.25 47 LEU B C 1
ATOM 2600 O O . LEU B 1 47 ? -8.555 1.855 20.688 1 95.25 47 LEU B O 1
ATOM 2604 N N . LYS B 1 48 ? -6.617 2.641 21.547 1 96.81 48 LYS B N 1
ATOM 2605 C CA . LYS B 1 48 ? -7.266 3.346 22.656 1 96.81 48 LYS B CA 1
ATOM 2606 C C . LYS B 1 48 ? -7.816 4.691 22.203 1 96.81 48 LYS B C 1
ATOM 2608 O O . LYS B 1 48 ? -7.316 5.281 21.234 1 96.81 48 LYS B O 1
ATOM 2613 N N . ALA B 1 49 ? -8.844 5.172 22.922 1 97.69 49 ALA B N 1
ATOM 2614 C CA . ALA B 1 49 ? -9.344 6.512 22.625 1 97.69 49 ALA B CA 1
ATOM 2615 C C . ALA B 1 49 ? -8.234 7.551 22.719 1 97.69 49 ALA B C 1
ATOM 2617 O O . ALA B 1 49 ? -7.504 7.598 23.719 1 97.69 49 ALA B O 1
ATOM 2618 N N . GLY B 1 50 ? -8.023 8.266 21.641 1 97.81 50 GLY B N 1
ATOM 2619 C CA . GLY B 1 50 ? -7.047 9.336 21.672 1 97.81 50 GLY B CA 1
ATOM 2620 C C . GLY B 1 50 ? -5.703 8.93 21.094 1 97.81 50 GLY B C 1
ATOM 2621 O O . GLY B 1 50 ? -4.82 9.773 20.922 1 97.81 50 GLY B O 1
ATOM 2622 N N . ASP B 1 51 ? -5.531 7.629 20.75 1 97.88 51 ASP B N 1
ATOM 2623 C CA . ASP B 1 51 ? -4.309 7.18 20.094 1 97.88 51 ASP B CA 1
ATOM 2624 C C . ASP B 1 51 ? -4.223 7.727 18.672 1 97.88 51 ASP B C 1
ATOM 2626 O O . ASP B 1 51 ? -5.25 7.973 18.031 1 97.88 51 ASP B O 1
ATOM 2630 N N . ILE B 1 52 ? -2.986 7.867 18.234 1 98.12 52 ILE B N 1
ATOM 2631 C CA . ILE B 1 52 ? -2.723 8.391 16.891 1 98.12 52 ILE B CA 1
ATOM 2632 C C . ILE B 1 52 ? -2.133 7.289 16.016 1 98.12 52 ILE B C 1
ATOM 2634 O O . ILE B 1 52 ? -1.854 6.188 16.5 1 98.12 52 ILE B O 1
ATOM 2638 N N . THR B 1 53 ? -2.047 7.543 14.758 1 97.31 53 THR B N 1
ATOM 2639 C CA . THR B 1 53 ? -1.467 6.617 13.789 1 97.31 53 THR B CA 1
ATOM 2640 C C . THR B 1 53 ? -0.202 7.207 13.172 1 97.31 53 THR B C 1
ATOM 2642 O O . THR B 1 53 ? 0.422 8.102 13.75 1 97.31 53 THR B O 1
ATOM 2645 N N . ASP B 1 54 ? 0.243 6.637 12.031 1 97.19 54 ASP B N 1
ATOM 2646 C CA . ASP B 1 54 ? 1.469 7.086 11.375 1 97.19 54 ASP B CA 1
ATOM 2647 C C . ASP B 1 54 ? 1.357 8.539 10.938 1 97.19 54 ASP B C 1
ATOM 2649 O O . ASP B 1 54 ? 2.363 9.25 10.867 1 97.19 54 ASP B O 1
ATOM 2653 N N . ASP B 1 55 ? 0.164 9.094 10.781 1 98.5 55 ASP B N 1
ATOM 2654 C CA . ASP B 1 55 ? -0.013 10.477 10.352 1 98.5 55 ASP B CA 1
ATOM 2655 C C . ASP B 1 55 ? 0.651 11.445 11.328 1 98.5 55 ASP B C 1
ATOM 2657 O O . ASP B 1 55 ? 1.513 12.234 10.938 1 98.5 55 ASP B O 1
ATOM 2661 N N . THR B 1 56 ? 0.239 11.336 12.523 1 98.81 56 THR B N 1
ATOM 2662 C CA . THR B 1 56 ? 0.791 12.211 13.555 1 98.81 56 THR B CA 1
ATOM 2663 C C . THR B 1 56 ? 2.201 11.773 13.938 1 98.81 56 THR B C 1
ATOM 2665 O O . THR B 1 56 ? 3.076 12.617 14.164 1 98.81 56 THR B O 1
ATOM 2668 N N . GLU B 1 57 ? 2.43 10.477 14.039 1 98.75 57 GLU B N 1
ATOM 2669 C CA . GLU B 1 57 ? 3.736 9.969 14.445 1 98.75 57 GLU B CA 1
ATOM 2670 C C . GLU B 1 57 ? 4.84 10.469 13.516 1 98.75 57 GLU B C 1
ATOM 2672 O O . GLU B 1 57 ? 5.891 10.914 13.977 1 98.75 57 GLU B O 1
ATOM 2677 N N . MET B 1 58 ? 4.555 10.383 12.258 1 98.81 58 MET B N 1
ATOM 2678 C CA . MET B 1 58 ? 5.594 10.773 11.312 1 98.81 58 MET B CA 1
ATOM 2679 C C . MET B 1 58 ? 5.73 12.289 11.25 1 98.81 58 MET B C 1
ATOM 2681 O O . MET B 1 58 ? 6.812 12.812 10.977 1 98.81 58 MET B O 1
ATOM 2685 N N . SER B 1 59 ? 4.672 13.039 11.453 1 98.88 59 SER B N 1
ATOM 2686 C CA . SER B 1 59 ? 4.781 14.492 11.578 1 98.88 59 SER B CA 1
ATOM 2687 C C . SER B 1 59 ? 5.699 14.875 12.734 1 98.88 59 SER B C 1
ATOM 2689 O O . SER B 1 59 ? 6.562 15.742 12.586 1 98.88 59 SER B O 1
ATOM 2691 N N . LEU B 1 60 ? 5.488 14.219 13.867 1 98.88 60 LEU B N 1
ATOM 2692 C CA . LEU B 1 60 ? 6.32 14.484 15.039 1 98.88 60 LEU B CA 1
ATOM 2693 C C . LEU B 1 60 ? 7.773 14.117 14.766 1 98.88 60 LEU B C 1
ATOM 2695 O O . LEU B 1 60 ? 8.688 14.844 15.164 1 98.88 60 LEU B O 1
ATOM 2699 N N . ALA B 1 61 ? 7.996 12.984 14.164 1 98.88 61 ALA B N 1
ATOM 2700 C CA . ALA B 1 61 ? 9.352 12.578 13.805 1 98.88 61 ALA B CA 1
ATOM 2701 C C . ALA B 1 61 ? 10.023 13.617 12.906 1 98.88 61 ALA B C 1
ATOM 2703 O O . ALA B 1 61 ? 11.18 13.977 13.117 1 98.88 61 ALA B O 1
ATOM 2704 N N . LEU B 1 62 ? 9.281 14.086 11.945 1 98.88 62 LEU B N 1
ATOM 2705 C CA . LEU B 1 62 ? 9.789 15.094 11.023 1 98.88 62 LEU B CA 1
ATOM 2706 C C . LEU B 1 62 ? 10.109 16.391 11.758 1 98.88 62 LEU B C 1
ATOM 2708 O O . LEU B 1 62 ? 11.156 17 11.531 1 98.88 62 LEU B O 1
ATOM 2712 N N . GLY B 1 63 ? 9.18 16.828 12.594 1 98.88 63 GLY B N 1
ATOM 2713 C CA . GLY B 1 63 ? 9.422 18.031 13.367 1 98.88 63 GLY B CA 1
ATOM 2714 C C . GLY B 1 63 ? 10.664 17.953 14.227 1 98.88 63 GLY B C 1
ATOM 2715 O O . GLY B 1 63 ? 11.438 18.922 14.289 1 98.88 63 GLY B O 1
ATOM 2716 N N . ASN B 1 64 ? 10.828 16.828 14.891 1 98.75 64 ASN B N 1
ATOM 2717 C CA . ASN B 1 64 ? 12.016 16.641 15.703 1 98.75 64 ASN B CA 1
ATOM 2718 C C . ASN B 1 64 ? 13.289 16.719 14.867 1 98.75 64 ASN B C 1
ATOM 2720 O O . ASN B 1 64 ? 14.289 17.297 15.305 1 98.75 64 ASN B O 1
ATOM 2724 N N . ALA B 1 65 ? 13.273 16.141 13.711 1 98.81 65 ALA B N 1
ATOM 2725 C CA . ALA B 1 65 ? 14.43 16.188 12.82 1 98.81 65 ALA B CA 1
ATOM 2726 C C . ALA B 1 65 ? 14.758 17.625 12.422 1 98.81 65 ALA B C 1
ATOM 2728 O O . ALA B 1 65 ? 15.93 18.016 12.398 1 98.81 65 ALA B O 1
ATOM 2729 N N . ILE B 1 66 ? 13.758 18.391 12.102 1 98.75 66 ILE B N 1
ATOM 2730 C CA . ILE B 1 66 ? 13.93 19.766 11.664 1 98.75 66 ILE B CA 1
ATOM 2731 C C . ILE B 1 66 ? 14.508 20.594 12.812 1 98.75 66 ILE B C 1
ATOM 2733 O O . ILE B 1 66 ? 15.438 21.391 12.609 1 98.75 66 ILE B O 1
ATOM 2737 N N . LEU B 1 67 ? 13.953 20.422 13.969 1 98.5 67 LEU B N 1
ATOM 2738 C CA . LEU B 1 67 ? 14.406 21.188 15.125 1 98.5 67 LEU B CA 1
ATOM 2739 C C . LEU B 1 67 ? 15.852 20.859 15.469 1 98.5 67 LEU B C 1
ATOM 2741 O O . LEU B 1 67 ? 16.641 21.75 15.82 1 98.5 67 LEU B O 1
ATOM 2745 N N . ALA B 1 68 ? 16.203 19.594 15.406 1 98.19 68 ALA B N 1
ATOM 2746 C CA . ALA B 1 68 ? 17.578 19.172 15.703 1 98.19 68 ALA B CA 1
ATOM 2747 C C . ALA B 1 68 ? 18.562 19.734 14.688 1 98.19 68 ALA B C 1
ATOM 2749 O O . ALA B 1 68 ? 19.672 20.125 15.039 1 98.19 68 ALA B O 1
ATOM 2750 N N . ALA B 1 69 ? 18.156 19.812 13.43 1 97.69 69 ALA B N 1
ATOM 2751 C CA . ALA B 1 69 ? 19.047 20.234 12.359 1 97.69 69 ALA B CA 1
ATOM 2752 C C . ALA B 1 69 ? 18.984 21.75 12.164 1 97.69 69 ALA B C 1
ATOM 2754 O O . ALA B 1 69 ? 19.875 22.344 11.562 1 97.69 69 ALA B O 1
ATOM 2755 N N . GLY B 1 70 ? 17.906 22.375 12.602 1 97.06 70 GLY B N 1
ATOM 2756 C CA . GLY B 1 70 ? 17.688 23.797 12.406 1 97.06 70 GLY B CA 1
ATOM 2757 C C . GLY B 1 70 ? 17.125 24.125 11.039 1 97.06 70 GLY B C 1
ATOM 2758 O O . GLY B 1 70 ? 16.938 25.297 10.711 1 97.06 70 GLY B O 1
ATOM 2759 N N . LYS B 1 71 ? 16.875 23.156 10.227 1 96.69 71 LYS B N 1
ATOM 2760 C CA . LYS B 1 71 ? 16.359 23.266 8.867 1 96.69 71 LYS B CA 1
ATOM 2761 C C . LYS B 1 71 ? 15.836 21.922 8.367 1 96.69 71 LYS B C 1
ATOM 2763 O O . LYS B 1 71 ? 16 20.891 9.039 1 96.69 71 LYS B O 1
ATOM 2768 N N . VAL B 1 72 ? 15.172 21.969 7.246 1 98.31 72 VAL B N 1
ATOM 2769 C CA . VAL B 1 72 ? 14.82 20.703 6.602 1 98.31 72 VAL B CA 1
ATOM 2770 C C . VAL B 1 72 ? 16.047 20.125 5.895 1 98.31 72 VAL B C 1
ATOM 2772 O O . VAL B 1 72 ? 16.484 20.656 4.875 1 98.31 72 VAL B O 1
ATOM 2775 N N . ASP B 1 73 ? 16.547 19.125 6.469 1 98.06 73 ASP B N 1
ATOM 2776 C CA . ASP B 1 73 ? 17.734 18.438 5.953 1 98.06 73 ASP B CA 1
ATOM 2777 C C . ASP B 1 73 ? 17.391 17.016 5.543 1 98.06 73 ASP B C 1
ATOM 2779 O O . ASP B 1 73 ? 16.906 16.219 6.363 1 98.06 73 ASP B O 1
ATOM 2783 N N . PRO B 1 74 ? 17.625 16.703 4.309 1 97.38 74 PRO B N 1
ATOM 2784 C CA . PRO B 1 74 ? 17.141 15.406 3.799 1 97.38 74 PRO B CA 1
ATOM 2785 C C . PRO B 1 74 ? 17.719 14.219 4.574 1 97.38 74 PRO B C 1
ATOM 2787 O O . PRO B 1 74 ? 17.016 13.227 4.793 1 97.38 74 PRO B O 1
ATOM 2790 N N . THR B 1 75 ? 18.953 14.281 4.973 1 98.25 75 THR B N 1
ATOM 2791 C CA . THR B 1 75 ? 19.562 13.18 5.719 1 98.25 75 THR B CA 1
ATOM 2792 C C . THR B 1 75 ? 18.922 13.055 7.102 1 98.25 75 THR B C 1
ATOM 2794 O O . THR B 1 75 ? 18.594 11.953 7.543 1 98.25 75 THR B O 1
ATOM 2797 N N . SER B 1 76 ? 18.781 14.172 7.773 1 98.31 76 SER B N 1
ATOM 2798 C CA . SER B 1 76 ? 18.141 14.172 9.086 1 98.31 76 SER B CA 1
ATOM 2799 C C . SER B 1 76 ? 16.703 13.641 9 1 98.31 76 SER B C 1
ATOM 2801 O O . SER B 1 76 ? 16.25 12.914 9.891 1 98.31 76 SER B O 1
ATOM 2803 N N . VAL B 1 77 ? 16.062 14.008 7.945 1 98.69 77 VAL B N 1
ATOM 2804 C CA . VAL B 1 77 ? 14.68 13.578 7.734 1 98.69 77 VAL B CA 1
ATOM 2805 C C . VAL B 1 77 ? 14.633 12.062 7.551 1 98.69 77 VAL B C 1
ATOM 2807 O O . VAL B 1 77 ? 13.859 11.375 8.219 1 98.69 77 VAL B O 1
ATOM 2810 N N . ALA B 1 78 ? 15.422 11.578 6.668 1 98.56 78 ALA B N 1
ATOM 2811 C CA . ALA B 1 78 ? 15.44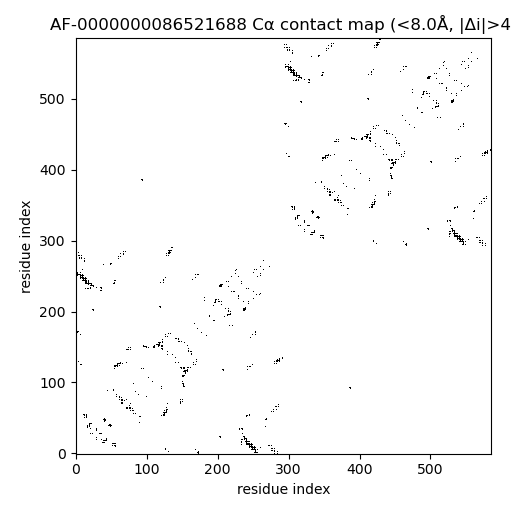5 10.148 6.383 1 98.56 78 ALA B CA 1
ATOM 2812 C C . ALA B 1 78 ? 15.828 9.344 7.629 1 98.56 78 ALA B C 1
ATOM 2814 O O . ALA B 1 78 ? 15.258 8.281 7.887 1 98.56 78 ALA B O 1
ATOM 2815 N N . GLU B 1 79 ? 16.766 9.805 8.375 1 98.56 79 GLU B N 1
ATOM 2816 C CA . GLU B 1 79 ? 17.188 9.148 9.609 1 98.56 79 GLU B CA 1
ATOM 2817 C C . GLU B 1 79 ? 16.047 9.117 10.633 1 98.56 79 GLU B C 1
ATOM 2819 O O . GLU B 1 79 ? 15.867 8.109 11.32 1 98.56 79 GLU B O 1
ATOM 2824 N N . ALA B 1 80 ? 15.367 10.18 10.742 1 98.75 80 ALA B N 1
ATOM 2825 C CA . ALA B 1 80 ? 14.242 10.25 11.664 1 98.75 80 ALA B CA 1
ATOM 2826 C C . ALA B 1 80 ? 13.164 9.234 11.289 1 98.75 80 ALA B C 1
ATOM 2828 O O . ALA B 1 80 ? 12.57 8.594 12.164 1 98.75 80 ALA B O 1
ATOM 2829 N N . PHE B 1 81 ? 12.859 9.133 10 1 98.56 81 PHE B N 1
ATOM 2830 C CA . PHE B 1 81 ? 11.875 8.156 9.539 1 98.56 81 PHE B CA 1
ATOM 2831 C C . PHE B 1 81 ? 12.367 6.734 9.781 1 98.56 81 PHE B C 1
ATOM 2833 O O . PHE B 1 81 ? 11.578 5.855 10.148 1 98.56 81 PHE B O 1
ATOM 2840 N N . SER B 1 82 ? 13.648 6.531 9.555 1 97.44 82 SER B N 1
ATOM 2841 C CA . SER B 1 82 ? 14.25 5.234 9.836 1 97.44 82 SER B CA 1
ATOM 2842 C C . SER B 1 82 ? 14.109 4.863 11.305 1 97.44 82 SER B C 1
ATOM 2844 O O . SER B 1 82 ? 13.758 3.73 11.641 1 97.44 82 SER B O 1
ATOM 2846 N N . GLU B 1 83 ? 14.391 5.75 12.172 1 98 83 GLU B N 1
ATOM 2847 C CA . GLU B 1 83 ? 14.266 5.52 13.609 1 98 83 GLU B CA 1
ATOM 2848 C C . GLU B 1 83 ? 12.805 5.27 14 1 98 83 GLU B C 1
ATOM 2850 O O . GLU B 1 83 ? 12.523 4.414 14.844 1 98 83 GLU B O 1
ATOM 2855 N N . TRP B 1 84 ? 11.922 6.051 13.438 1 98 84 TRP B N 1
ATOM 2856 C CA . TRP B 1 84 ? 10.5 5.84 13.664 1 98 84 TRP B CA 1
ATOM 2857 C C . TRP B 1 84 ? 10.094 4.418 13.281 1 98 84 TRP B C 1
ATOM 2859 O O . TRP B 1 84 ? 9.391 3.742 14.039 1 98 84 TRP B O 1
ATOM 2869 N N . MET B 1 85 ? 10.539 3.971 12.133 1 94.88 85 MET B N 1
ATOM 2870 C CA . MET B 1 85 ? 10.227 2.619 11.68 1 94.88 85 MET B CA 1
ATOM 2871 C C . MET B 1 85 ? 10.789 1.579 12.648 1 94.88 85 MET B C 1
ATOM 2873 O O . MET B 1 85 ? 10.164 0.547 12.891 1 94.88 85 MET B O 1
ATOM 2877 N N . ARG B 1 86 ? 11.938 1.8 13.211 1 91.5 86 ARG B N 1
ATOM 2878 C CA . ARG B 1 86 ? 12.578 0.88 14.141 1 91.5 86 ARG B CA 1
ATOM 2879 C C . ARG B 1 86 ? 11.758 0.729 15.414 1 91.5 86 ARG B C 1
ATOM 2881 O O . ARG B 1 86 ? 11.844 -0.294 16.094 1 91.5 86 ARG B O 1
ATOM 2888 N N . SER B 1 87 ? 10.961 1.694 15.703 1 92.56 87 SER B N 1
ATOM 2889 C CA . SER B 1 87 ? 10.141 1.656 16.906 1 92.56 87 SER B CA 1
ATOM 2890 C C . SER B 1 87 ? 8.922 0.76 16.719 1 92.56 87 SER B C 1
ATOM 2892 O O . SER B 1 87 ? 8.094 0.63 17.625 1 92.56 87 SER B O 1
ATOM 2894 N N . LYS B 1 88 ? 8.742 0.175 15.562 1 85.5 88 LYS B N 1
ATOM 2895 C CA . LYS B 1 88 ? 7.688 -0.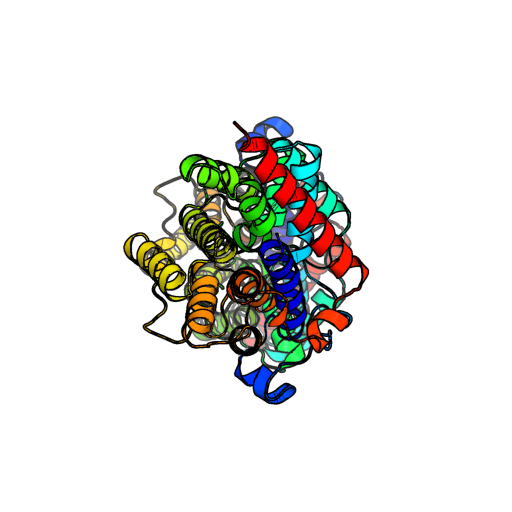78 15.234 1 85.5 88 LYS B CA 1
ATOM 2896 C C . LYS B 1 88 ? 6.305 -0.143 15.367 1 85.5 88 LYS B C 1
ATOM 2898 O O . LYS B 1 88 ? 5.469 -0.626 16.141 1 85.5 88 LYS B O 1
ATOM 2903 N N . PRO B 1 89 ? 6.148 0.874 14.539 1 92.12 89 PRO B N 1
ATOM 2904 C CA . PRO B 1 89 ? 4.832 1.51 14.57 1 92.12 89 PRO B CA 1
ATOM 2905 C C . PRO B 1 89 ? 3.695 0.529 14.281 1 92.12 89 PRO B C 1
ATOM 2907 O O . PRO B 1 89 ? 3.92 -0.512 13.656 1 92.12 89 PRO B O 1
ATOM 2910 N N . LYS B 1 90 ? 2.457 0.887 14.781 1 84.94 90 LYS B N 1
ATOM 2911 C CA . LYS B 1 90 ? 1.287 0.027 14.625 1 84.94 90 LYS B CA 1
ATOM 2912 C C . LYS B 1 90 ? 0.936 -0.159 13.156 1 84.94 90 LYS B C 1
ATOM 2914 O O . LYS B 1 90 ? 0.344 -1.171 12.773 1 84.94 90 LYS B O 1
ATOM 2919 N N . ASP B 1 91 ? 1.295 0.893 12.422 1 84.12 91 ASP B N 1
ATOM 2920 C CA . ASP B 1 91 ? 1.017 0.84 10.992 1 84.12 91 ASP B CA 1
ATOM 2921 C C . ASP B 1 91 ? 2.068 1.613 10.195 1 84.12 91 ASP B C 1
ATOM 2923 O O . ASP B 1 91 ? 2.633 2.59 10.695 1 84.12 91 ASP B O 1
ATOM 2927 N N . ILE B 1 92 ? 2.412 1.09 8.984 1 90.38 92 ILE B N 1
ATOM 2928 C CA . ILE B 1 92 ? 3.322 1.744 8.055 1 90.38 92 ILE B CA 1
ATOM 2929 C C . ILE B 1 92 ? 2.871 1.478 6.621 1 90.38 92 ILE B C 1
ATOM 2931 O O . ILE B 1 92 ? 2.629 0.329 6.242 1 90.38 92 ILE B O 1
ATOM 2935 N N . GLY B 1 93 ? 2.619 2.506 5.852 1 88.75 93 GLY B N 1
ATOM 2936 C CA . GLY B 1 93 ? 2.297 2.324 4.445 1 88.75 93 GLY B CA 1
ATOM 2937 C C . GLY B 1 93 ? 3.434 1.716 3.646 1 88.75 93 GLY B C 1
ATOM 2938 O O . GLY B 1 93 ? 4.605 1.949 3.949 1 88.75 93 GLY B O 1
ATOM 2939 N N . ASN B 1 94 ? 3.16 1.08 2.582 1 83.81 94 ASN B N 1
ATOM 2940 C CA . ASN B 1 94 ? 4.148 0.361 1.783 1 83.81 94 ASN B CA 1
ATOM 2941 C C . ASN B 1 94 ? 5.141 1.316 1.125 1 83.81 94 ASN B C 1
ATOM 2943 O O . ASN B 1 94 ? 6.332 1.017 1.039 1 83.81 94 ASN B O 1
ATOM 2947 N N . THR B 1 95 ? 4.633 2.422 0.577 1 90.12 95 THR B N 1
ATOM 2948 C CA . THR B 1 95 ? 5.508 3.387 -0.077 1 90.12 95 THR B CA 1
ATOM 2949 C C . THR B 1 95 ? 6.492 3.986 0.923 1 90.12 95 THR B C 1
ATOM 2951 O O . THR B 1 95 ? 7.668 4.188 0.603 1 90.12 95 THR B O 1
ATOM 2954 N N . VAL B 1 96 ? 6.004 4.23 2.133 1 95 96 VAL B N 1
ATOM 2955 C CA . VAL B 1 96 ? 6.859 4.734 3.201 1 95 96 VAL B CA 1
ATOM 2956 C C . VAL B 1 96 ? 7.922 3.693 3.545 1 95 96 VAL B C 1
ATOM 2958 O O . VAL B 1 96 ? 9.117 4.004 3.594 1 95 96 VAL B O 1
ATOM 2961 N N . ARG B 1 97 ? 7.504 2.516 3.756 1 90.25 97 ARG B N 1
ATOM 2962 C CA . ARG B 1 97 ? 8.422 1.432 4.098 1 90.25 97 ARG B CA 1
ATOM 2963 C C . ARG B 1 97 ? 9.5 1.274 3.039 1 90.25 97 ARG B C 1
ATOM 2965 O O . ARG B 1 97 ? 10.688 1.167 3.365 1 90.25 97 ARG B O 1
ATOM 2972 N N . ARG B 1 98 ? 9.133 1.271 1.8 1 88.81 98 ARG B N 1
ATOM 2973 C CA . ARG B 1 98 ? 10.062 1.102 0.688 1 88.81 98 ARG B CA 1
ATOM 2974 C C . ARG B 1 98 ? 11.102 2.215 0.67 1 88.81 98 ARG B C 1
ATOM 2976 O O . ARG B 1 98 ? 12.281 1.963 0.435 1 88.81 98 ARG B O 1
ATOM 2983 N N . GLY B 1 99 ? 10.672 3.414 0.867 1 94 99 GLY B N 1
ATOM 2984 C CA . GLY B 1 99 ? 11.586 4.539 0.89 1 94 99 GLY B CA 1
ATOM 2985 C C . GLY B 1 99 ? 12.594 4.469 2.025 1 94 99 GLY B C 1
ATOM 2986 O O . GLY B 1 99 ? 13.781 4.738 1.829 1 94 99 GLY B O 1
ATOM 2987 N N . ILE B 1 100 ? 12.109 4.082 3.182 1 95.44 100 ILE B N 1
ATOM 2988 C CA . ILE B 1 100 ? 12.984 4 4.348 1 95.44 100 ILE B CA 1
ATOM 2989 C C . ILE B 1 100 ? 13.992 2.871 4.156 1 95.44 100 ILE B C 1
ATOM 2991 O O . ILE B 1 100 ? 15.172 3.027 4.473 1 95.44 100 ILE B O 1
ATOM 2995 N N . VAL B 1 101 ? 13.57 1.779 3.662 1 89.75 101 VAL B N 1
ATOM 2996 C CA . VAL B 1 101 ? 14.445 0.635 3.418 1 89.75 101 VAL B CA 1
ATOM 2997 C C . VAL B 1 101 ? 15.523 1.014 2.406 1 89.75 101 VAL B C 1
ATOM 2999 O O . VAL B 1 101 ? 16.688 0.654 2.57 1 89.75 101 VAL B O 1
ATOM 3002 N N . GLN B 1 102 ? 15.109 1.691 1.35 1 90.19 102 GLN B N 1
ATOM 3003 C CA . GLN B 1 102 ? 16.078 2.143 0.353 1 90.19 102 GLN B CA 1
ATOM 3004 C C . GLN B 1 102 ? 17.141 3.039 0.982 1 90.19 102 GLN B C 1
ATOM 3006 O O . GLN B 1 102 ? 18.328 2.908 0.68 1 90.19 102 GLN B O 1
ATOM 3011 N N . PHE B 1 103 ? 16.766 3.889 1.856 1 95.88 103 PHE B N 1
ATOM 3012 C CA . PHE B 1 103 ? 17.703 4.754 2.557 1 95.88 103 PHE B CA 1
ATOM 3013 C C . PHE B 1 103 ? 18.656 3.93 3.406 1 95.88 103 PHE B C 1
ATOM 3015 O O . PHE B 1 103 ? 19.875 4.164 3.383 1 95.88 103 PHE B O 1
ATOM 3022 N N . ARG B 1 104 ? 18.094 3.057 4.164 1 89.94 104 ARG B N 1
ATOM 3023 C CA . ARG B 1 104 ? 18.922 2.211 5.031 1 89.94 104 ARG B CA 1
ATOM 3024 C C . ARG B 1 104 ? 19.984 1.468 4.227 1 89.94 104 ARG B C 1
ATOM 3026 O O . ARG B 1 104 ? 21.094 1.276 4.699 1 89.94 104 ARG B O 1
ATOM 3033 N N . ARG B 1 105 ? 19.672 1.111 3.086 1 84.88 105 ARG B N 1
ATOM 3034 C CA . ARG B 1 105 ? 20.547 0.267 2.266 1 84.88 105 ARG B CA 1
ATOM 3035 C C . ARG B 1 105 ? 21.562 1.104 1.509 1 84.88 105 ARG B C 1
ATOM 3037 O O . ARG B 1 105 ? 22.703 0.679 1.326 1 84.88 105 ARG B O 1
ATOM 3044 N N . THR B 1 106 ? 21.156 2.33 1.074 1 89.44 106 THR B N 1
ATOM 3045 C CA . THR B 1 106 ? 21.984 3.021 0.089 1 89.44 106 THR B CA 1
ATOM 3046 C C . THR B 1 106 ? 22.484 4.352 0.644 1 89.44 106 THR B C 1
ATOM 3048 O O . THR B 1 106 ? 23.406 4.945 0.095 1 89.44 106 THR B O 1
ATOM 3051 N N . GLY B 1 107 ? 21.781 4.816 1.629 1 93.56 107 GLY B N 1
ATOM 3052 C CA . GLY B 1 107 ? 22.078 6.145 2.133 1 93.56 107 GLY B CA 1
ATOM 3053 C C . GLY B 1 107 ? 21.438 7.254 1.313 1 93.56 107 GLY B C 1
ATOM 3054 O O . GLY B 1 107 ? 21.516 8.43 1.688 1 93.56 107 GLY B O 1
ATOM 3055 N N . GLN B 1 108 ? 20.766 6.867 0.233 1 94.62 108 GLN B N 1
ATOM 3056 C CA . GLN B 1 108 ? 20.125 7.871 -0.605 1 94.62 108 GLN B CA 1
ATOM 3057 C C . GLN B 1 108 ? 18.859 8.398 0.048 1 94.62 108 GLN B C 1
ATOM 3059 O O . GLN B 1 108 ? 18.062 7.621 0.602 1 94.62 108 GLN B O 1
ATOM 3064 N N . THR B 1 109 ? 18.641 9.695 -0.061 1 97.56 109 THR B N 1
ATOM 3065 C CA . THR B 1 109 ? 17.531 10.328 0.646 1 97.56 109 THR B CA 1
ATOM 3066 C C . THR B 1 109 ? 16.422 10.703 -0.323 1 97.56 109 THR B C 1
ATOM 3068 O O . THR B 1 109 ? 15.461 11.375 0.056 1 97.56 109 THR B O 1
ATOM 3071 N N . THR B 1 110 ? 16.531 10.352 -1.565 1 97.19 110 THR B N 1
ATOM 3072 C CA . THR B 1 110 ? 15.547 10.609 -2.605 1 97.19 110 THR B CA 1
ATOM 3073 C C . THR B 1 110 ? 15.227 9.328 -3.369 1 97.19 110 THR B C 1
ATOM 3075 O O . THR B 1 110 ? 16.125 8.688 -3.93 1 97.19 110 THR B O 1
ATOM 3078 N N . MET B 1 111 ? 13.969 8.992 -3.322 1 94.44 111 MET B N 1
ATOM 3079 C CA . MET B 1 111 ? 13.516 7.859 -4.125 1 94.44 111 MET B CA 1
ATOM 3080 C C . MET B 1 111 ? 13.492 8.219 -5.609 1 94.44 111 MET B C 1
ATOM 3082 O O . MET B 1 111 ? 13.281 9.383 -5.965 1 94.44 111 MET B O 1
ATOM 3086 N N . PRO B 1 112 ? 13.734 7.188 -6.469 1 89.31 112 PRO B N 1
ATOM 3087 C CA . PRO B 1 112 ? 13.453 7.457 -7.883 1 89.31 112 PRO B CA 1
ATOM 3088 C C . PRO B 1 112 ? 12 7.824 -8.141 1 89.31 112 PRO B C 1
ATOM 3090 O O . PRO B 1 112 ? 11.094 7.289 -7.488 1 89.31 112 PRO B O 1
ATOM 3093 N N . ALA B 1 113 ? 11.805 8.742 -9.102 1 92 113 ALA B N 1
ATOM 3094 C CA . ALA B 1 113 ? 10.445 9.148 -9.453 1 92 113 ALA B CA 1
ATOM 3095 C C . ALA B 1 113 ? 9.617 7.945 -9.898 1 92 113 ALA B C 1
ATOM 3097 O O . ALA B 1 113 ? 10.109 7.062 -10.602 1 92 113 ALA B O 1
ATOM 3098 N N . SER B 1 114 ? 8.398 7.902 -9.398 1 86.88 114 SER B N 1
ATOM 3099 C CA . SER B 1 114 ? 7.52 6.793 -9.766 1 86.88 114 SER B CA 1
ATOM 3100 C C . SER B 1 114 ? 6.066 7.246 -9.844 1 86.88 114 SER B C 1
ATOM 3102 O O . SER B 1 114 ? 5.602 8.008 -8.992 1 86.88 114 SER B O 1
ATOM 3104 N N . GLU B 1 115 ? 5.359 6.715 -10.859 1 84.38 115 GLU B N 1
ATOM 3105 C CA . GLU B 1 115 ? 3.938 7.008 -11.016 1 84.38 115 GLU B CA 1
ATOM 3106 C C . GLU B 1 115 ? 3.115 6.367 -9.898 1 84.38 115 GLU B C 1
ATOM 3108 O O . GLU B 1 115 ? 1.987 6.785 -9.633 1 84.38 115 GLU B O 1
ATOM 3113 N N . HIS B 1 116 ? 3.682 5.492 -9.18 1 81.44 116 HIS B N 1
ATOM 3114 C CA . HIS B 1 116 ? 2.957 4.715 -8.18 1 81.44 116 HIS B CA 1
ATOM 3115 C C . HIS B 1 116 ? 3.189 5.27 -6.777 1 81.44 116 HIS B C 1
ATOM 3117 O O . HIS B 1 116 ? 2.686 4.715 -5.797 1 81.44 116 HIS B O 1
ATOM 3123 N N . ASP B 1 117 ? 3.963 6.383 -6.707 1 91.75 117 ASP B N 1
ATOM 3124 C CA . ASP B 1 117 ? 4.305 6.941 -5.402 1 91.75 117 ASP B CA 1
ATOM 3125 C C . ASP B 1 117 ? 3.471 8.188 -5.105 1 91.75 117 ASP B C 1
ATOM 3127 O O . ASP B 1 117 ? 3.967 9.141 -4.504 1 91.75 117 ASP B O 1
ATOM 3131 N N . ALA B 1 118 ? 2.186 8.18 -5.586 1 94.19 118 ALA B N 1
ATOM 3132 C CA . ALA B 1 118 ? 1.289 9.312 -5.383 1 94.19 118 ALA B CA 1
ATOM 3133 C C . ALA B 1 118 ? 0.351 9.07 -4.203 1 94.19 118 ALA B C 1
ATOM 3135 O O . ALA B 1 118 ? -0.807 9.492 -4.223 1 94.19 118 ALA B O 1
ATOM 3136 N N . GLY B 1 119 ? 0.837 8.398 -3.178 1 94.81 119 GLY B N 1
ATOM 3137 C CA . GLY B 1 119 ? 0.056 8.18 -1.97 1 94.81 119 GLY B CA 1
ATOM 3138 C C . GLY B 1 119 ? 0.044 9.383 -1.044 1 94.81 119 GLY B C 1
ATOM 3139 O O . GLY B 1 119 ? 0.616 10.43 -1.364 1 94.81 119 GLY B O 1
ATOM 3140 N N . ASN B 1 120 ? -0.541 9.188 0.125 1 96.56 120 ASN B N 1
ATOM 3141 C CA . ASN B 1 120 ? -0.824 10.266 1.062 1 96.56 120 ASN B CA 1
ATOM 3142 C C . ASN B 1 120 ? 0.379 10.57 1.951 1 96.56 120 ASN B C 1
ATOM 3144 O O . ASN B 1 120 ? 0.409 11.594 2.637 1 96.56 120 ASN B O 1
ATOM 3148 N N . GLY B 1 121 ? 1.357 9.781 1.933 1 98 121 GLY B N 1
ATOM 3149 C CA . GLY B 1 121 ? 2.365 9.734 2.979 1 98 121 GLY B CA 1
ATOM 3150 C C . GLY B 1 121 ? 3.131 11.039 3.127 1 98 121 GLY B C 1
ATOM 3151 O O . GLY B 1 121 ? 3.404 11.477 4.246 1 98 121 GLY B O 1
ATOM 3152 N N . ALA B 1 122 ? 3.473 11.656 2.002 1 98.69 122 ALA B N 1
ATOM 3153 C CA . ALA B 1 122 ? 4.203 12.922 2.047 1 98.69 122 ALA B CA 1
ATOM 3154 C C . ALA B 1 122 ? 3.336 14.039 2.619 1 98.69 122 ALA B C 1
ATOM 3156 O O . ALA B 1 122 ? 3.818 14.875 3.385 1 98.69 122 ALA B O 1
ATOM 3157 N N . CYS B 1 123 ? 2.086 14.008 2.252 1 98.88 123 CYS B N 1
ATOM 3158 C CA . CYS B 1 123 ? 1.167 15.078 2.627 1 98.88 123 CYS B CA 1
ATOM 3159 C C . CYS B 1 123 ? 0.736 14.938 4.082 1 98.88 123 CYS B C 1
ATOM 3161 O O . CYS B 1 123 ? 0.608 15.938 4.793 1 98.88 123 CYS B O 1
ATOM 3163 N N . MET B 1 124 ? 0.511 13.688 4.508 1 98.81 124 MET B N 1
ATOM 3164 C CA . MET B 1 124 ? -0.031 13.469 5.848 1 98.81 124 MET B CA 1
ATOM 3165 C C . MET B 1 124 ? 0.929 13.977 6.914 1 98.81 124 MET B C 1
ATOM 3167 O O . MET B 1 124 ? 0.507 14.32 8.016 1 98.81 124 MET B O 1
ATOM 3171 N N . ARG B 1 125 ? 2.219 14.109 6.617 1 98.88 125 ARG B N 1
ATOM 3172 C CA . ARG B 1 125 ? 3.213 14.43 7.637 1 98.88 125 ARG B CA 1
ATOM 3173 C C . ARG B 1 125 ? 3.826 15.805 7.391 1 98.88 125 ARG B C 1
ATOM 3175 O O . ARG B 1 125 ? 4.816 16.172 8.031 1 98.88 125 ARG B O 1
ATOM 3182 N N . CYS B 1 126 ? 3.311 16.688 6.613 1 98.88 126 CYS B N 1
ATOM 3183 C CA . CYS B 1 126 ? 4.016 17.844 6.062 1 98.88 126 CYS B CA 1
ATOM 3184 C C . CYS B 1 126 ? 3.887 19.047 6.984 1 98.88 126 CYS B C 1
ATOM 3186 O O . CYS B 1 126 ? 4.473 20.109 6.719 1 98.88 126 CYS B O 1
ATOM 3188 N N . LEU B 1 127 ? 3.189 18.953 8.07 1 98.94 127 LEU B N 1
ATOM 3189 C CA . LEU B 1 127 ? 2.85 20.109 8.891 1 98.94 127 LEU B CA 1
ATOM 3190 C C . LEU B 1 127 ? 4.105 20.781 9.445 1 98.94 127 LEU B C 1
ATOM 3192 O O . LEU B 1 127 ? 4.207 22 9.469 1 98.94 127 LEU B O 1
ATOM 3196 N N . PRO B 1 128 ? 5.117 20.031 9.914 1 98.94 128 PRO B N 1
ATOM 3197 C CA . PRO B 1 128 ? 6.336 20.688 10.398 1 98.94 128 PRO B CA 1
ATOM 3198 C C . PRO B 1 128 ? 6.996 21.562 9.336 1 98.94 128 PRO B C 1
ATOM 3200 O O . PRO B 1 128 ? 7.57 22.594 9.656 1 98.94 128 PRO B O 1
ATOM 3203 N N . VAL B 1 129 ? 6.922 21.156 8.109 1 98.94 129 VAL B N 1
ATOM 3204 C CA . VAL B 1 129 ? 7.465 21.953 7.016 1 98.94 129 VAL B CA 1
ATOM 3205 C C . VAL B 1 129 ? 6.664 23.25 6.879 1 98.94 129 VAL B C 1
ATOM 3207 O O . VAL B 1 129 ? 7.238 24.328 6.691 1 98.94 129 VAL B O 1
ATOM 3210 N N . ALA B 1 130 ? 5.336 23.125 6.941 1 98.94 130 ALA B N 1
ATOM 3211 C CA . ALA B 1 130 ? 4.488 24.312 6.863 1 98.94 130 ALA B CA 1
ATOM 3212 C C . ALA B 1 130 ? 4.855 25.328 7.945 1 98.94 130 ALA B C 1
ATOM 3214 O O . ALA B 1 130 ? 4.883 26.531 7.695 1 98.94 130 ALA B O 1
ATOM 3215 N N . LEU B 1 131 ? 5.145 24.844 9.109 1 98.81 131 LEU B N 1
ATOM 3216 C CA . LEU B 1 131 ? 5.414 25.719 10.25 1 98.81 131 LEU B CA 1
ATOM 3217 C C . LEU B 1 131 ? 6.797 26.359 10.133 1 98.81 131 LEU B C 1
ATOM 3219 O O . LEU B 1 131 ? 6.934 27.578 10.266 1 98.81 131 LEU B O 1
ATOM 3223 N N . VAL B 1 132 ? 7.801 25.578 9.773 1 98.62 132 VAL B N 1
ATOM 3224 C CA . VAL B 1 132 ? 9.172 26.078 9.828 1 98.62 132 VAL B CA 1
ATOM 3225 C C . VAL B 1 132 ? 9.43 27.016 8.648 1 98.62 132 VAL B C 1
ATOM 3227 O O . VAL B 1 132 ? 10.297 27.891 8.719 1 98.62 132 VAL B O 1
ATOM 3230 N N . THR B 1 133 ? 8.633 26.891 7.629 1 98.44 133 THR B N 1
ATOM 3231 C CA . THR B 1 133 ? 8.859 27.703 6.445 1 98.44 133 THR B CA 1
ATOM 3232 C C . THR B 1 133 ? 7.793 28.781 6.32 1 98.44 133 THR B C 1
ATOM 3234 O O . THR B 1 133 ? 7.578 29.328 5.234 1 98.44 133 THR B O 1
ATOM 3237 N N . LEU B 1 134 ? 7.16 29.156 7.359 1 98.19 134 LEU B N 1
ATOM 3238 C CA . LEU B 1 134 ? 6.012 30.047 7.375 1 98.19 134 LEU B CA 1
ATOM 3239 C C . LEU B 1 134 ? 6.352 31.391 6.719 1 98.19 134 LEU B C 1
ATOM 3241 O O . LEU B 1 134 ? 5.512 31.984 6.047 1 98.19 134 LEU B O 1
ATOM 3245 N N . TYR B 1 135 ? 7.531 31.875 6.844 1 96.88 135 TYR B N 1
ATOM 3246 C CA . TYR B 1 135 ? 7.914 33.188 6.344 1 96.88 135 TYR B CA 1
ATOM 3247 C C . TYR B 1 135 ? 8.938 33.062 5.223 1 96.88 135 TYR B C 1
ATOM 3249 O O . TYR B 1 135 ? 9.602 34.031 4.879 1 96.88 135 TYR B O 1
ATOM 3257 N N . SER B 1 136 ? 9.125 31.922 4.691 1 97.12 136 SER B N 1
ATOM 3258 C CA . SER B 1 136 ? 10.062 31.672 3.602 1 97.12 136 SER B CA 1
ATOM 3259 C C . SER B 1 136 ? 9.43 31.984 2.248 1 97.12 136 SER B C 1
ATOM 3261 O O . SER B 1 136 ? 8.211 32.125 2.143 1 97.12 136 SER B O 1
ATOM 3263 N N . SER B 1 137 ? 10.312 32.188 1.26 1 97.12 137 SER B N 1
ATOM 3264 C CA . SER B 1 137 ? 9.82 32.312 -0.106 1 97.12 137 SER B CA 1
ATOM 3265 C C . SER B 1 137 ? 9.117 31.031 -0.563 1 97.12 137 SER B C 1
ATOM 3267 O O . SER B 1 137 ? 9.398 29.953 -0.051 1 97.12 137 SER B O 1
ATOM 3269 N N . TRP B 1 138 ? 8.242 31.156 -1.514 1 97.38 138 TRP B N 1
ATOM 3270 C CA . TRP B 1 138 ? 7.516 29.984 -2.004 1 97.38 138 TRP B CA 1
ATOM 3271 C C . TRP B 1 138 ? 8.477 28.938 -2.566 1 97.38 138 TRP B C 1
ATOM 3273 O O . TRP B 1 138 ? 8.266 27.734 -2.389 1 97.38 138 TRP B O 1
ATOM 3283 N N . THR B 1 139 ? 9.5 29.391 -3.246 1 98.06 139 THR B N 1
ATOM 3284 C CA . THR B 1 139 ? 10.5 28.484 -3.785 1 98.06 139 THR B CA 1
ATOM 3285 C C . THR B 1 139 ? 11.164 27.688 -2.666 1 98.06 139 THR B C 1
ATOM 3287 O O . THR B 1 139 ? 11.406 26.484 -2.812 1 98.06 139 THR B O 1
ATOM 3290 N N . ASP B 1 140 ? 11.422 28.344 -1.548 1 97.88 140 ASP B N 1
ATOM 3291 C CA . ASP B 1 140 ? 12.031 27.672 -0.407 1 97.88 140 ASP B CA 1
ATOM 3292 C C . ASP B 1 140 ? 11.047 26.688 0.231 1 97.88 140 ASP B C 1
ATOM 3294 O O . ASP B 1 140 ? 11.453 25.609 0.691 1 97.88 140 ASP B O 1
ATOM 3298 N N . VAL B 1 141 ? 9.805 27.094 0.261 1 98.69 141 VAL B N 1
ATOM 3299 C CA . VAL B 1 141 ? 8.766 26.219 0.788 1 98.69 141 VAL B CA 1
ATOM 3300 C C . VAL B 1 141 ? 8.688 24.938 -0.053 1 98.69 141 VAL B C 1
ATOM 3302 O O . VAL B 1 141 ? 8.656 23.828 0.487 1 98.69 141 VAL B O 1
ATOM 3305 N N . GLN B 1 142 ? 8.688 25.094 -1.36 1 98.75 142 GLN B N 1
ATOM 3306 C CA . GLN B 1 142 ? 8.617 23.938 -2.268 1 98.75 142 GLN B CA 1
ATOM 3307 C C . GLN B 1 142 ? 9.828 23.031 -2.107 1 98.75 142 GLN B C 1
ATOM 3309 O O . GLN B 1 142 ? 9.695 21.812 -2.096 1 98.75 142 GLN B O 1
ATOM 3314 N N . THR B 1 143 ? 10.969 23.656 -1.996 1 98.62 143 THR B N 1
ATOM 3315 C CA . THR B 1 143 ? 12.195 22.891 -1.816 1 98.62 143 THR B CA 1
ATOM 3316 C C . THR B 1 143 ? 12.133 22.062 -0.537 1 98.62 143 THR B C 1
ATOM 3318 O O . THR B 1 143 ? 12.406 20.859 -0.557 1 98.62 143 THR B O 1
ATOM 3321 N N . ALA B 1 144 ? 11.742 22.688 0.535 1 98.75 144 ALA B N 1
ATOM 3322 C CA . ALA B 1 144 ? 11.641 21.984 1.815 1 98.75 144 ALA B CA 1
ATOM 3323 C C . ALA B 1 144 ? 10.602 20.875 1.752 1 98.75 144 ALA B C 1
ATOM 3325 O O . ALA B 1 144 ? 10.82 19.781 2.287 1 98.75 144 ALA B O 1
ATOM 3326 N N . SER B 1 145 ? 9.461 21.188 1.131 1 98.88 145 SER B N 1
ATOM 3327 C CA . SER B 1 145 ? 8.406 20.188 0.965 1 98.88 145 SER B CA 1
ATOM 3328 C C . SER B 1 145 ? 8.922 18.953 0.243 1 98.88 145 SER B C 1
ATOM 3330 O O . SER B 1 145 ? 8.672 17.828 0.677 1 98.88 145 SER B O 1
ATOM 3332 N N . ARG B 1 146 ? 9.656 19.172 -0.805 1 98.75 146 ARG B N 1
ATOM 3333 C CA . ARG B 1 146 ? 10.086 18.078 -1.666 1 98.75 146 ARG B CA 1
ATOM 3334 C C . ARG B 1 146 ? 11.227 17.297 -1.021 1 98.75 146 ARG B C 1
ATOM 3336 O O . ARG B 1 146 ? 11.336 16.078 -1.208 1 98.75 146 ARG B O 1
ATOM 3343 N N . LEU B 1 147 ? 12.039 17.938 -0.209 1 98.62 147 LEU B N 1
ATOM 3344 C CA . LEU B 1 147 ? 13.117 17.234 0.488 1 98.62 147 LEU B CA 1
ATOM 3345 C C . LEU B 1 147 ? 12.562 16.172 1.421 1 98.62 147 LEU B C 1
ATOM 3347 O O . LEU B 1 147 ? 13.094 15.055 1.479 1 98.62 147 LEU B O 1
ATOM 3351 N N . GLN B 1 148 ? 11.516 16.453 2.141 1 98.56 148 GLN B N 1
ATOM 3352 C CA . GLN B 1 148 ? 10.945 15.43 3.012 1 98.56 148 GLN B CA 1
ATOM 3353 C C . GLN B 1 148 ? 10.07 14.461 2.225 1 98.56 148 GLN B C 1
ATOM 3355 O O . GLN B 1 148 ? 10.023 13.266 2.527 1 98.56 148 GLN B O 1
ATOM 3360 N N . ALA B 1 149 ? 9.344 14.953 1.168 1 98.81 149 ALA B N 1
ATOM 3361 C CA . ALA B 1 149 ? 8.398 14.148 0.393 1 98.81 149 ALA B CA 1
ATOM 3362 C C . ALA B 1 149 ? 9.125 13.055 -0.387 1 98.81 149 ALA B C 1
ATOM 3364 O O . ALA B 1 149 ? 8.711 11.891 -0.382 1 98.81 149 ALA B O 1
ATOM 3365 N N . HIS B 1 150 ? 10.266 13.398 -0.985 1 98.44 150 HIS B N 1
ATOM 3366 C CA . HIS B 1 150 ? 10.93 12.523 -1.941 1 98.44 150 HIS B CA 1
ATOM 3367 C C . HIS B 1 150 ? 11.727 11.43 -1.23 1 98.44 150 HIS B C 1
ATOM 3369 O O . HIS B 1 150 ? 12.188 10.484 -1.865 1 98.44 150 HIS B O 1
ATOM 3375 N N . THR B 1 151 ? 11.781 11.523 0.114 1 97.88 151 THR B N 1
ATOM 3376 C CA . THR B 1 151 ? 12.328 10.391 0.859 1 97.88 151 THR B CA 1
ATOM 3377 C C . THR B 1 151 ? 11.508 9.133 0.603 1 97.88 151 THR B C 1
ATOM 3379 O O . THR B 1 151 ? 12.047 8.023 0.6 1 97.88 151 THR B O 1
ATOM 3382 N N . THR B 1 152 ? 10.211 9.336 0.31 1 97.19 152 THR B N 1
ATOM 3383 C CA . THR B 1 152 ? 9.352 8.18 0.138 1 97.19 152 THR B CA 1
ATOM 3384 C C . THR B 1 152 ? 8.445 8.352 -1.079 1 97.19 152 THR B C 1
ATOM 3386 O O . THR B 1 152 ? 8.109 7.375 -1.75 1 97.19 152 THR B O 1
ATOM 3389 N N . HIS B 1 153 ? 7.953 9.492 -1.324 1 97.62 153 HIS B N 1
ATOM 3390 C CA . HIS B 1 153 ? 6.973 9.789 -2.361 1 97.62 153 HIS B CA 1
ATOM 3391 C C . HIS B 1 153 ? 7.531 10.766 -3.385 1 97.62 153 HIS B C 1
ATOM 3393 O O . HIS B 1 153 ? 7.254 11.969 -3.318 1 97.62 153 HIS B O 1
ATOM 3399 N N . ASN B 1 154 ? 8.242 10.258 -4.309 1 97.25 154 ASN B N 1
ATOM 3400 C CA . ASN B 1 154 ? 8.734 11.086 -5.406 1 97.25 154 ASN B CA 1
ATOM 3401 C C . ASN B 1 154 ? 7.785 11.047 -6.602 1 97.25 154 ASN B C 1
ATOM 3403 O O . ASN B 1 154 ? 7.98 10.258 -7.527 1 97.25 154 ASN B O 1
ATOM 3407 N N . ASN B 1 155 ? 6.832 11.961 -6.617 1 97.31 155 ASN B N 1
ATOM 3408 C CA . ASN B 1 155 ? 5.762 12.016 -7.605 1 97.31 155 ASN B CA 1
ATOM 3409 C C . ASN B 1 155 ? 5.207 13.43 -7.75 1 97.31 155 ASN B C 1
ATOM 3411 O O . ASN B 1 155 ? 4.832 14.055 -6.758 1 97.31 155 ASN B O 1
ATOM 3415 N N . PRO B 1 156 ? 5.078 13.883 -8.977 1 98.12 156 PRO B N 1
ATOM 3416 C CA . PRO B 1 156 ? 4.672 15.273 -9.18 1 98.12 156 PRO B CA 1
ATOM 3417 C C . PRO B 1 156 ? 3.25 15.547 -8.688 1 98.12 156 PRO B C 1
ATOM 3419 O O . PRO B 1 156 ? 2.955 16.656 -8.234 1 98.12 156 PRO B O 1
ATOM 3422 N N . VAL B 1 157 ? 2.359 14.594 -8.82 1 98.38 157 VAL B N 1
ATOM 3423 C CA . VAL B 1 157 ? 0.987 14.766 -8.359 1 98.38 157 VAL B CA 1
ATOM 3424 C C . VAL B 1 157 ? 0.96 14.852 -6.832 1 98.38 157 VAL B C 1
ATOM 3426 O O . VAL B 1 157 ? 0.272 15.703 -6.266 1 98.38 157 VAL B O 1
ATOM 3429 N N . SER B 1 158 ? 1.754 13.961 -6.219 1 98.56 158 SER B N 1
ATOM 3430 C CA . SER B 1 158 ? 1.901 14.008 -4.766 1 98.56 158 SER B CA 1
ATOM 3431 C C . SER B 1 158 ? 2.512 15.328 -4.316 1 98.56 158 SER B C 1
ATOM 3433 O O . SER B 1 158 ? 2.062 15.922 -3.332 1 98.56 158 SER B O 1
ATOM 3435 N N . ASP B 1 159 ? 3.48 15.805 -5.031 1 98.81 159 ASP B N 1
ATOM 3436 C CA . ASP B 1 159 ? 4.125 17.078 -4.707 1 98.81 159 ASP B CA 1
ATOM 3437 C C . ASP B 1 159 ? 3.131 18.234 -4.773 1 98.81 159 ASP B C 1
ATOM 3439 O O . ASP B 1 159 ? 3.066 19.047 -3.861 1 98.81 159 ASP B O 1
ATOM 3443 N N . ALA B 1 160 ? 2.42 18.25 -5.859 1 98.88 160 ALA B N 1
ATOM 3444 C CA . ALA B 1 160 ? 1.48 19.359 -6.078 1 98.88 160 ALA B CA 1
ATOM 3445 C C . ALA B 1 160 ? 0.428 19.406 -4.973 1 98.88 160 ALA B C 1
ATOM 3447 O O . ALA B 1 160 ? 0.115 20.469 -4.453 1 98.88 160 ALA B O 1
ATOM 3448 N N . GLY B 1 161 ? -0.128 18.281 -4.66 1 98.94 161 GLY B N 1
ATOM 3449 C CA . GLY B 1 161 ? -1.112 18.219 -3.592 1 98.94 161 GLY B CA 1
ATOM 3450 C C . GLY B 1 161 ? -0.548 18.609 -2.238 1 98.94 161 GLY B C 1
ATOM 3451 O O . GLY B 1 161 ? -1.179 19.359 -1.487 1 98.94 161 GLY B O 1
ATOM 3452 N N . THR B 1 162 ? 0.647 18.094 -1.914 1 98.94 162 THR B N 1
ATOM 3453 C CA . THR B 1 162 ? 1.297 18.359 -0.638 1 98.94 162 THR B CA 1
ATOM 3454 C C . THR B 1 162 ? 1.597 19.859 -0.497 1 98.94 162 THR B C 1
ATOM 3456 O O . THR B 1 162 ? 1.331 20.453 0.549 1 98.94 162 THR B O 1
ATOM 3459 N N . GLU B 1 163 ? 2.121 20.438 -1.504 1 98.94 163 GLU B N 1
ATOM 3460 C CA . GLU B 1 163 ? 2.459 21.844 -1.501 1 98.94 163 GLU B CA 1
ATOM 3461 C C . GLU B 1 163 ? 1.209 22.719 -1.372 1 98.94 163 GLU B C 1
ATOM 3463 O O . GLU B 1 163 ? 1.237 23.766 -0.727 1 98.94 163 GLU B O 1
ATOM 3468 N N . CYS B 1 164 ? 0.122 22.281 -1.976 1 98.94 164 CYS B N 1
ATOM 3469 C CA . CYS B 1 164 ? -1.141 23 -1.826 1 98.94 164 CYS B CA 1
ATOM 3470 C C . CYS B 1 164 ? -1.586 23.016 -0.368 1 98.94 164 CYS B C 1
ATOM 3472 O O . CYS B 1 164 ? -1.983 24.062 0.149 1 98.94 164 CYS B O 1
ATOM 3474 N N . ILE B 1 165 ? -1.5 21.922 0.305 1 98.94 165 ILE B N 1
ATOM 3475 C CA . ILE B 1 165 ? -1.916 21.828 1.699 1 98.94 165 ILE B CA 1
ATOM 3476 C C . ILE B 1 165 ? -1 22.672 2.572 1 98.94 165 ILE B C 1
ATOM 3478 O O . ILE B 1 165 ? -1.464 23.359 3.49 1 98.94 165 ILE B O 1
ATOM 3482 N N . ILE B 1 166 ? 0.295 22.609 2.285 1 98.94 166 ILE B N 1
ATOM 3483 C CA . ILE B 1 166 ? 1.235 23.453 3.021 1 98.94 166 ILE B CA 1
ATOM 3484 C C . ILE B 1 166 ? 0.848 24.922 2.867 1 98.94 166 ILE B C 1
ATOM 3486 O O . ILE B 1 166 ? 0.793 25.656 3.852 1 98.94 166 ILE B O 1
ATOM 3490 N N . GLN B 1 167 ? 0.541 25.297 1.681 1 98.88 167 GLN B N 1
ATOM 3491 C CA . GLN B 1 167 ? 0.147 26.688 1.418 1 98.88 167 GLN B CA 1
ATOM 3492 C C . GLN B 1 167 ? -1.142 27.031 2.154 1 98.88 167 GLN B C 1
ATOM 3494 O O . GLN B 1 167 ? -1.28 28.141 2.676 1 98.88 167 GLN B O 1
ATOM 3499 N N . MET B 1 168 ? -2.055 26.172 2.135 1 98.94 168 MET B N 1
ATOM 3500 C CA . MET B 1 168 ? -3.322 26.391 2.822 1 98.94 168 MET B CA 1
ATOM 3501 C C . MET B 1 168 ? -3.102 26.594 4.32 1 98.94 168 MET B C 1
ATOM 3503 O O . MET B 1 168 ? -3.662 27.5 4.926 1 98.94 168 MET B O 1
ATOM 3507 N N . VAL B 1 169 ? -2.318 25.734 4.902 1 98.94 169 VAL B N 1
ATOM 3508 C CA . VAL B 1 169 ? -2.027 25.812 6.328 1 98.94 169 VAL B CA 1
ATOM 3509 C C . VAL B 1 169 ? -1.362 27.156 6.637 1 98.94 169 VAL B C 1
ATOM 3511 O O . VAL B 1 169 ? -1.743 27.844 7.594 1 98.94 169 VAL B O 1
ATOM 3514 N N . GLN B 1 170 ? -0.412 27.516 5.863 1 98.88 170 GLN B N 1
ATOM 3515 C CA . GLN B 1 170 ? 0.31 28.766 6.09 1 98.88 170 GLN B CA 1
ATOM 3516 C C . GLN B 1 170 ? -0.61 29.969 5.926 1 98.88 170 GLN B C 1
ATOM 3518 O O . GLN B 1 170 ? -0.567 30.906 6.73 1 98.88 170 GLN B O 1
ATOM 3523 N N . ALA B 1 171 ? -1.403 29.953 4.855 1 98.81 171 ALA B N 1
ATOM 3524 C CA . ALA B 1 171 ? -2.365 31.031 4.66 1 98.81 171 ALA B CA 1
ATOM 3525 C C . ALA B 1 171 ? -3.303 31.156 5.859 1 98.81 171 ALA B C 1
ATOM 3527 O O . ALA B 1 171 ? -3.574 32.281 6.332 1 98.81 171 ALA B O 1
ATOM 3528 N N . ALA B 1 172 ? -3.768 30.047 6.355 1 98.88 172 ALA B N 1
ATOM 3529 C CA . ALA B 1 172 ? -4.672 30.031 7.5 1 98.88 172 ALA B CA 1
ATOM 3530 C C . ALA B 1 172 ? -3.977 30.547 8.758 1 98.88 172 ALA B C 1
ATOM 3532 O O . ALA B 1 172 ? -4.559 31.328 9.516 1 98.88 172 ALA B O 1
ATOM 3533 N N . ILE B 1 173 ? -2.766 30.125 8.992 1 98.62 173 ILE B N 1
ATOM 3534 C CA . ILE B 1 173 ? -2.004 30.578 10.156 1 98.62 173 ILE B CA 1
ATOM 3535 C C . ILE B 1 173 ? -1.813 32.094 10.102 1 98.62 173 ILE B C 1
ATOM 3537 O O . ILE B 1 173 ? -1.855 32.75 11.133 1 98.62 173 ILE B O 1
ATOM 3541 N N . LEU B 1 174 ? -1.638 32.562 8.898 1 97.75 174 LEU B N 1
ATOM 3542 C CA . LEU B 1 174 ? -1.379 34 8.703 1 97.75 174 LEU B CA 1
ATOM 3543 C C . LEU B 1 174 ? -2.684 34.781 8.68 1 97.75 174 LEU B C 1
ATOM 3545 O O . LEU B 1 174 ? -2.672 36 8.469 1 97.75 174 LEU B O 1
ATOM 3549 N N . GLY B 1 175 ? -3.811 34.156 8.773 1 97.44 175 GLY B N 1
ATOM 3550 C CA . GLY B 1 175 ? -5.066 34.844 9.031 1 97.44 175 GLY B CA 1
ATOM 3551 C C . GLY B 1 175 ? -5.953 34.938 7.801 1 97.44 175 GLY B C 1
ATOM 3552 O O . GLY B 1 175 ? -6.988 35.594 7.836 1 97.44 175 GLY B O 1
ATOM 3553 N N . GLU B 1 176 ? -5.586 34.281 6.711 1 97.81 176 GLU B N 1
ATOM 3554 C CA . GLU B 1 176 ? -6.422 34.344 5.516 1 97.81 176 GLU B CA 1
ATOM 3555 C C . GLU B 1 176 ? -7.738 33.594 5.738 1 97.81 176 GLU B C 1
ATOM 3557 O O . GLU B 1 176 ? -7.773 32.562 6.422 1 97.81 176 GLU B O 1
ATOM 3562 N N . PRO B 1 177 ? -8.789 34.125 5.195 1 97.44 177 PRO B N 1
ATOM 3563 C CA . PRO B 1 177 ? -10.094 33.5 5.359 1 97.44 177 PRO B CA 1
ATOM 3564 C C . PRO B 1 177 ? -10.266 32.25 4.477 1 97.44 177 PRO B C 1
ATOM 3566 O O . PRO B 1 177 ? -9.422 32 3.609 1 97.44 177 PRO B O 1
ATOM 3569 N N . ARG B 1 178 ? -11.289 31.547 4.676 1 98 178 ARG B N 1
ATOM 3570 C CA . ARG B 1 178 ? -11.594 30.297 4.004 1 98 178 ARG B CA 1
ATOM 3571 C C . ARG B 1 178 ? -11.641 30.469 2.49 1 98 178 ARG B C 1
ATOM 3573 O O . ARG B 1 178 ? -11.234 29.594 1.737 1 98 178 ARG B O 1
ATOM 3580 N N . VAL B 1 179 ? -12.125 31.594 2.031 1 98 179 VAL B N 1
ATOM 3581 C CA . VAL B 1 179 ? -12.266 31.859 0.603 1 98 179 VAL B CA 1
ATOM 3582 C C . VAL B 1 179 ? -10.891 31.828 -0.066 1 98 179 VAL B C 1
ATOM 3584 O O . VAL B 1 179 ? -10.758 31.391 -1.214 1 98 179 VAL B O 1
ATOM 3587 N N . GLU B 1 180 ? -9.859 32.312 0.634 1 98.44 180 GLU B N 1
ATOM 3588 C CA . GLU B 1 180 ? -8.5 32.281 0.098 1 98.44 180 GLU B CA 1
ATOM 3589 C C . GLU B 1 180 ? -8.008 30.844 -0.046 1 98.44 180 GLU B C 1
ATOM 3591 O O . GLU B 1 180 ? -7.258 30.516 -0.972 1 98.44 180 GLU B O 1
ATOM 3596 N N . LEU B 1 181 ? -8.383 29.984 0.897 1 98.81 181 LEU B N 1
ATOM 3597 C CA . LEU B 1 181 ? -8.016 28.578 0.815 1 98.81 181 LEU B CA 1
ATOM 3598 C C . LEU B 1 181 ? -8.703 27.906 -0.37 1 98.81 181 LEU B C 1
ATOM 3600 O O . LEU B 1 181 ? -8.109 27.062 -1.038 1 98.81 181 LEU B O 1
ATOM 3604 N N . GLU B 1 182 ? -9.922 28.281 -0.621 1 98.75 182 GLU B N 1
ATOM 3605 C CA . GLU B 1 182 ? -10.641 27.734 -1.763 1 98.75 182 GLU B CA 1
ATOM 3606 C C . GLU B 1 182 ? -9.977 28.125 -3.078 1 98.75 182 GLU B C 1
ATOM 3608 O O . GLU B 1 182 ? -9.977 27.359 -4.039 1 98.75 182 GLU B O 1
ATOM 3613 N N . LEU B 1 183 ? -9.477 29.344 -3.141 1 98.69 183 LEU B N 1
ATOM 3614 C CA . LEU B 1 183 ? -8.75 29.797 -4.32 1 98.69 183 LEU B CA 1
ATOM 3615 C C . LEU B 1 183 ? -7.508 28.938 -4.555 1 98.69 183 LEU B C 1
ATOM 3617 O O . LEU B 1 183 ? -7.16 28.641 -5.699 1 98.69 183 LEU B O 1
ATOM 3621 N N . LEU B 1 184 ? -6.82 28.594 -3.492 1 98.88 184 LEU B N 1
ATOM 3622 C CA . LEU B 1 184 ? -5.645 27.734 -3.605 1 98.88 184 LEU B CA 1
ATOM 3623 C C . LEU B 1 184 ? -6.02 26.359 -4.152 1 98.88 184 LEU B C 1
ATOM 3625 O O . LEU B 1 184 ? -5.285 25.781 -4.965 1 98.88 184 LEU B O 1
ATOM 3629 N N . ALA B 1 185 ? -7.16 25.781 -3.689 1 98.88 185 ALA B N 1
ATOM 3630 C CA . ALA B 1 185 ? -7.656 24.516 -4.227 1 98.88 185 ALA B CA 1
ATOM 3631 C C . ALA B 1 185 ? -7.977 24.641 -5.715 1 98.88 185 ALA B C 1
ATOM 3633 O O . ALA B 1 185 ? -7.684 23.734 -6.496 1 98.88 185 ALA B O 1
ATOM 3634 N N . HIS B 1 186 ? -8.547 25.797 -6.043 1 98.62 186 HIS B N 1
ATOM 3635 C CA . HIS B 1 186 ? -8.875 26.047 -7.441 1 98.62 186 HIS B CA 1
ATOM 3636 C C . HIS B 1 186 ? -7.625 26.109 -8.305 1 98.62 186 HIS B C 1
ATOM 3638 O O . HIS B 1 186 ? -7.605 25.578 -9.422 1 98.62 186 HIS B O 1
ATOM 3644 N N . GLU B 1 187 ? -6.637 26.766 -7.852 1 98.75 187 GLU B N 1
ATOM 3645 C CA . GLU B 1 187 ? -5.371 26.859 -8.578 1 98.75 187 GLU B CA 1
ATOM 3646 C C . GLU B 1 187 ? -4.754 25.484 -8.789 1 98.75 187 GLU B C 1
ATOM 3648 O O . GLU B 1 187 ? -4.207 25.188 -9.852 1 98.75 187 GLU B O 1
ATOM 3653 N N . LEU B 1 188 ? -4.816 24.609 -7.77 1 98.88 188 LEU B N 1
ATOM 3654 C CA . LEU B 1 188 ? -4.316 23.25 -7.898 1 98.88 188 LEU B CA 1
ATOM 3655 C C . LEU B 1 188 ? -5.051 22.5 -9.008 1 98.88 188 LEU B C 1
ATOM 3657 O O . LEU B 1 188 ? -4.43 21.828 -9.828 1 98.88 188 LEU B O 1
ATOM 3661 N N . VAL B 1 189 ? -6.387 22.641 -9.039 1 98.75 189 VAL B N 1
ATOM 3662 C CA . VAL B 1 189 ? -7.227 21.938 -10 1 98.75 189 VAL B CA 1
ATOM 3663 C C . VAL B 1 189 ? -6.902 22.422 -11.414 1 98.75 189 VAL B C 1
ATOM 3665 O O . VAL B 1 189 ? -6.895 21.625 -12.359 1 98.75 189 VAL B O 1
ATOM 3668 N N . GLN B 1 190 ? -6.664 23.703 -11.586 1 98.5 190 GLN B N 1
ATOM 3669 C CA . GLN B 1 190 ? -6.312 24.25 -12.891 1 98.5 190 GLN B CA 1
ATOM 3670 C C . GLN B 1 190 ? -5.012 23.656 -13.406 1 98.5 190 GLN B C 1
ATOM 3672 O O . GLN B 1 190 ? -4.891 23.344 -14.602 1 98.5 190 GLN B O 1
ATOM 3677 N N . ARG B 1 191 ? -4.027 23.453 -12.555 1 98.38 191 ARG B N 1
ATOM 3678 C CA . ARG B 1 191 ? -2.727 22.906 -12.93 1 98.38 191 ARG B CA 1
ATOM 3679 C C . ARG B 1 191 ? -2.789 21.391 -13.062 1 98.38 191 ARG B C 1
ATOM 3681 O O . ARG B 1 191 ? -2.111 20.812 -13.914 1 98.38 191 ARG B O 1
ATOM 3688 N N . TYR B 1 192 ? -3.611 20.781 -12.141 1 98.44 192 TYR B N 1
ATOM 3689 C CA . TYR B 1 192 ? -3.795 19.344 -12.117 1 98.44 192 TYR B CA 1
ATOM 3690 C C . TYR B 1 192 ? -5.273 18.984 -12.07 1 98.44 192 TYR B C 1
ATOM 3692 O O . TYR B 1 192 ? -5.824 18.734 -10.992 1 98.44 192 TYR B O 1
ATOM 3700 N N . PRO B 1 193 ? -5.879 18.828 -13.203 1 98.25 193 PRO B N 1
ATOM 3701 C CA . PRO B 1 193 ? -7.332 18.625 -13.273 1 98.25 193 PRO B CA 1
ATOM 3702 C C . PRO B 1 193 ? -7.789 17.375 -12.523 1 98.25 193 PRO B C 1
ATOM 3704 O O . PRO B 1 193 ? -8.961 17.281 -12.141 1 98.25 193 PRO B O 1
ATOM 3707 N N . VAL B 1 194 ? -6.898 16.453 -12.242 1 96.69 194 VAL B N 1
ATOM 3708 C CA . VAL B 1 194 ? -7.242 15.211 -11.562 1 96.69 194 VAL B CA 1
ATOM 3709 C C . VAL B 1 194 ? -7.723 15.516 -10.141 1 96.69 194 VAL B C 1
ATOM 3711 O O . VAL B 1 194 ? -8.445 14.719 -9.547 1 96.69 194 VAL B O 1
ATOM 3714 N N . PHE B 1 195 ? -7.469 16.688 -9.625 1 98.5 195 PHE B N 1
ATOM 3715 C CA . PHE B 1 195 ? -7.844 17.062 -8.266 1 98.5 195 PHE B CA 1
ATOM 3716 C C . PHE B 1 195 ? -9.234 17.688 -8.25 1 98.5 195 PHE B C 1
ATOM 3718 O O . PHE B 1 195 ? -9.703 18.141 -7.203 1 98.5 195 PHE B O 1
ATOM 3725 N N . GLU B 1 196 ? -9.906 17.781 -9.414 1 98.56 196 GLU B N 1
ATOM 3726 C CA . GLU B 1 196 ? -11.258 18.328 -9.438 1 98.56 196 GLU B CA 1
ATOM 3727 C C . GLU B 1 196 ? -12.148 17.641 -8.406 1 98.56 196 GLU B C 1
ATOM 3729 O O . GLU B 1 196 ? -12.18 16.406 -8.328 1 98.56 196 GLU B O 1
ATOM 3734 N N . TYR B 1 197 ? -12.859 18.406 -7.578 1 97.94 197 TYR B N 1
ATOM 3735 C CA . TYR B 1 197 ? -13.516 17.812 -6.418 1 97.94 197 TYR B CA 1
ATOM 3736 C C . TYR B 1 197 ? -14.992 18.188 -6.379 1 97.94 197 TYR B C 1
ATOM 3738 O O . TYR B 1 197 ? -15.727 17.75 -5.484 1 97.94 197 TYR B O 1
ATOM 3746 N N . ARG B 1 198 ? -15.539 18.969 -7.305 1 95.75 198 ARG B N 1
ATOM 3747 C CA . ARG B 1 198 ? -16.875 19.531 -7.211 1 95.75 198 ARG B CA 1
ATOM 3748 C C . ARG B 1 198 ? -17.891 18.656 -7.941 1 95.75 198 ARG B C 1
ATOM 3750 O O . ARG B 1 198 ? -19.094 18.766 -7.723 1 95.75 198 ARG B O 1
ATOM 3757 N N . GLN B 1 199 ? -17.453 17.766 -8.734 1 92.62 199 GLN B N 1
ATOM 3758 C CA . GLN B 1 199 ? -18.344 17.047 -9.633 1 92.62 199 GLN B CA 1
ATOM 3759 C C . GLN B 1 199 ? -19.078 15.922 -8.898 1 92.62 199 GLN B C 1
ATOM 3761 O O . GLN B 1 199 ? -20.25 15.672 -9.141 1 92.62 199 GLN B O 1
ATOM 3766 N N . ARG B 1 200 ? -18.391 15.195 -8.07 1 93.88 200 ARG B N 1
ATOM 3767 C CA . ARG B 1 200 ? -18.969 14.055 -7.367 1 93.88 200 ARG B CA 1
ATOM 3768 C C . ARG B 1 200 ? -18.422 13.953 -5.949 1 93.88 200 ARG B C 1
ATOM 3770 O O . ARG B 1 200 ? -17.234 14.203 -5.719 1 93.88 200 ARG B O 1
ATOM 3777 N N . ARG B 1 201 ? -19.375 13.555 -5.105 1 96 201 ARG B N 1
ATOM 3778 C CA . ARG B 1 201 ? -18.938 13.352 -3.727 1 96 201 ARG B CA 1
ATOM 3779 C C . ARG B 1 201 ? -17.891 12.258 -3.637 1 96 201 ARG B C 1
ATOM 3781 O O . ARG B 1 201 ? -18.047 11.188 -4.23 1 96 201 ARG B O 1
ATOM 3788 N N . ARG B 1 202 ? -16.812 12.523 -2.93 1 96.75 202 ARG B N 1
ATOM 3789 C CA . ARG B 1 202 ? -15.75 11.547 -2.76 1 96.75 202 ARG B CA 1
ATOM 3790 C C . ARG B 1 202 ? -15.953 10.719 -1.495 1 96.75 202 ARG B C 1
ATOM 3792 O O . ARG B 1 202 ? -15.578 11.141 -0.401 1 96.75 202 ARG B O 1
ATOM 3799 N N . ASP B 1 203 ? -16.562 9.531 -1.721 1 94.94 203 ASP B N 1
ATOM 3800 C CA . ASP B 1 203 ? -16.734 8.555 -0.646 1 94.94 203 ASP B CA 1
ATOM 3801 C C . ASP B 1 203 ? -15.641 7.488 -0.696 1 94.94 203 ASP B C 1
ATOM 3803 O O . ASP B 1 203 ? -15.133 7.16 -1.771 1 94.94 203 ASP B O 1
ATOM 3807 N N . ASN B 1 204 ? -15.312 7.082 0.482 1 90.81 204 ASN B N 1
ATOM 3808 C CA . ASN B 1 204 ? -14.359 5.984 0.602 1 90.81 204 ASN B CA 1
ATOM 3809 C C . ASN B 1 204 ? -13.047 6.309 -0.107 1 90.81 204 ASN B C 1
ATOM 3811 O O . ASN B 1 204 ? -12.594 5.543 -0.96 1 90.81 204 ASN B O 1
ATOM 3815 N N . PRO B 1 205 ? -12.477 7.5 0.225 1 94.62 205 PRO B N 1
ATOM 3816 C CA . PRO B 1 205 ? -11.203 7.844 -0.415 1 94.62 205 PRO B CA 1
ATOM 3817 C C . PRO B 1 205 ? -10.102 6.824 -0.126 1 94.62 205 PRO B C 1
ATOM 3819 O O . PRO B 1 205 ? -9.953 6.379 1.015 1 94.62 205 PRO B O 1
ATOM 3822 N N . SER B 1 206 ? -9.32 6.512 -1.163 1 89.62 206 SER B N 1
ATOM 3823 C CA . SER B 1 206 ? -8.188 5.602 -1.033 1 89.62 206 SER B CA 1
ATOM 3824 C C . SER B 1 206 ? -6.953 6.332 -0.513 1 89.62 206 SER B C 1
ATOM 3826 O O . SER B 1 206 ? -7.039 7.488 -0.097 1 89.62 206 SER B O 1
ATOM 3828 N N . GLY B 1 207 ? -5.777 5.617 -0.497 1 92.38 207 GLY B N 1
ATOM 3829 C CA . GLY B 1 207 ? -4.516 6.223 -0.097 1 92.38 207 GLY B CA 1
ATOM 3830 C C . GLY B 1 207 ? -3.895 7.078 -1.184 1 92.38 207 GLY B C 1
ATOM 3831 O O . GLY B 1 207 ? -2.803 7.621 -1.004 1 92.38 207 GLY B O 1
ATOM 3832 N N . TYR B 1 208 ? -4.602 7.227 -2.289 1 93.44 208 TYR B N 1
ATOM 3833 C CA . TYR B 1 208 ? -4.195 8.086 -3.393 1 93.44 208 TYR B CA 1
ATOM 3834 C C . TYR B 1 208 ? -4.445 9.555 -3.062 1 93.44 208 TYR B C 1
ATOM 3836 O O . TYR B 1 208 ? -5.559 9.93 -2.697 1 93.44 208 TYR B O 1
ATOM 3844 N N . ILE B 1 209 ? -3.479 10.359 -3.197 1 98.12 209 ILE B N 1
ATOM 3845 C CA . ILE B 1 209 ? -3.523 11.734 -2.711 1 98.12 209 ILE B CA 1
ATOM 3846 C C . ILE B 1 209 ? -4.68 12.484 -3.373 1 98.12 209 ILE B C 1
ATOM 3848 O O . ILE B 1 209 ? -5.301 13.352 -2.758 1 98.12 209 ILE B O 1
ATOM 3852 N N . VAL B 1 210 ? -5.027 12.172 -4.566 1 97.94 210 VAL B N 1
ATOM 3853 C CA . VAL B 1 210 ? -6.086 12.852 -5.305 1 97.94 210 VAL B CA 1
ATOM 3854 C C . VAL B 1 210 ? -7.434 12.578 -4.637 1 97.94 210 VAL B C 1
ATOM 3856 O O . VAL B 1 210 ? -8.203 13.508 -4.371 1 97.94 210 VAL B O 1
ATOM 3859 N N . ASP B 1 211 ? -7.711 11.32 -4.332 1 96.62 211 ASP B N 1
ATOM 3860 C CA . ASP B 1 211 ? -8.938 10.961 -3.619 1 96.62 211 ASP B CA 1
ATOM 3861 C C . ASP B 1 211 ? -9.031 11.711 -2.291 1 96.62 211 ASP B C 1
ATOM 3863 O O . ASP B 1 211 ? -10.102 12.219 -1.937 1 96.62 211 ASP B O 1
ATOM 3867 N N . THR B 1 212 ? -7.902 11.672 -1.635 1 98.38 212 THR B N 1
ATOM 3868 C CA . THR B 1 212 ? -7.824 12.266 -0.304 1 98.38 212 THR B CA 1
ATOM 3869 C C . THR B 1 212 ? -8.141 13.758 -0.357 1 98.38 212 THR B C 1
ATOM 3871 O O . THR B 1 212 ? -8.969 14.25 0.409 1 98.38 212 THR B O 1
ATOM 3874 N N . LEU B 1 213 ? -7.52 14.461 -1.259 1 98.88 213 LEU B N 1
ATOM 3875 C CA . LEU B 1 213 ? -7.688 15.906 -1.277 1 98.88 213 LEU B CA 1
ATOM 3876 C C . LEU B 1 213 ? -9.062 16.297 -1.82 1 98.88 213 LEU B C 1
ATOM 3878 O O . LEU B 1 213 ? -9.625 17.312 -1.421 1 98.88 213 LEU B O 1
ATOM 3882 N N . GLN B 1 214 ? -9.625 15.5 -2.709 1 98.81 214 GLN B N 1
ATOM 3883 C CA . GLN B 1 214 ? -11.008 15.727 -3.119 1 98.81 214 GLN B CA 1
ATOM 3884 C C . GLN B 1 214 ? -11.953 15.695 -1.921 1 98.81 214 GLN B C 1
ATOM 3886 O O . GLN B 1 214 ? -12.789 16.594 -1.758 1 98.81 214 GLN B O 1
ATOM 3891 N N . ALA B 1 215 ? -11.805 14.703 -1.062 1 98.75 215 ALA B N 1
ATOM 3892 C CA . ALA B 1 215 ? -12.641 14.594 0.131 1 98.75 215 ALA B CA 1
ATOM 3893 C C . ALA B 1 215 ? -12.383 15.75 1.094 1 98.75 215 ALA B C 1
ATOM 3895 O O . ALA B 1 215 ? -13.32 16.312 1.654 1 98.75 215 ALA B O 1
ATOM 3896 N N . VAL B 1 216 ? -11.117 16.078 1.281 1 98.94 216 VAL B N 1
ATOM 3897 C CA . VAL B 1 216 ? -10.711 17.125 2.203 1 98.94 216 VAL B CA 1
ATOM 3898 C C . VAL B 1 216 ? -11.281 18.469 1.742 1 98.94 216 VAL B C 1
ATOM 3900 O O . VAL B 1 216 ? -11.867 19.203 2.537 1 98.94 216 VAL B O 1
ATOM 3903 N N . PHE B 1 217 ? -11.172 18.766 0.456 1 98.94 217 PHE B N 1
ATOM 3904 C CA . PHE B 1 217 ? -11.664 20.016 -0.082 1 98.94 217 PHE B CA 1
ATOM 3905 C C . PHE B 1 217 ? -13.188 20.094 0.015 1 98.94 217 PHE B C 1
ATOM 3907 O O . PHE B 1 217 ? -13.742 21.109 0.418 1 98.94 217 PHE B O 1
ATOM 3914 N N . GLN B 1 218 ? -13.828 19.062 -0.329 1 98.88 218 GLN B N 1
ATOM 3915 C CA . GLN B 1 218 ? -15.289 19.031 -0.256 1 98.88 218 GLN B CA 1
ATOM 3916 C C . GLN B 1 218 ? -15.766 19.312 1.166 1 98.88 218 GLN B C 1
ATOM 3918 O O . GLN B 1 218 ? -16.656 20.141 1.377 1 98.88 218 GLN B O 1
ATOM 3923 N N . SER B 1 219 ? -15.188 18.609 2.104 1 98.88 219 SER B N 1
ATOM 3924 C CA . SER B 1 219 ? -15.617 18.75 3.492 1 98.88 219 SER B CA 1
ATOM 3925 C C . SER B 1 219 ? -15.273 20.125 4.035 1 98.88 219 SER B C 1
ATOM 3927 O O . SER B 1 219 ? -16.078 20.734 4.746 1 98.88 219 SER B O 1
ATOM 3929 N N . LEU B 1 220 ? -14.086 20.609 3.734 1 98.88 220 LEU B N 1
ATOM 3930 C CA . LEU B 1 220 ? -13.648 21.906 4.223 1 98.88 220 LEU B CA 1
ATOM 3931 C C . LEU B 1 220 ? -14.547 23.016 3.697 1 98.88 220 LEU B C 1
ATOM 3933 O O . LEU B 1 220 ? -14.945 23.906 4.449 1 98.88 220 LEU B O 1
ATOM 3937 N N . PHE B 1 221 ? -14.914 22.953 2.447 1 98.62 221 PHE B N 1
ATOM 3938 C CA . PHE B 1 221 ? -15.555 24.094 1.805 1 98.62 221 PHE B CA 1
ATOM 3939 C C . PHE B 1 221 ? -17.062 23.953 1.851 1 98.62 221 PHE B C 1
ATOM 3941 O O . PHE B 1 221 ? -17.797 24.906 1.53 1 98.62 221 PHE B O 1
ATOM 3948 N N . SER B 1 222 ? -17.578 22.844 2.305 1 98.06 222 SER B N 1
ATOM 3949 C CA . SER B 1 222 ? -19.016 22.672 2.439 1 98.06 222 SER B CA 1
ATOM 3950 C C . SER B 1 222 ? -19.453 22.844 3.887 1 98.06 222 SER B C 1
ATOM 3952 O O . SER B 1 222 ? -20.656 22.75 4.191 1 98.06 222 SER B O 1
ATOM 3954 N N . THR B 1 223 ? -18.531 23 4.754 1 98.12 223 THR B N 1
ATOM 3955 C CA . THR B 1 223 ? -18.844 23.203 6.168 1 98.12 223 THR B CA 1
ATOM 3956 C C . THR B 1 223 ? -18.25 24.516 6.668 1 98.12 223 THR B C 1
ATOM 3958 O O . THR B 1 223 ? -17.516 25.188 5.949 1 98.12 223 THR B O 1
ATOM 3961 N N . ASP B 1 224 ? -18.625 24.844 8 1 97.56 224 ASP B N 1
ATOM 3962 C CA . ASP B 1 224 ? -18.219 26.172 8.453 1 97.56 224 ASP B CA 1
ATOM 3963 C C . ASP B 1 224 ? -17.609 26.125 9.852 1 97.56 224 ASP B C 1
ATOM 3965 O O . ASP B 1 224 ? -17.406 27.156 10.484 1 97.56 224 ASP B O 1
ATOM 3969 N N . THR B 1 225 ? -17.438 24.922 10.344 1 98.62 225 THR B N 1
ATOM 3970 C CA . THR B 1 225 ? -16.797 24.781 11.648 1 98.62 225 THR B CA 1
ATOM 3971 C C . THR B 1 225 ? -15.773 23.656 11.617 1 98.62 225 THR B C 1
ATOM 3973 O O . THR B 1 225 ? -15.828 22.766 10.758 1 98.62 225 THR B O 1
ATOM 3976 N N . PHE B 1 226 ? -14.836 23.703 12.562 1 98.75 226 PHE B N 1
ATOM 3977 C CA . PHE B 1 226 ? -13.836 22.656 12.727 1 98.75 226 PHE B CA 1
ATOM 3978 C C . PHE B 1 226 ? -14.5 21.297 12.898 1 98.75 226 PHE B C 1
ATOM 3980 O O . PHE B 1 226 ? -14.164 20.328 12.203 1 98.75 226 PHE B O 1
ATOM 3987 N N . GLU B 1 227 ? -15.461 21.234 13.766 1 98.88 227 GLU B N 1
ATOM 3988 C CA . GLU B 1 227 ? -16.125 19.984 14.094 1 98.88 227 GLU B CA 1
ATOM 3989 C C . GLU B 1 227 ? -16.922 19.438 12.906 1 98.88 227 GLU B C 1
ATOM 3991 O O . GLU B 1 227 ? -16.844 18.25 12.594 1 98.88 227 GLU B O 1
ATOM 3996 N N . ALA B 1 228 ? -17.688 20.312 12.281 1 98.81 228 ALA B N 1
ATOM 3997 C CA . ALA B 1 228 ? -18.5 19.875 11.148 1 98.81 228 ALA B CA 1
ATOM 3998 C C . ALA B 1 228 ? -17.625 19.328 10.031 1 98.81 228 ALA B C 1
ATOM 4000 O O . ALA B 1 228 ? -17.984 18.328 9.383 1 98.81 228 ALA B O 1
ATOM 4001 N N . ALA B 1 229 ? -16.5 19.969 9.781 1 98.88 229 ALA B N 1
ATOM 4002 C CA . ALA B 1 229 ? -15.594 19.531 8.719 1 98.88 229 ALA B CA 1
ATOM 4003 C C . ALA B 1 229 ? -15.016 18.156 9.008 1 98.88 229 ALA B C 1
ATOM 4005 O O . ALA B 1 229 ? -15.008 17.281 8.141 1 98.88 229 ALA B O 1
ATOM 4006 N N . LEU B 1 230 ? -14.516 17.953 10.227 1 98.88 230 LEU B N 1
ATOM 4007 C CA . LEU B 1 230 ? -13.898 16.688 10.586 1 98.88 230 LEU B CA 1
ATOM 4008 C C . LEU B 1 230 ? -14.938 15.562 10.609 1 98.88 230 LEU B C 1
ATOM 4010 O O . LEU B 1 230 ? -14.656 14.445 10.164 1 98.88 230 LEU B O 1
ATOM 4014 N N . VAL B 1 231 ? -16.094 15.867 11.164 1 98.94 231 VAL B N 1
ATOM 4015 C CA . VAL B 1 231 ? -17.141 14.859 11.211 1 98.94 231 VAL B CA 1
ATOM 4016 C C . VAL B 1 231 ? -17.516 14.438 9.797 1 98.94 231 VAL B C 1
ATOM 4018 O O . VAL B 1 231 ? -17.703 13.25 9.516 1 98.94 231 VAL B O 1
ATOM 4021 N N . ASP B 1 232 ? -17.625 15.391 8.914 1 98.88 232 ASP B N 1
ATOM 4022 C CA . ASP B 1 232 ? -18 15.078 7.535 1 98.88 232 ASP B CA 1
ATOM 4023 C C . ASP B 1 232 ? -16.953 14.188 6.871 1 98.88 232 ASP B C 1
ATOM 4025 O O . ASP B 1 232 ? -17.281 13.141 6.316 1 98.88 232 ASP B O 1
ATOM 4029 N N . VAL B 1 233 ? -15.703 14.555 6.941 1 98.88 233 VAL B N 1
ATOM 4030 C CA . VAL B 1 233 ? -14.68 13.891 6.141 1 98.88 233 VAL B CA 1
ATOM 4031 C C . VAL B 1 233 ? -14.422 12.484 6.688 1 98.88 233 VAL B C 1
ATOM 4033 O O . VAL B 1 233 ? -14.234 11.539 5.918 1 98.88 233 VAL B O 1
ATOM 4036 N N . VAL B 1 234 ? -14.414 12.297 8.062 1 98.81 234 VAL B N 1
ATOM 4037 C CA . VAL B 1 234 ? -14.086 10.984 8.609 1 98.81 234 VAL B CA 1
ATOM 4038 C C . VAL B 1 234 ? -15.242 10.016 8.352 1 98.81 234 VAL B C 1
ATOM 4040 O O . VAL B 1 234 ? -15.023 8.812 8.188 1 98.81 234 VAL B O 1
ATOM 4043 N N . ASN B 1 235 ? -16.453 10.523 8.242 1 98.75 235 ASN B N 1
ATOM 4044 C CA . ASN B 1 235 ? -17.609 9.656 8.016 1 98.75 235 ASN B CA 1
ATOM 4045 C C . ASN B 1 235 ? -17.719 9.242 6.551 1 98.75 235 ASN B C 1
ATOM 4047 O O . ASN B 1 235 ? -18.609 8.477 6.18 1 98.75 235 ASN B O 1
ATOM 4051 N N . ARG B 1 236 ? -16.812 9.719 5.746 1 97.81 236 ARG B N 1
ATOM 4052 C CA . ARG B 1 236 ? -16.734 9.25 4.363 1 97.81 236 ARG B CA 1
ATOM 4053 C C . ARG B 1 236 ? -15.977 7.93 4.273 1 97.81 236 ARG B C 1
ATOM 4055 O O . ARG B 1 236 ? -16.016 7.262 3.238 1 97.81 236 ARG B O 1
ATOM 4062 N N . GLY B 1 237 ? -15.328 7.551 5.375 1 95.12 237 GLY B N 1
ATOM 4063 C CA . GLY B 1 237 ? -14.633 6.277 5.43 1 95.12 237 GLY B CA 1
ATOM 4064 C C . GLY B 1 237 ? -13.336 6.27 4.648 1 95.12 237 GLY B C 1
ATOM 4065 O O . GLY B 1 237 ? -12.625 7.277 4.602 1 95.12 237 GLY B O 1
ATOM 4066 N N . GLY B 1 238 ? -12.93 5.047 4.184 1 92.19 238 GLY B N 1
ATOM 4067 C CA . GLY B 1 238 ? -11.68 4.922 3.459 1 92.19 238 GLY B CA 1
ATOM 4068 C C . GLY B 1 238 ? -10.461 5.195 4.324 1 92.19 238 GLY B C 1
ATOM 4069 O O . GLY B 1 238 ? -10.328 4.637 5.418 1 92.19 238 GLY B O 1
ATOM 4070 N N . ASP B 1 239 ? -9.578 5.973 3.797 1 94.38 239 ASP B N 1
ATOM 4071 C CA . ASP B 1 239 ? -8.391 6.363 4.543 1 94.38 239 ASP B CA 1
ATOM 4072 C C . ASP B 1 239 ? -8.688 7.52 5.492 1 94.38 239 ASP B C 1
ATOM 4074 O O . ASP B 1 239 ? -8.07 8.586 5.398 1 94.38 239 ASP B O 1
ATOM 4078 N N . ALA B 1 240 ? -9.492 7.199 6.465 1 97.69 240 ALA B N 1
ATOM 4079 C CA . ALA B 1 240 ? -10.172 8.227 7.242 1 97.69 240 ALA B CA 1
ATOM 4080 C C . ALA B 1 240 ? -9.227 8.867 8.25 1 97.69 240 ALA B C 1
ATOM 4082 O O . ALA B 1 240 ? -9.359 10.055 8.578 1 97.69 240 ALA B O 1
ATOM 4083 N N . ASP B 1 241 ? -8.266 8.086 8.781 1 98.31 241 ASP B N 1
ATOM 4084 C CA . ASP B 1 241 ? -7.293 8.734 9.664 1 98.31 241 ASP B CA 1
ATOM 4085 C C . ASP B 1 241 ? -6.5 9.805 8.922 1 98.31 241 ASP B C 1
ATOM 4087 O O . ASP B 1 241 ? -6.273 10.891 9.453 1 98.31 241 ASP B O 1
ATOM 4091 N N . THR B 1 242 ? -6.18 9.555 7.664 1 98.62 242 THR B N 1
ATOM 4092 C CA . THR B 1 242 ? -5.348 10.469 6.891 1 98.62 242 THR B CA 1
ATOM 4093 C C . THR B 1 242 ? -6.168 11.664 6.402 1 98.62 242 THR B C 1
ATOM 4095 O O . THR B 1 242 ? -5.699 12.805 6.449 1 98.62 242 THR B O 1
ATOM 4098 N N . THR B 1 243 ? -7.426 11.414 5.914 1 98.88 243 THR B N 1
ATOM 4099 C CA . THR B 1 243 ? -8.258 12.555 5.531 1 98.88 243 THR B CA 1
ATOM 4100 C C . THR B 1 243 ? -8.539 13.445 6.734 1 98.88 243 THR B C 1
ATOM 4102 O O . THR B 1 243 ? -8.523 14.672 6.617 1 98.88 243 THR B O 1
ATOM 4105 N N . GLY B 1 244 ? -8.789 12.789 7.852 1 98.94 244 GLY B N 1
ATOM 4106 C CA . GLY B 1 244 ? -8.977 13.539 9.078 1 98.94 244 GLY B CA 1
ATOM 4107 C C . GLY B 1 244 ? -7.762 14.359 9.477 1 98.94 244 GLY B C 1
ATOM 4108 O O . GLY B 1 244 ? -7.883 15.531 9.844 1 98.94 244 GLY B O 1
ATOM 4109 N N . ALA B 1 245 ? -6.598 13.75 9.445 1 98.94 245 ALA B N 1
ATOM 4110 C CA . ALA B 1 245 ? -5.355 14.414 9.828 1 98.94 245 ALA B CA 1
ATOM 4111 C C . ALA B 1 245 ? -5.086 15.633 8.945 1 98.94 245 ALA B C 1
ATOM 4113 O O . ALA B 1 245 ? -4.793 16.719 9.445 1 98.94 245 ALA B O 1
ATOM 4114 N N . ILE B 1 246 ? -5.211 15.445 7.621 1 98.94 246 ILE B N 1
ATOM 4115 C CA . ILE B 1 246 ? -4.887 16.5 6.668 1 98.94 246 ILE B CA 1
ATOM 4116 C C . ILE B 1 246 ? -5.898 17.641 6.797 1 98.94 246 ILE B C 1
ATOM 4118 O O . ILE B 1 246 ? -5.52 18.812 6.887 1 98.94 246 ILE B O 1
ATOM 4122 N N . LEU B 1 247 ? -7.172 17.266 6.836 1 98.94 247 LEU B N 1
ATOM 4123 C CA . LEU B 1 247 ? -8.18 18.312 7.016 1 98.94 247 LEU B CA 1
ATOM 4124 C C . LEU B 1 247 ? -8.008 19 8.367 1 98.94 247 LEU B C 1
ATOM 4126 O O . LEU B 1 247 ? -8.188 20.219 8.484 1 98.94 247 LEU B O 1
ATOM 4130 N N . GLY B 1 248 ? -7.695 18.203 9.383 1 98.94 248 GLY B N 1
ATOM 4131 C CA . GLY B 1 248 ? -7.535 18.734 10.727 1 98.94 248 GLY B CA 1
ATOM 4132 C C . GLY B 1 248 ? -6.449 19.797 10.82 1 98.94 248 GLY B C 1
ATOM 4133 O O . GLY B 1 248 ? -6.609 20.781 11.531 1 98.94 248 GLY B O 1
ATOM 4134 N N . MET B 1 249 ? -5.309 19.531 10.195 1 98.75 249 MET B N 1
ATOM 4135 C CA . MET B 1 249 ? -4.254 20.531 10.289 1 98.75 249 MET B CA 1
ATOM 4136 C C . MET B 1 249 ? -4.672 21.828 9.602 1 98.75 249 MET B C 1
ATOM 4138 O O . MET B 1 249 ? -4.422 22.922 10.109 1 98.75 249 MET B O 1
ATOM 4142 N N . VAL B 1 250 ? -5.422 21.766 8.453 1 98.94 250 VAL B N 1
ATOM 4143 C CA . VAL B 1 250 ? -5.867 22.969 7.738 1 98.94 250 VAL B CA 1
ATOM 4144 C C . VAL B 1 250 ? -6.961 23.672 8.539 1 98.94 250 VAL B C 1
ATOM 4146 O O . VAL B 1 250 ? -6.891 24.875 8.781 1 98.94 250 VAL B O 1
ATOM 4149 N N . ALA B 1 251 ? -7.953 22.938 8.977 1 98.94 251 ALA B N 1
ATOM 4150 C CA . ALA B 1 251 ? -9.094 23.5 9.711 1 98.94 251 ALA B CA 1
ATOM 4151 C C . ALA B 1 251 ? -8.656 24.047 11.062 1 98.94 251 ALA B C 1
ATOM 4153 O O . ALA B 1 251 ? -9.195 25.047 11.539 1 98.94 251 ALA B O 1
ATOM 4154 N N . GLY B 1 252 ? -7.754 23.281 11.703 1 98.88 252 GLY B N 1
ATOM 4155 C CA . GLY B 1 252 ? -7.219 23.797 12.953 1 98.88 252 GLY B CA 1
ATOM 4156 C C . GLY B 1 252 ? -6.605 25.172 12.82 1 98.88 252 GLY B C 1
ATOM 4157 O O . GLY B 1 252 ? -6.887 26.062 13.625 1 98.88 252 GLY B O 1
ATOM 4158 N N . ALA B 1 253 ? -5.801 25.312 11.812 1 98.88 253 ALA B N 1
ATOM 4159 C CA . ALA B 1 253 ? -5.188 26.609 11.547 1 98.88 253 ALA B CA 1
ATOM 4160 C C . ALA B 1 253 ? -6.242 27.656 11.195 1 98.88 253 ALA B C 1
ATOM 4162 O O . ALA B 1 253 ? -6.145 28.812 11.609 1 98.88 253 ALA B O 1
ATOM 4163 N N . LEU B 1 254 ? -7.23 27.281 10.453 1 98.81 254 LEU B N 1
ATOM 4164 C CA . LEU B 1 254 ? -8.25 28.188 9.93 1 98.81 254 LEU B CA 1
ATOM 4165 C C . LEU B 1 254 ? -9.156 28.688 11.039 1 98.81 254 LEU B C 1
ATOM 4167 O O . LEU B 1 254 ? -9.438 29.891 11.125 1 98.81 254 LEU B O 1
ATOM 4171 N N . TYR B 1 255 ? -9.57 27.828 11.961 1 98.56 255 TYR B N 1
ATOM 4172 C CA . TYR B 1 255 ? -10.609 28.156 12.922 1 98.56 255 TYR B CA 1
ATOM 4173 C C . TYR B 1 255 ? -10.016 28.5 14.281 1 98.56 255 TYR B C 1
ATOM 4175 O O . TYR B 1 255 ? -10.648 29.188 15.086 1 98.56 255 TYR B O 1
ATOM 4183 N N . GLY B 1 256 ? -8.812 28.016 14.547 1 98.06 256 GLY B N 1
ATOM 4184 C CA . GLY B 1 256 ? -8.156 28.344 15.805 1 98.06 256 GLY B CA 1
ATOM 4185 C C . GLY B 1 256 ? -8.508 27.406 16.938 1 98.06 256 GLY B C 1
ATOM 4186 O O . GLY B 1 256 ? -9.516 26.688 16.859 1 98.06 256 GLY B O 1
ATOM 4187 N N . ILE B 1 257 ? -7.781 27.469 17.938 1 97.31 257 ILE B N 1
ATOM 4188 C CA . ILE B 1 257 ? -7.82 26.516 19.031 1 97.31 257 ILE B CA 1
ATOM 4189 C C . ILE B 1 257 ? -9.148 26.625 19.781 1 97.31 257 ILE B C 1
ATOM 4191 O O . ILE B 1 257 ? -9.688 25.625 20.266 1 97.31 257 ILE B O 1
ATOM 4195 N N . ASP B 1 258 ? -9.711 27.797 19.875 1 97.56 258 ASP B N 1
ATOM 4196 C CA . ASP B 1 258 ? -10.945 28.047 20.609 1 97.56 258 ASP B CA 1
ATOM 4197 C C . ASP B 1 258 ? -12.141 27.375 19.938 1 97.56 258 ASP B C 1
ATOM 4199 O O . ASP B 1 258 ? -13.195 27.203 20.547 1 97.56 258 ASP B O 1
ATOM 4203 N N . ASN B 1 259 ? -11.977 27 18.719 1 98 259 ASN B N 1
ATOM 4204 C CA . ASN B 1 259 ? -13.07 26.406 17.953 1 98 259 ASN B CA 1
ATOM 4205 C C . ASN B 1 259 ? -12.914 24.906 17.828 1 98 259 ASN B C 1
ATOM 4207 O O . ASN B 1 259 ? -13.727 24.234 17.172 1 98 259 ASN B O 1
ATOM 4211 N N . ILE B 1 260 ? -11.914 24.344 18.406 1 98.44 260 ILE B N 1
ATOM 4212 C CA . ILE B 1 260 ? -11.766 22.891 18.531 1 98.44 260 ILE B CA 1
ATOM 4213 C C . ILE B 1 260 ? -12.555 22.406 19.75 1 98.44 260 ILE B C 1
ATOM 4215 O O . ILE B 1 260 ? -12.383 22.906 20.859 1 98.44 260 ILE B O 1
ATOM 4219 N N . PRO B 1 261 ? -13.43 21.438 19.516 1 98.5 261 PRO B N 1
ATOM 4220 C CA . PRO B 1 261 ? -14.195 20.938 20.656 1 98.5 261 PRO B CA 1
ATOM 4221 C C . PRO B 1 261 ? -13.305 20.469 21.812 1 98.5 261 PRO B C 1
ATOM 4223 O O . PRO B 1 261 ? -12.391 19.672 21.609 1 98.5 261 PRO B O 1
ATOM 4226 N N . THR B 1 262 ? -13.625 20.875 22.984 1 98.19 262 THR B N 1
ATOM 4227 C CA . THR B 1 262 ? -12.844 20.531 24.172 1 98.19 262 THR B CA 1
ATOM 4228 C C . THR B 1 262 ? -12.852 19.031 24.422 1 98.19 262 THR B C 1
ATOM 4230 O O . THR B 1 262 ? -11.852 18.469 24.859 1 98.19 262 THR B O 1
ATOM 4233 N N . ARG B 1 263 ? -13.938 18.359 24.078 1 97.88 263 ARG B N 1
ATOM 4234 C CA . ARG B 1 263 ? -14.055 16.922 24.297 1 97.88 263 ARG B CA 1
ATOM 4235 C C . ARG B 1 263 ? -13.055 16.156 23.438 1 97.88 263 ARG B C 1
ATOM 4237 O O . ARG B 1 263 ? -12.555 15.109 23.859 1 97.88 263 ARG B O 1
ATOM 4244 N N . TRP B 1 264 ? -12.75 16.703 22.312 1 98.5 264 TRP B N 1
ATOM 4245 C CA . TRP B 1 264 ? -11.742 16.078 21.469 1 98.5 264 TRP B CA 1
ATOM 4246 C C . TRP B 1 264 ? -10.336 16.359 21.969 1 98.5 264 TRP B C 1
ATOM 4248 O O . TRP B 1 264 ? -9.484 15.461 22 1 98.5 264 TRP B O 1
ATOM 4258 N N . LEU B 1 265 ? -10.125 17.547 22.422 1 98.12 265 LEU B N 1
ATOM 4259 C CA . LEU B 1 265 ? -8.828 17.953 22.953 1 98.12 265 LEU B CA 1
ATOM 4260 C C . LEU B 1 265 ? -8.477 17.141 24.203 1 98.12 265 LEU B C 1
ATOM 4262 O O . LEU B 1 265 ? -7.344 16.672 24.344 1 98.12 265 LEU B O 1
ATOM 4266 N N . GLU B 1 266 ? -9.438 16.922 25.031 1 97.44 266 GLU B N 1
ATOM 4267 C CA . GLU B 1 266 ? -9.227 16.266 26.312 1 97.44 266 GLU B CA 1
ATOM 4268 C C . GLU B 1 266 ? -9.07 14.75 26.141 1 97.44 266 GLU B C 1
ATOM 4270 O O . GLU B 1 266 ? -8.469 14.078 26.969 1 97.44 266 GLU B O 1
ATOM 4275 N N . ARG B 1 267 ? -9.617 14.266 25.078 1 97.75 267 ARG B N 1
ATOM 4276 C CA . ARG B 1 267 ? -9.586 12.82 24.859 1 97.75 267 ARG B CA 1
ATOM 4277 C C . ARG B 1 267 ? -8.281 12.398 24.188 1 97.75 267 ARG B C 1
ATOM 4279 O O . ARG B 1 267 ? -7.906 11.227 24.25 1 97.75 267 ARG B O 1
ATOM 4286 N N . LEU B 1 268 ? -7.641 13.336 23.5 1 98.06 268 LEU B N 1
ATOM 4287 C CA . LEU B 1 268 ? -6.336 13.047 22.922 1 98.06 268 LEU B CA 1
ATOM 4288 C C . LEU B 1 268 ? -5.344 12.609 24 1 98.06 268 LEU B C 1
ATOM 4290 O O . LEU B 1 268 ? -5.355 13.141 25.109 1 98.06 268 LEU B O 1
ATOM 4294 N N . ASP B 1 269 ? -4.484 11.617 23.703 1 97.62 269 ASP B N 1
ATOM 4295 C CA . ASP B 1 269 ? -3.414 11.242 24.625 1 97.62 269 ASP B CA 1
ATOM 4296 C C . ASP B 1 269 ? -2.662 12.469 25.125 1 97.62 269 ASP B C 1
ATOM 4298 O O . ASP B 1 269 ? -2.182 13.281 24.328 1 97.62 269 ASP B O 1
ATOM 4302 N N . PRO B 1 270 ? -2.564 12.648 26.406 1 97.69 270 PRO B N 1
ATOM 4303 C CA . PRO B 1 270 ? -1.98 13.875 26.953 1 97.69 270 PRO B CA 1
ATOM 4304 C C . PRO B 1 270 ? -0.537 14.094 26.516 1 97.69 270 PRO B C 1
ATOM 4306 O O . PRO B 1 270 ? -0.103 15.234 26.344 1 97.69 270 PRO B O 1
ATOM 4309 N N . ASN B 1 271 ? 0.205 13 26.391 1 98.12 271 ASN B N 1
ATOM 4310 C CA . ASN B 1 271 ? 1.58 13.141 25.922 1 98.12 271 ASN B CA 1
ATOM 4311 C C . ASN B 1 271 ? 1.632 13.633 24.484 1 98.12 271 ASN B C 1
ATOM 4313 O O . ASN B 1 271 ? 2.512 14.422 24.125 1 98.12 271 ASN B O 1
ATOM 4317 N N . ILE B 1 272 ? 0.744 13.164 23.688 1 98.19 272 ILE B N 1
ATOM 4318 C CA . ILE B 1 272 ? 0.671 13.578 22.297 1 98.19 272 ILE B CA 1
ATOM 4319 C C . ILE B 1 272 ? 0.271 15.047 22.219 1 98.19 272 ILE B C 1
ATOM 4321 O O . ILE B 1 272 ? 0.845 15.812 21.438 1 98.19 272 ILE B O 1
ATOM 4325 N N . ARG B 1 273 ? -0.705 15.414 23 1 98.25 273 ARG B N 1
ATOM 4326 C CA . ARG B 1 273 ? -1.124 16.812 23.047 1 98.25 273 ARG B CA 1
ATOM 4327 C C . ARG B 1 273 ? 0.047 17.719 23.406 1 98.25 273 ARG B C 1
ATOM 4329 O O . ARG B 1 273 ? 0.243 18.766 22.781 1 98.25 273 ARG B O 1
ATOM 4336 N N . ALA B 1 274 ? 0.811 17.297 24.375 1 98.56 274 ALA B N 1
ATOM 4337 C CA . ALA B 1 274 ? 1.959 18.078 24.828 1 98.56 274 ALA B CA 1
ATOM 4338 C C . ALA B 1 274 ? 3.021 18.172 23.734 1 98.56 274 ALA B C 1
ATOM 4340 O O . ALA B 1 274 ? 3.576 19.25 23.484 1 98.56 274 ALA B O 1
ATOM 4341 N N . GLN B 1 275 ? 3.305 17.094 23.109 1 98.75 275 GLN B N 1
ATOM 4342 C CA . GLN B 1 275 ? 4.312 17.047 22.062 1 98.75 275 GLN B CA 1
ATOM 4343 C C . GLN B 1 275 ? 3.916 17.938 20.891 1 98.75 275 GLN B C 1
ATOM 4345 O O . GLN B 1 275 ? 4.742 18.688 20.359 1 98.75 275 GLN B O 1
ATOM 4350 N N . CYS B 1 276 ? 2.656 17.844 20.516 1 98.75 276 CYS B N 1
ATOM 4351 C CA . CYS B 1 276 ? 2.158 18.641 19.406 1 98.75 276 CYS B CA 1
ATOM 4352 C C . CYS B 1 276 ? 2.275 20.141 19.719 1 98.75 276 CYS B C 1
ATOM 4354 O O . CYS B 1 276 ? 2.74 20.922 18.891 1 98.75 276 CYS B O 1
ATOM 4356 N N . THR B 1 277 ? 1.872 20.484 20.906 1 98.69 277 THR B N 1
ATOM 4357 C CA . THR B 1 277 ? 1.894 21.891 21.312 1 98.69 277 THR B CA 1
ATOM 4358 C C . THR B 1 277 ? 3.326 22.406 21.391 1 98.69 277 THR B C 1
ATOM 4360 O O . THR B 1 277 ? 3.629 23.469 20.844 1 98.69 277 THR B O 1
ATOM 4363 N N . GLN B 1 278 ? 4.168 21.672 22.031 1 98.69 278 GLN B N 1
ATOM 4364 C CA . GLN B 1 278 ? 5.551 22.094 22.219 1 98.69 278 GLN B CA 1
ATOM 4365 C C . GLN B 1 278 ? 6.289 22.172 20.891 1 98.69 278 GLN B C 1
ATOM 4367 O O . GLN B 1 278 ? 7.051 23.125 20.656 1 98.69 278 GLN B O 1
ATOM 4372 N N . GLN B 1 279 ? 6.07 21.203 20.031 1 98.75 279 GLN B N 1
ATOM 4373 C CA . GLN B 1 279 ? 6.777 21.188 18.766 1 98.75 279 GLN B CA 1
ATOM 4374 C C . GLN B 1 279 ? 6.281 22.312 17.844 1 98.75 279 GLN B C 1
ATOM 4376 O O . GLN B 1 279 ? 7.066 22.906 17.094 1 98.75 279 GLN B O 1
ATOM 4381 N N . ALA B 1 280 ? 4.992 22.531 17.891 1 98.75 280 ALA B N 1
ATOM 4382 C CA . ALA B 1 280 ? 4.457 23.641 17.094 1 98.75 280 ALA B CA 1
ATOM 4383 C C . ALA B 1 280 ? 5.098 24.969 17.5 1 98.75 280 ALA B C 1
ATOM 4385 O O . ALA B 1 280 ? 5.477 25.766 16.641 1 98.75 280 ALA B O 1
ATOM 4386 N N . ARG B 1 281 ? 5.199 25.188 18.766 1 98.19 281 ARG B N 1
ATOM 4387 C CA . ARG B 1 281 ? 5.816 26.406 19.281 1 98.19 281 ARG B CA 1
ATOM 4388 C C . ARG B 1 281 ? 7.273 26.516 18.844 1 98.19 281 ARG B C 1
ATOM 4390 O O . ARG B 1 281 ? 7.723 27.578 18.406 1 98.19 281 ARG B O 1
ATOM 4397 N N . ALA B 1 282 ? 7.984 25.438 19.031 1 98.44 282 ALA B N 1
ATOM 4398 C CA . ALA B 1 282 ? 9.414 25.422 18.719 1 98.44 282 ALA B CA 1
ATOM 4399 C C . ALA B 1 282 ? 9.641 25.672 17.219 1 98.44 282 ALA B C 1
ATOM 4401 O O . ALA B 1 282 ? 10.562 26.391 16.844 1 98.44 282 ALA B O 1
ATOM 4402 N N . LEU B 1 283 ? 8.852 25.078 16.375 1 98.56 283 LEU B N 1
ATOM 4403 C CA . LEU B 1 283 ? 8.992 25.25 14.922 1 98.56 283 LEU B CA 1
ATOM 4404 C C . LEU B 1 283 ? 8.648 26.672 14.516 1 98.56 283 LEU B C 1
ATOM 4406 O O . LEU B 1 283 ? 9.297 27.234 13.625 1 98.56 283 LEU B O 1
ATOM 4410 N N . TYR B 1 284 ? 7.598 27.172 15.109 1 97.19 284 TYR B N 1
ATOM 4411 C CA . TYR B 1 284 ? 7.234 28.562 14.836 1 97.19 284 TYR B CA 1
ATOM 4412 C C . TYR B 1 284 ? 8.367 29.516 15.203 1 97.19 284 TYR B C 1
ATOM 4414 O O . TYR B 1 284 ? 8.664 30.453 14.461 1 97.19 284 TYR B O 1
ATOM 4422 N N . GLN B 1 285 ? 8.961 29.281 16.344 1 96.69 285 GLN B N 1
ATOM 4423 C CA . GLN B 1 285 ? 10.086 30.109 16.781 1 96.69 285 GLN B CA 1
ATOM 4424 C C . GLN B 1 285 ? 11.25 30 15.805 1 96.69 285 GLN B C 1
ATOM 4426 O O . GLN B 1 285 ? 11.906 31.016 15.508 1 96.69 285 GLN B O 1
ATOM 4431 N N . LEU B 1 286 ? 11.484 28.828 15.375 1 97 286 LEU B N 1
ATOM 4432 C CA . LEU B 1 286 ? 12.547 28.625 14.391 1 97 286 LEU B CA 1
ATOM 4433 C C . LEU B 1 286 ? 12.242 29.391 13.102 1 97 286 LEU B C 1
ATOM 4435 O O . LEU B 1 286 ? 13.148 29.953 12.484 1 97 286 LEU B O 1
ATOM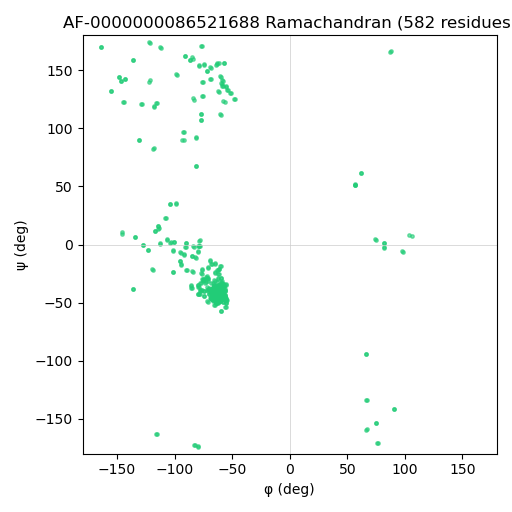 4439 N N . ALA B 1 287 ? 11.016 29.391 12.688 1 96.5 287 ALA B N 1
ATOM 4440 C CA . ALA B 1 287 ? 10.594 30.125 11.492 1 96.5 287 ALA B CA 1
ATOM 4441 C C . ALA B 1 287 ? 10.844 31.609 11.641 1 96.5 287 ALA B C 1
ATOM 4443 O O . ALA B 1 287 ? 11.211 32.281 10.672 1 96.5 287 ALA B O 1
ATOM 4444 N N . GLN B 1 288 ? 10.648 32.125 12.844 1 92.56 288 GLN B N 1
ATOM 4445 C CA . GLN B 1 288 ? 10.828 33.562 13.125 1 92.56 288 GLN B CA 1
ATOM 4446 C C . GLN B 1 288 ? 12.305 33.938 13.109 1 92.56 288 GLN B C 1
ATOM 4448 O O . GLN B 1 288 ? 12.664 35.031 12.68 1 92.56 288 GLN B O 1
ATOM 4453 N N . GLN B 1 289 ? 13.133 33.062 13.586 1 87.12 289 GLN B N 1
ATOM 4454 C CA . GLN B 1 289 ? 14.562 33.312 13.648 1 87.12 289 GLN B CA 1
ATOM 4455 C C . GLN B 1 289 ? 15.18 33.344 12.258 1 87.12 289 GLN B C 1
ATOM 4457 O O . GLN B 1 289 ? 16.109 34.125 12 1 87.12 289 GLN B O 1
ATOM 4462 N N . GLY B 1 290 ? 14.844 32.406 11.453 1 68.31 290 GLY B N 1
ATOM 4463 C CA . GLY B 1 290 ? 15.359 32.406 10.094 1 68.31 290 GLY B CA 1
ATOM 4464 C C . GLY B 1 290 ? 14.945 33.625 9.289 1 68.31 290 GLY B C 1
ATOM 4465 O O . GLY B 1 290 ? 15.57 33.938 8.273 1 68.31 290 GLY B O 1
ATOM 4466 N N . HIS B 1 291 ? 13.836 34.25 9.648 1 62.72 291 HIS B N 1
ATOM 4467 C CA . HIS B 1 291 ? 13.336 35.438 8.945 1 62.72 291 HIS B CA 1
ATOM 4468 C C . HIS B 1 291 ? 13.812 36.719 9.617 1 62.72 291 HIS B C 1
ATOM 4470 O O . HIS B 1 291 ? 13.594 37.812 9.102 1 62.72 291 HIS B O 1
ATOM 4476 N N . ASN B 1 292 ? 14.312 36.781 10.898 1 43.41 292 ASN B N 1
ATOM 4477 C CA . ASN B 1 292 ? 14.828 38.031 11.414 1 43.41 292 ASN B CA 1
ATOM 4478 C C . ASN B 1 292 ? 15.992 38.562 10.578 1 43.41 292 ASN B C 1
ATOM 4480 O O . ASN B 1 292 ? 17.016 37.875 10.461 1 43.41 292 ASN B O 1
ATOM 4484 N N . PRO B 1 293 ? 15.719 39.719 9.867 1 38.03 293 PRO B N 1
ATOM 4485 C CA . PRO B 1 293 ? 16.781 40.469 9.195 1 38.03 293 PRO B CA 1
ATOM 4486 C C . PRO B 1 293 ? 17.922 40.812 10.133 1 38.03 293 PRO B C 1
ATOM 4488 O O . PRO B 1 293 ? 17.719 40.969 11.344 1 38.03 293 PRO B O 1
#

Foldseek 3Di:
DQLLLLLLLQLLLQLQQLQQQAPHALVVCCVPPVFRQAQQAHHPLRGHRQDGACLNLLLLLQLVLCLVVLHQDLLSLLVSLLVSVVVPGSDDDPLSVVLSVVCVVPVDSFDPADPPLQFLNLQSNCSLLLQLCLPPDLVRSLVSSCSNCRSRRRYPNSSLLSSLLSVLLSCLLVPHALVVNLVSLVVSCVVPVLLDQPPDAQAQFERRSSSLNSLLSCLSVVDDASSSSSSRSSSSHHRRSSSSSSSRSNRSSNHGDVRPDPSSLVRHDPVSSVSSNVSSVSSNVSSVVVPDD/DQLLLLLLLQLLLQLQQLQQQAPHALVVCCVPPVFRQAQQAHHPLRGHRQDGACLNLLLLLQLVLCLVVLHQDLLSLLVSLLVSVVVPGSDDDPLSVVLSVCCVVPVDSFDPADPPLQFLNLQSNCSLLLQLCLPPDLVRSLVSSCSNCRSRRRYPNSSLLSSLLSVLLSCLLVPHALVVNLVSLVVSCVVPVLLDQPPDAQAQFERRSSSLNSLLSCLSVVDDASSSSSSRSSSSHHRRSSSSSSSRSNRSSNHGDVRPDPSSLVRHDPVSSVSSNVSSVSSNVSNVVVPDD

Radius of gyration: 24.66 Å; Cα contacts (8 Å, |Δi|>4): 1209; chains: 2; bounding box: 52×78×55 Å

InterPro domains:
  IPR005502 ADP-ribosylation/Crystallin J1 [PF03747] (7-263)
  IPR013479 ADP-ribosyl-dinitrogen reductase hydrolase [TIGR02662] (3-286)
  IPR036705 ADP-ribosylation/Crystallin J1 superfamily [G3DSA:1.10.4080.10] (3-291)
  IPR036705 ADP-ribosylation/Crystallin J1 superfamily [SSF101478] (2-286)
  IPR050792 ADP-ribosylglycohydrolase-like [PTHR16222] (6-287)

Nearest PDB structures (foldseek):
  2woe-assembly3_C  TM=9.874E-01  e=9.483E-31  Rhodospirillum rubrum
  2woc-assembly3_C  TM=9.846E-01  e=7.360E-31  Rhodospirillum rubrum
  3o5t-assembly1_A  TM=9.864E-01  e=5.363E-28  Azospirillum brasilense
  3g9d-assembly2_B  TM=9.850E-01  e=1.068E-26  Azospirillum brasilense
  2yzw-assembly1_A  TM=9.211E-01  e=4.672E-19  Thermus thermophilus HB8